Protein 9QBG (pdb70)

Foldseek 3Di:
DEFEAFFQQAPDDPCLVLLLVLLLLRQQQHQEYEAEHEDYQAEQCRDQPSLCRHAEYAAAYEAENYLHQEDNVQNHAEQEHPAYDVRAARYEYYQFWDCVDTTGHAFHLNLRYQAYAEHEYYYDNGQRYDLLVQAPLQQRYWPNHPRSDYDDDPNHDDDFDQDDPCADSSRARDNDNSGHYDGFQPQDPPRARGFRHNDVQGHAANQADSGFPGHAQLTHPAGPAAAQPSGGDNYFAFQWFADPPPGDTHGDPSAFAAESRYTHPAEDACWEAENRRYTDLDEDPQWDWAQDPVRYIYTDHDVDDDAAEDACDDPNVVPDADAPVCLCSLAPDQEYHYEHEAAVCRQVDDVVVDGHHDDPVSLLRQQNYAEYSAAYYYADDPLVAQEPNSQLNHAEQLRPHYDSRAHREEHHDYQHQFHNNQRHQAYNHHEYEYELNQNYDLPVQAPCVRHYDDSSYDYGYDNYNPHVVCVVVVWFADPQAVVSHFRGGAQLTHNHGPDDDDNSGRDD

Sequence (508 aa):
QVCTGTDMKLRLPASPETHLDMLRHLYQGCQVVQGNLELTYLPTNASLSFLQDIQEVQGYVLIAHNQVRQVPLQRLRIVRGTQLFEDNYALAVLDNGDPASPGGLRELQLRSLTEILKGGVLIQRNPQLCYQDTILWKDIFHKNNQLALTLIDTNRSRACHPCSPMCKGSRCWGESSEDCQSLTRTVCAGGCARCKGPLPTDCCHEQCAAGCTGPKHSDCLACLHFNHSGICELHCPALVTYNTDTFESMPNPEGRYTFGASCVTACPYNYLSTDVGSCTLVCPLHNQEVTAEDGTQRCEKCPCARVCYGLGMEHLREVRAVTSANIQEFAGCKKIFGSLAFLPESFDGDPASNTAPLQPEQLQVFETLEEITGYLYISAWPDSLPDLSVFQNLQVIRGRILHNGAYSLTLQGLGISWLGLRSLRELGSGLALIHHNTHLCFVHTVPWDQLFRNPHQALLHTANRPEDECVGEGLACHQLCARGHCWGPGPTQCVNCSQFLRGQECVE

Secondary structure (DSSP, 8-state):
-EEE-B--TTPPPS-GGGHHHHHHHHHTT--EEESBEEEES--TT---GGGGG--EESS-EEEES---S----TT--EE--SS-BTTTEEEEEE--S------S------TT--EESS-EEEEES-TT--STTS--HHHHB-TT-TT--EEE----SS--PPS-TTSGGG-BSSSSGGGBPP-SSTT-GGG-S-BSSSSGGGBPPTTBSS-BSSSSTTSBSSBSSEEETTEEESSPPPSEEE-TTT--EEE-TT--EEETTEEESSPPTT-EEETTTEEESSPPTTEEEEE-TTS-EEEEE--PPP--B-BTSGGGTT-----TTTGGGGTT-SEEBSBEEE-HHHHH-BGGGTBPPPPGGGGGGGTT--EESS-EEES---TT-SS-GGGTT--EE--SS-BTTTEEEEEES---S----TT--EE-SSEEEEEEETT---SSSS-GGGTB-STT--EEEEEES-HHHHHTTT----TTBGGG-BSSSSGGGBSSBSSEEETTEEE-

B-factor: mean 146.0, std 28.0, range [90.71, 239.21]

GO terms:
  GO:0008283 cell population proliferation (P, IDA)
  GO:0038134 ERBB2-EGFR signaling pathway (P, IDA)
  GO:0043235 signaling receptor complex (C, IDA)
  GO:0007166 cell surface receptor signaling pathway (P, IDA)
  GO:0035556 intracellular signal transduction (P, IDA)
  GO:0005634 nucleus (C, IDA)
  GO:0005886 plasma membrane (C, IDA)
  GO:0010008 endosome membrane (C, IDA)
  GO:0001042 RNA polymerase I core binding (F, IDA)
  GO:0032886 regulation of microtubule-based process (P, IDA)
  GO:0090314 positive regulation of protein targeting to membrane (P, IDA)
  GO:0071363 cellular response to growth factor stimulus (P, IDA)
  GO:0004713 protein tyrosine kinase activity (F, EXP)
  GO:0005769 early endosome (C, EXP)
  GO:0005886 plasma membrane (C, EXP)
  GO:0045727 positive regulation of translation (P, IMP)
  GO:0045943 positive regulation of transcription by RNA polymerase I (P, IMP)
  GO:0030307 positive regulation of cell growth (P, IMP)
  GO:0070372 regulation of ERK1 and ERK2 cascade (P, IMP)
  GO:0071364 cellular response to epidermal growth factor stimulus (P, IMP)

Nearest PDB structures (foldseek):
  5my6-assembly1_A  TM=9.831E-01  e=9.702E-84  Homo sapiens
  6bgt-assembly1_C  TM=9.721E-01  e=5.711E-81  Homo sapiens
  7qvk-assembly1_AAA  TM=9.789E-01  e=5.431E-81  Homo sapiens
  1mox-assembly1_A  TM=7.528E-01  e=5.185E-47  Homo sapiens
  2ahx-assembly2_B  TM=5.652E-01  e=8.875E-49  Homo sapiens

Radius of gyration: 25.39 Å; Cα contacts (8 Å, |Δi|>4): 1427; chains: 1; bounding box: 47×73×66 Å

InterPro domains:
  IPR000494 Receptor L-domain [PF01030] (52-172)
  IPR000494 Receptor L-domain [PF01030] (366-484)
  IPR000719 Protein kinase domain [PS50011] (720-987)
  IPR001245 Serine-threonine/tyrosine-protein kinase, catalytic domain [PF07714] (722-975)
  IPR001245 Serine-threonine/tyrosine-protein kinase, catalytic domain [PR00109] (798-811)
  IPR001245 Serine-threonine/tyrosine-protein kinase, catalytic domain [PR00109] (835-853)
  IPR001245 Serine-threonine/tyrosine-protein kinase, catalytic domain [PR00109] (884-894)
  IPR001245 Serine-threonine/tyrosine-protein kinase, catalytic domain [PR00109] (903-925)
  IPR001245 Serine-threonine/tyrosine-protein kinase, catalytic domain [PR00109] (947-969)
  IPR006211 Furin-like cysteine-rich domain [PF00757] (190-343)
  IPR006212 Furin-like repeat [SM00261] (232-275)
  IPR006212 Furin-like repeat [SM00261] (501-552)
  IPR006212 Furin-like repeat [SM00261] (557-606)
  IPR006212 Furin-like repeat [cd00064] (235-280)
  IPR006212 Furin-like repeat [cd00064] (510-544)
  IPR006212 Furin-like repeat [cd00064] (562-607)
  IPR008266 Tyrosine-protein kinase, active site [PS00109] (841-853)
  IPR009030 Growth factor receptor cysteine-rich domain superfamily [SSF57184] (189-343)
  IPR009030 Growth factor receptor cysteine-rich domain superfamily [SSF57184] (511-642)
  IPR011009 Protein kinase-like domain superfamily [SSF56112] (716-992)

Organism: Homo sapiens (NCBI:txid9606)

Solvent-accessible surface area: 22206 Å² total; per-residue (Å²): 164,74,11,34,10,6,60,11,89,59,127,118,19,43,2,65,109,7,4,48,52,12,0,77,54,7,0,102,31,0,42,50,0,40,28,10,0,0,0,0,64,4,72,38,129,17,72,6,69,10,0,82,34,0,50,18,0,48,0,3,1,0,2,0,57,0,33,2,71,88,3,25,1,43,109,0,44,0,0,27,7,90,78,23,13,109,112,58,29,0,1,0,0,5,34,0,15,66,184,163,73,60,4,1,0,93,31,7,25,2,80,29,0,12,0,0,23,87,0,0,0,11,0,42,124,6,32,19,0,3,11,4,69,22,9,50,18,127,0,0,2,5,116,99,9,134,36,45,94,40,91,47,31,82,129,100,84,40,100,38,109,99,12,4,112,140,12,106,64,64,63,0,2,0,74,49,64,109,4,20,0,51,36,11,53,59,54,19,24,90,44,34,32,6,0,97,10,100,101,98,93,14,33,15,59,119,18,2,0,2,3,13,105,5,74,132,78,68,37,20,68,12,6,33,58,40,55,31,98,41,50,3,58,75,107,12,28,42,36,61,35,118,42,112,115,81,136,99,76,70,111,28,118,101,7,45,18,30,18,44,20,46,14,31,112,44,1,53,83,8,22,2,5,1,38,101,8,34,22,32,42,71,27,58,149,110,13,58,37,70,90,18,176,88,18,15,2,95,0,53,144,56,150,56,80,162,25,14,58,0,4,17,24,108,116,7,158,160,49,157,8,0,36,22,63,15,8,98,56,1,61,74,3,114,32,0,45,0,0,0,1,0,18,63,86,1,31,105,13,71,116,98,77,140,36,64,50,4,66,40,106,58,0,110,23,1,66,68,1,59,25,0,5,0,26,2,18,0,17,12,16,18,110,83,33,61,24,2,36,4,0,47,57,0,66,23,0,20,1,19,45,13,20,26,8,3,17,1,13,1,2,32,53,6,23,0,40,57,4,4,2,39,22,2,122,18,4,3,16,7,0,6,2,4,5,90,0,76,106,0,6,3,7,109,18,1,44,35,115,75,0,31,90,55,129,18,14,9,28,4,78,35,39,18,58,64,71,117,92,0,75,67,110,63,50,65,22,55,157,34,3,22,198,31,35,0,3,0,37,26,31,38,15,13,30,98,24,72,68,97,88,151,63,96,74,0,24,160

Structure (mmCIF, N/CA/C/O backbone):
data_9QBG
#
_entry.id   9QBG
#
_cell.length_a   1.00
_cell.length_b   1.00
_cell.length_c   1.00
_cell.angle_alpha   90.00
_cell.angle_beta   90.00
_cell.angle_gamma   90.00
#
_symmetry.space_group_name_H-M   'P 1'
#
loop_
_atom_site.group_PDB
_atom_site.id
_atom_site.type_symbol
_atom_site.label_atom_id
_atom_site.label_alt_id
_atom_site.label_comp_id
_atom_site.label_asym_id
_atom_site.label_entity_id
_atom_site.label_seq_id
_atom_site.pdbx_PDB_ins_code
_atom_site.Cartn_x
_atom_site.Cartn_y
_atom_site.Cartn_z
_atom_site.occupancy
_atom_site.B_iso_or_equiv
_atom_site.auth_seq_id
_atom_site.auth_comp_id
_atom_site.auth_asym_id
_atom_site.auth_atom_id
_atom_site.pdbx_PDB_model_num
ATOM 1 N N . GLN A 1 58 ? 139.434 139.575 168.853 1.00 148.44 24 GLN A N 1
ATOM 2 C CA . GLN A 1 58 ? 138.775 140.851 169.192 1.00 148.44 24 GLN A CA 1
ATOM 3 C C . GLN A 1 58 ? 137.273 140.708 169.586 1.00 148.44 24 GLN A C 1
ATOM 4 O O . GLN A 1 58 ? 136.845 141.252 170.614 1.00 148.44 24 GLN A O 1
ATOM 18 N N . VAL A 1 59 ? 136.493 139.970 168.766 1.00 140.69 25 VAL A N 1
ATOM 19 C CA . VAL A 1 59 ? 135.060 139.722 168.970 1.00 140.69 25 VAL A CA 1
ATOM 20 C C . VAL A 1 59 ? 134.853 138.221 169.163 1.00 140.69 25 VAL A C 1
ATOM 21 O O . VAL A 1 59 ? 135.388 137.428 168.381 1.00 140.69 25 VAL A O 1
ATOM 34 N N . CYS A 1 60 ? 134.070 137.849 170.187 1.00 142.11 26 CYS A N 1
ATOM 35 C CA . CYS A 1 60 ? 133.770 136.481 170.582 1.00 142.11 26 CYS A CA 1
ATOM 36 C C . CYS A 1 60 ? 132.342 136.415 171.083 1.00 142.11 26 CYS A C 1
ATOM 37 O O . CYS A 1 60 ? 131.727 137.452 171.364 1.00 142.11 26 CYS A O 1
ATOM 44 N N . THR A 1 61 ? 131.804 135.220 171.192 1.00 137.55 27 THR A N 1
ATOM 45 C CA . THR A 1 61 ? 130.463 135.111 171.709 1.00 137.55 27 THR A CA 1
ATOM 46 C C . THR A 1 61 ? 130.491 134.834 173.183 1.00 137.55 27 THR A C 1
ATOM 47 O O . THR A 1 61 ? 131.499 134.382 173.724 1.00 137.55 27 THR A O 1
ATOM 58 N N . GLY A 1 62 ? 129.355 135.048 173.804 1.00 133.77 28 GLY A N 1
ATOM 59 C CA . GLY A 1 62 ? 129.146 134.831 175.209 1.00 133.77 28 GLY A CA 1
ATOM 60 C C . GLY A 1 62 ? 128.605 133.461 175.506 1.00 133.77 28 GLY A C 1
ATOM 61 O O . GLY A 1 62 ? 128.590 132.587 174.640 1.00 133.77 28 GLY A O 1
ATOM 65 N N . THR A 1 63 ? 128.129 133.304 176.735 1.00 128.45 29 THR A N 1
ATOM 66 C CA . THR A 1 63 ? 127.643 132.033 177.260 1.00 128.45 29 THR A CA 1
ATOM 67 C C . THR A 1 63 ? 126.216 132.042 177.831 1.00 128.45 29 THR A C 1
ATOM 68 O O . THR A 1 63 ? 125.534 133.065 177.875 1.00 128.45 29 THR A O 1
ATOM 79 N N . ASP A 1 64 ? 125.728 130.850 178.178 1.00 138.62 30 ASP A N 1
ATOM 80 C CA . ASP A 1 64 ? 124.380 130.625 178.688 1.00 138.62 30 ASP A CA 1
ATOM 81 C C . ASP A 1 64 ? 124.359 129.513 179.745 1.00 138.62 30 ASP A C 1
ATOM 82 O O . ASP A 1 64 ? 123.567 128.571 179.658 1.00 138.62 30 ASP A O 1
ATOM 91 N N . MET A 1 65 ? 125.286 129.567 180.692 1.00 131.97 31 MET A N 1
ATOM 92 C CA . MET A 1 65 ? 125.367 128.557 181.736 1.00 131.97 31 MET A CA 1
ATOM 93 C C . MET A 1 65 ? 124.551 128.899 182.979 1.00 131.97 31 MET A C 1
ATOM 94 O O . MET A 1 65 ? 124.206 128.006 183.755 1.00 131.97 31 MET A O 1
ATOM 108 N N . LYS A 1 66 ? 124.258 130.187 183.193 1.00 133.19 32 LYS A N 1
ATOM 109 C CA . LYS A 1 66 ? 123.613 130.644 184.405 1.00 133.19 32 LYS A CA 1
ATOM 110 C C . LYS A 1 66 ? 124.415 130.158 185.615 1.00 133.19 32 LYS A C 1
ATOM 111 O O . LYS A 1 66 ? 125.588 130.527 185.809 1.00 133.19 32 LYS A O 1
ATOM 130 N N . LEU A 1 67 ? 123.759 129.389 186.475 1.00 133.20 33 LEU A N 1
ATOM 131 C CA . LEU A 1 67 ? 124.396 128.896 187.665 1.00 133.20 33 LEU A CA 1
ATOM 132 C C . LEU A 1 67 ? 124.624 127.389 187.599 1.00 133.20 33 LEU A C 1
ATOM 133 O O . LEU A 1 67 ? 124.766 126.721 188.624 1.00 133.20 33 LEU A O 1
ATOM 149 N N . ARG A 1 68 ? 124.623 126.837 186.395 1.00 127.68 34 ARG A N 1
ATOM 150 C CA . ARG A 1 68 ? 124.893 125.421 186.217 1.00 127.68 34 ARG A CA 1
ATOM 151 C C . ARG A 1 68 ? 126.360 125.150 186.533 1.00 127.68 34 ARG A C 1
ATOM 152 O O . ARG A 1 68 ? 127.227 125.921 186.149 1.00 127.68 34 ARG A O 1
ATOM 173 N N . LEU A 1 69 ? 126.648 124.062 187.222 1.00 132.44 35 LEU A N 1
ATOM 174 C CA . LEU A 1 69 ? 128.034 123.722 187.506 1.00 132.44 35 LEU A CA 1
ATOM 175 C C . LEU A 1 69 ? 128.698 123.282 186.195 1.00 132.44 35 LEU A C 1
ATOM 176 O O . LEU A 1 69 ? 128.021 122.645 185.386 1.00 132.44 35 LEU A O 1
ATOM 192 N N . PRO A 1 70 ? 129.970 123.630 185.907 1.00 124.88 36 PRO A N 1
ATOM 193 C CA . PRO A 1 70 ? 130.707 123.154 184.757 1.00 124.88 36 PRO A CA 1
ATOM 194 C C . PRO A 1 70 ? 130.789 121.640 184.766 1.00 124.88 36 PRO A C 1
ATOM 195 O O . PRO A 1 70 ? 130.987 121.045 185.822 1.00 124.88 36 PRO A O 1
ATOM 206 N N . ALA A 1 71 ? 130.709 121.021 183.590 1.00 118.32 37 ALA A N 1
ATOM 207 C CA . ALA A 1 71 ? 130.814 119.566 183.495 1.00 118.32 37 ALA A CA 1
ATOM 208 C C . ALA A 1 71 ? 132.170 119.071 183.983 1.00 118.32 37 ALA A C 1
ATOM 209 O O . ALA A 1 71 ? 132.273 118.024 184.624 1.00 118.32 37 ALA A O 1
ATOM 216 N N . SER A 1 72 ? 133.202 119.857 183.714 1.00 120.30 38 SER A N 1
ATOM 217 C CA . SER A 1 72 ? 134.571 119.557 184.098 1.00 120.30 38 SER A CA 1
ATOM 218 C C . SER A 1 72 ? 135.264 120.783 184.660 1.00 120.30 38 SER A C 1
ATOM 219 O O . SER A 1 72 ? 135.999 121.453 183.933 1.00 120.30 38 SER A O 1
ATOM 227 N N . PRO A 1 73 ? 135.050 121.118 185.947 1.00 126.65 39 PRO A N 1
ATOM 228 C CA . PRO A 1 73 ? 135.554 122.304 186.627 1.00 126.65 39 PRO A CA 1
ATOM 229 C C . PRO A 1 73 ? 137.053 122.481 186.462 1.00 126.65 39 PRO A C 1
ATOM 230 O O . PRO A 1 73 ? 137.547 123.591 186.284 1.00 126.65 39 PRO A O 1
ATOM 241 N N . GLU A 1 74 ? 137.767 121.384 186.380 1.00 130.37 40 GLU A N 1
ATOM 242 C CA . GLU A 1 74 ? 139.204 121.398 186.212 1.00 130.37 40 GLU A CA 1
ATOM 243 C C . GLU A 1 74 ? 139.665 121.968 184.870 1.00 130.37 40 GLU A C 1
ATOM 244 O O . GLU A 1 74 ? 140.840 122.291 184.710 1.00 130.37 40 GLU A O 1
ATOM 256 N N . THR A 1 75 ? 138.755 122.080 183.906 1.00 126.09 41 THR A N 1
ATOM 257 C CA . THR A 1 75 ? 139.057 122.619 182.589 1.00 126.09 41 THR A CA 1
ATOM 258 C C . THR A 1 75 ? 138.415 123.987 182.448 1.00 126.09 41 THR A C 1
ATOM 259 O O . THR A 1 75 ? 138.486 124.607 181.385 1.00 126.09 41 THR A O 1
ATOM 270 N N . HIS A 1 76 ? 137.787 124.467 183.509 1.00 129.60 42 HIS A N 1
ATOM 271 C CA . HIS A 1 76 ? 137.024 125.694 183.478 1.00 129.60 42 HIS A CA 1
ATOM 272 C C . HIS A 1 76 ? 137.885 126.885 183.097 1.00 129.60 42 HIS A C 1
ATOM 273 O O . HIS A 1 76 ? 137.476 127.721 182.293 1.00 129.60 42 HIS A O 1
ATOM 287 N N . LEU A 1 77 ? 139.076 126.993 183.662 1.00 133.68 43 LEU A N 1
ATOM 288 C CA . LEU A 1 77 ? 139.898 128.128 183.306 1.00 133.68 43 LEU A CA 1
ATOM 289 C C . LEU A 1 77 ? 140.372 128.061 181.888 1.00 133.68 43 LEU A C 1
ATOM 290 O O . LEU A 1 77 ? 140.580 129.104 181.266 1.00 133.68 43 LEU A O 1
ATOM 306 N N . ASP A 1 78 ? 140.572 126.863 181.362 1.00 133.38 44 ASP A N 1
ATOM 307 C CA . ASP A 1 78 ? 141.009 126.785 179.991 1.00 133.38 44 ASP A CA 1
ATOM 308 C C . ASP A 1 78 ? 139.821 127.151 179.132 1.00 133.38 44 ASP A C 1
ATOM 309 O O . ASP A 1 78 ? 139.946 127.866 178.143 1.00 133.38 44 ASP A O 1
ATOM 318 N N . MET A 1 79 ? 138.623 126.748 179.544 1.00 122.64 45 MET A N 1
ATOM 319 C CA . MET A 1 79 ? 137.465 127.092 178.759 1.00 122.64 45 MET A CA 1
ATOM 320 C C . MET A 1 79 ? 137.392 128.587 178.605 1.00 122.64 45 MET A C 1
ATOM 321 O O . MET A 1 79 ? 137.233 129.111 177.501 1.00 122.64 45 MET A O 1
ATOM 335 N N . LEU A 1 80 ? 137.501 129.285 179.722 1.00 135.23 46 LEU A N 1
ATOM 336 C CA . LEU A 1 80 ? 137.389 130.715 179.679 1.00 135.23 46 LEU A CA 1
ATOM 337 C C . LEU A 1 80 ? 138.534 131.363 178.948 1.00 135.23 46 LEU A C 1
ATOM 338 O O . LEU A 1 80 ? 138.335 132.339 178.226 1.00 135.23 46 LEU A O 1
ATOM 354 N N . ARG A 1 81 ? 139.736 130.846 179.114 1.00 129.15 47 ARG A N 1
ATOM 355 C CA . ARG A 1 81 ? 140.849 131.457 178.449 1.00 129.15 47 ARG A CA 1
ATOM 356 C C . ARG A 1 81 ? 140.705 131.316 176.965 1.00 129.15 47 ARG A C 1
ATOM 357 O O . ARG A 1 81 ? 140.876 132.269 176.208 1.00 129.15 47 ARG A O 1
ATOM 378 N N . HIS A 1 82 ? 140.304 130.160 176.500 1.00 122.15 48 HIS A N 1
ATOM 379 C CA . HIS A 1 82 ? 140.234 130.053 175.075 1.00 122.15 48 HIS A CA 1
ATOM 380 C C . HIS A 1 82 ? 139.083 130.885 174.523 1.00 122.15 48 HIS A C 1
ATOM 381 O O . HIS A 1 82 ? 139.283 131.584 173.531 1.00 122.15 48 HIS A O 1
ATOM 395 N N . LEU A 1 83 ? 137.931 130.914 175.200 1.00 120.96 49 LEU A N 1
ATOM 396 C CA . LEU A 1 83 ? 136.808 131.707 174.710 1.00 120.96 49 LEU A CA 1
ATOM 397 C C . LEU A 1 83 ? 137.034 133.214 174.751 1.00 120.96 49 LEU A C 1
ATOM 398 O O . LEU A 1 83 ? 136.533 133.929 173.888 1.00 120.96 49 LEU A O 1
ATOM 414 N N . TYR A 1 84 ? 137.712 133.717 175.786 1.00 132.87 50 TYR A N 1
ATOM 415 C CA . TYR A 1 84 ? 137.868 135.154 175.936 1.00 132.87 50 TYR A CA 1
ATOM 416 C C . TYR A 1 84 ? 139.253 135.747 175.874 1.00 132.87 50 TYR A C 1
ATOM 417 O O . TYR A 1 84 ? 139.402 136.961 176.037 1.00 132.87 50 TYR A O 1
ATOM 435 N N . GLN A 1 85 ? 140.297 134.975 175.687 1.00 145.62 51 GLN A N 1
ATOM 436 C CA . GLN A 1 85 ? 141.572 135.640 175.761 1.00 145.62 51 GLN A CA 1
ATOM 437 C C . GLN A 1 85 ? 141.809 136.543 174.600 1.00 145.62 51 GLN A C 1
ATOM 438 O O . GLN A 1 85 ? 141.967 136.111 173.463 1.00 145.62 51 GLN A O 1
ATOM 452 N N . GLY A 1 86 ? 141.915 137.819 174.918 1.00 151.31 52 GLY A N 1
ATOM 453 C CA . GLY A 1 86 ? 142.111 138.846 173.885 1.00 151.31 52 GLY A CA 1
ATOM 454 C C . GLY A 1 86 ? 140.828 139.384 173.191 1.00 151.31 52 GLY A C 1
ATOM 455 O O . GLY A 1 86 ? 140.932 140.082 172.169 1.00 151.31 52 GLY A O 1
ATOM 459 N N . CYS A 1 87 ? 139.635 139.058 173.732 1.00 146.51 53 CYS A N 1
ATOM 460 C CA . CYS A 1 87 ? 138.321 139.460 173.241 1.00 146.51 53 CYS A CA 1
ATOM 461 C C . CYS A 1 87 ? 137.870 140.741 173.956 1.00 146.51 53 CYS A C 1
ATOM 462 O O . CYS A 1 87 ? 137.830 140.810 175.188 1.00 146.51 53 CYS A O 1
ATOM 469 N N . GLN A 1 88 ? 137.530 141.768 173.183 1.00 146.46 54 GLN A N 1
ATOM 470 C CA . GLN A 1 88 ? 137.069 143.011 173.759 1.00 146.46 54 GLN A CA 1
ATOM 471 C C . GLN A 1 88 ? 135.556 143.045 173.766 1.00 146.46 54 GLN A C 1
ATOM 472 O O . GLN A 1 88 ? 134.941 143.647 174.656 1.00 146.46 54 GLN A O 1
ATOM 486 N N . VAL A 1 89 ? 134.950 142.413 172.769 1.00 140.42 55 VAL A N 1
ATOM 487 C CA . VAL A 1 89 ? 133.509 142.473 172.670 1.00 140.42 55 VAL A CA 1
ATOM 488 C C . VAL A 1 89 ? 132.858 141.125 172.687 1.00 140.42 55 VAL A C 1
ATOM 489 O O . VAL A 1 89 ? 133.081 140.295 171.801 1.00 140.42 55 VAL A O 1
ATOM 502 N N . VAL A 1 90 ? 131.969 140.964 173.641 1.00 138.70 56 VAL A N 1
ATOM 503 C CA . VAL A 1 90 ? 131.266 139.732 173.819 1.00 138.70 56 VAL A CA 1
ATOM 504 C C . VAL A 1 90 ? 129.849 139.836 173.305 1.00 138.70 56 VAL A C 1
ATOM 505 O O . VAL A 1 90 ? 129.061 140.664 173.777 1.00 138.70 56 VAL A O 1
ATOM 518 N N . GLN A 1 91 ? 129.535 139.000 172.337 1.00 140.04 57 GLN A N 1
ATOM 519 C CA . GLN A 1 91 ? 128.197 138.927 171.795 1.00 140.04 57 GLN A CA 1
ATOM 520 C C . GLN A 1 91 ? 127.479 138.058 172.792 1.00 140.04 57 GLN A C 1
ATOM 521 O O . GLN A 1 91 ? 128.045 137.066 173.228 1.00 140.04 57 GLN A O 1
ATOM 535 N N . GLY A 1 92 ? 126.276 138.388 173.189 1.00 141.75 58 GLY A N 1
ATOM 536 C CA . GLY A 1 92 ? 125.649 137.574 174.219 1.00 141.75 58 GLY A CA 1
ATOM 537 C C . GLY A 1 92 ? 126.163 137.947 175.624 1.00 141.75 58 GLY A C 1
ATOM 538 O O . GLY A 1 92 ? 126.675 139.051 175.846 1.00 141.75 58 GLY A O 1
ATOM 542 N N . ASN A 1 93 ? 125.997 137.015 176.573 1.00 136.54 59 ASN A N 1
ATOM 543 C CA . ASN A 1 93 ? 126.287 137.243 177.998 1.00 136.54 59 ASN A CA 1
ATOM 544 C C . ASN A 1 93 ? 127.714 136.873 178.423 1.00 136.54 59 ASN A C 1
ATOM 545 O O . ASN A 1 93 ? 128.350 135.988 177.848 1.00 136.54 59 ASN A O 1
ATOM 556 N N . LEU A 1 94 ? 128.201 137.504 179.478 1.00 138.35 60 LEU A N 1
ATOM 557 C CA . LEU A 1 94 ? 129.495 137.146 180.040 1.00 138.35 60 LEU A CA 1
ATOM 558 C C . LEU A 1 94 ? 129.271 136.448 181.362 1.00 138.35 60 LEU A C 1
ATOM 559 O O . LEU A 1 94 ? 128.732 137.049 182.293 1.00 138.35 60 LEU A O 1
ATOM 575 N N . GLU A 1 95 ? 129.661 135.182 181.465 1.00 138.34 61 GLU A N 1
ATOM 576 C CA . GLU A 1 95 ? 129.383 134.475 182.703 1.00 138.34 61 GLU A CA 1
ATOM 577 C C . GLU A 1 95 ? 130.591 133.784 183.286 1.00 138.34 61 GLU A C 1
ATOM 578 O O . GLU A 1 95 ? 131.265 132.986 182.632 1.00 138.34 61 GLU A O 1
ATOM 590 N N . LEU A 1 96 ? 130.833 134.077 184.540 1.00 138.35 62 LEU A N 1
ATOM 591 C CA . LEU A 1 96 ? 131.906 133.466 185.283 1.00 138.35 62 LEU A CA 1
ATOM 592 C C . LEU A 1 96 ? 131.263 132.799 186.483 1.00 138.35 62 LEU A C 1
ATOM 593 O O . LEU A 1 96 ? 130.935 133.498 187.450 1.00 138.35 62 LEU A O 1
ATOM 609 N N . THR A 1 97 ? 131.047 131.486 186.445 1.00 135.86 63 THR A N 1
ATOM 610 C CA . THR A 1 97 ? 130.363 130.898 187.589 1.00 135.86 63 THR A CA 1
ATOM 611 C C . THR A 1 97 ? 131.166 129.695 188.091 1.00 135.86 63 THR A C 1
ATOM 612 O O . THR A 1 97 ? 131.496 128.814 187.307 1.00 135.86 63 THR A O 1
ATOM 623 N N . TYR A 1 98 ? 131.346 129.609 189.403 1.00 130.78 64 TYR A N 1
ATOM 624 C CA . TYR A 1 98 ? 132.075 128.538 190.114 1.00 130.78 64 TY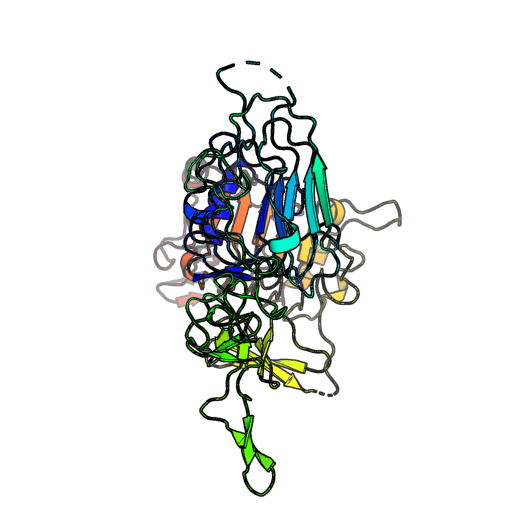R A CA 1
ATOM 625 C C . TYR A 1 98 ? 133.600 128.460 189.928 1.00 130.78 64 TYR A C 1
ATOM 626 O O . TYR A 1 98 ? 134.164 127.369 189.809 1.00 130.78 64 TYR A O 1
ATOM 644 N N . LEU A 1 99 ? 134.271 129.602 189.934 1.00 138.51 65 LEU A N 1
ATOM 645 C CA . LEU A 1 99 ? 135.723 129.672 189.872 1.00 138.51 65 LEU A CA 1
ATOM 646 C C . LEU A 1 99 ? 136.393 129.600 191.255 1.00 138.51 65 LEU A C 1
ATOM 647 O O . LEU A 1 99 ? 135.840 130.102 192.242 1.00 138.51 65 LEU A O 1
ATOM 663 N N . PRO A 1 100 ? 137.604 129.008 191.343 1.00 140.24 66 PRO A N 1
ATOM 664 C CA . PRO A 1 100 ? 138.415 128.872 192.537 1.00 140.24 66 PRO A CA 1
ATOM 665 C C . PRO A 1 100 ? 139.035 130.179 192.992 1.00 140.24 66 PRO A C 1
ATOM 666 O O . PRO A 1 100 ? 139.409 131.026 192.195 1.00 140.24 66 PRO A O 1
ATOM 677 N N . THR A 1 101 ? 139.336 130.218 194.272 1.00 150.08 67 THR A N 1
ATOM 678 C CA . THR A 1 101 ? 139.927 131.353 194.952 1.00 150.08 67 THR A CA 1
ATOM 679 C C . THR A 1 101 ? 141.148 131.961 194.279 1.00 150.08 67 THR A C 1
ATOM 680 O O . THR A 1 101 ? 141.304 133.196 194.206 1.00 150.08 67 THR A O 1
ATOM 691 N N . ASN A 1 102 ? 142.028 131.099 193.793 1.00 142.28 68 ASN A N 1
ATOM 692 C CA . ASN A 1 102 ? 143.281 131.524 193.205 1.00 142.28 68 ASN A CA 1
ATOM 693 C C . ASN A 1 102 ? 143.290 131.410 191.675 1.00 142.28 68 ASN A C 1
ATOM 694 O O . ASN A 1 102 ? 144.348 131.289 191.056 1.00 142.28 68 ASN A O 1
ATOM 705 N N . ALA A 1 103 ? 142.104 131.448 191.071 1.00 143.99 69 ALA A N 1
ATOM 706 C CA . ALA A 1 103 ? 141.916 131.394 189.624 1.00 143.99 69 ALA A CA 1
ATOM 707 C C . ALA A 1 103 ? 142.637 132.505 188.879 1.00 143.99 69 ALA A C 1
ATOM 708 O O . ALA A 1 103 ? 142.610 133.661 189.300 1.00 143.99 69 ALA A O 1
ATOM 715 N N . SER A 1 104 ? 143.224 132.179 187.728 1.00 151.75 70 SER A N 1
ATOM 716 C CA . SER A 1 104 ? 143.849 133.209 186.906 1.00 151.75 70 SER A CA 1
ATOM 717 C C . SER A 1 104 ? 142.960 133.627 185.747 1.00 151.75 70 SER A C 1
ATOM 718 O O . SER A 1 104 ? 142.737 132.864 184.809 1.00 151.75 70 SER A O 1
ATOM 726 N N . LEU A 1 105 ? 142.475 134.861 185.812 1.00 148.68 71 LEU A N 1
ATOM 727 C CA . LEU A 1 105 ? 141.562 135.421 184.818 1.00 148.68 71 LEU A CA 1
ATOM 728 C C . LEU A 1 105 ? 142.140 136.585 184.020 1.00 148.68 71 LEU A C 1
ATOM 729 O O . LEU A 1 105 ? 141.391 137.427 183.526 1.00 148.68 71 LEU A O 1
ATOM 745 N N . SER A 1 106 ? 143.458 136.661 183.885 1.00 149.71 72 SER A N 1
ATOM 746 C CA . SER A 1 106 ? 144.095 137.812 183.232 1.00 149.71 72 SER A CA 1
ATOM 747 C C . SER A 1 106 ? 143.699 137.995 181.778 1.00 149.71 72 SER A C 1
ATOM 748 O O . SER A 1 106 ? 143.733 139.102 181.245 1.00 149.71 72 SER A O 1
ATOM 756 N N . PHE A 1 107 ? 143.229 136.940 181.164 1.00 138.17 73 PHE A N 1
ATOM 757 C CA . PHE A 1 107 ? 142.804 136.942 179.785 1.00 138.17 73 PHE A CA 1
ATOM 758 C C . PHE A 1 107 ? 141.496 137.711 179.564 1.00 138.17 73 PHE A C 1
ATOM 759 O O . PHE A 1 107 ? 141.140 138.071 178.435 1.00 138.17 73 PHE A O 1
ATOM 776 N N . LEU A 1 108 ? 140.791 138.019 180.656 1.00 141.07 74 LEU A N 1
ATOM 777 C CA . LEU A 1 108 ? 139.527 138.741 180.587 1.00 141.07 74 LEU A CA 1
ATOM 778 C C . LEU A 1 108 ? 139.730 140.238 180.733 1.00 141.07 74 LEU A C 1
ATOM 779 O O . LEU A 1 108 ? 138.759 141.000 180.672 1.00 141.07 74 LEU A O 1
ATOM 795 N N . GLN A 1 109 ? 140.985 140.686 180.866 1.00 147.16 75 GLN A N 1
ATOM 796 C CA . GLN A 1 109 ? 141.287 142.105 181.065 1.00 147.16 75 GLN A CA 1
ATOM 797 C C . GLN A 1 109 ? 140.893 142.947 179.870 1.00 147.16 75 GLN A C 1
ATOM 798 O O . GLN A 1 109 ? 140.821 144.169 179.949 1.00 147.16 75 GLN A O 1
ATOM 812 N N . ASP A 1 110 ? 140.679 142.292 178.757 1.00 147.05 76 ASP A N 1
ATOM 813 C CA . ASP A 1 110 ? 140.352 142.905 177.505 1.00 147.05 76 ASP A CA 1
ATOM 814 C C . ASP A 1 110 ? 138.894 143.269 177.354 1.00 147.05 76 ASP A C 1
ATOM 815 O O . ASP A 1 110 ? 138.575 144.172 176.586 1.00 147.05 76 ASP A O 1
ATOM 824 N N . ILE A 1 111 ? 137.987 142.611 178.063 1.00 142.06 77 ILE A N 1
ATOM 825 C CA . ILE A 1 111 ? 136.597 142.858 177.728 1.00 142.06 77 ILE A CA 1
ATOM 826 C C . ILE A 1 111 ? 136.128 144.253 178.070 1.00 142.06 77 ILE A C 1
ATOM 827 O O . ILE A 1 111 ? 136.261 144.719 179.197 1.00 142.06 77 ILE A O 1
ATOM 843 N N . GLN A 1 112 ? 135.561 144.899 177.055 1.00 140.91 78 GLN A N 1
ATOM 844 C CA . GLN A 1 112 ? 135.035 146.237 177.105 1.00 140.91 78 GLN A CA 1
ATOM 845 C C . GLN A 1 112 ? 133.525 146.274 177.023 1.00 140.91 78 GLN A C 1
ATOM 846 O O . GLN A 1 112 ? 132.855 147.148 177.598 1.00 140.91 78 GLN A O 1
ATOM 860 N N . GLU A 1 113 ? 132.976 145.333 176.286 1.00 141.42 79 GLU A N 1
ATOM 861 C CA . GLU A 1 113 ? 131.557 145.379 176.050 1.00 141.42 79 GLU A CA 1
ATOM 862 C C . GLU A 1 113 ? 130.876 144.047 176.054 1.00 141.42 79 GLU A C 1
ATOM 863 O O . GLU A 1 113 ? 131.361 143.072 175.474 1.00 141.42 79 GLU A O 1
ATOM 875 N N . VAL A 1 114 ? 129.736 144.016 176.719 1.00 136.17 80 VAL A N 1
ATOM 876 C CA . VAL A 1 114 ? 128.914 142.834 176.766 1.00 136.17 80 VAL A CA 1
ATOM 877 C C . VAL A 1 114 ? 127.533 143.149 176.247 1.00 136.17 80 VAL A C 1
ATOM 878 O O . VAL A 1 114 ? 126.836 144.004 176.792 1.00 136.17 80 VAL A O 1
ATOM 891 N N . GLN A 1 115 ? 127.126 142.437 175.212 1.00 140.44 81 GLN A N 1
ATOM 892 C CA . GLN A 1 115 ? 125.824 142.671 174.615 1.00 140.44 81 GLN A CA 1
ATOM 893 C C . GLN A 1 115 ? 124.673 142.326 175.564 1.00 140.44 81 GLN A C 1
ATOM 894 O O . GLN A 1 115 ? 123.618 142.958 175.568 1.00 140.44 81 GLN A O 1
ATOM 908 N N . GLY A 1 116 ? 124.848 141.282 176.334 1.00 141.09 82 GLY A N 1
ATOM 909 C CA . GLY A 1 116 ? 123.816 140.812 177.240 1.00 141.09 82 GLY A CA 1
ATOM 910 C C . GLY A 1 116 ? 124.089 141.271 178.665 1.00 141.09 82 GLY A C 1
ATOM 911 O O . GLY A 1 116 ? 124.248 142.472 178.928 1.00 141.09 82 GLY A O 1
ATOM 915 N N . TYR A 1 117 ? 124.052 140.319 179.597 1.00 137.85 83 TYR A N 1
ATOM 916 C CA . TYR A 1 117 ? 124.255 140.574 181.016 1.00 137.85 83 TYR A CA 1
ATOM 917 C C . TYR A 1 117 ? 125.612 140.062 181.459 1.00 137.85 83 TYR A C 1
ATOM 918 O O . TYR A 1 117 ? 126.214 139.210 180.797 1.00 137.85 83 TYR A O 1
ATOM 936 N N . VAL A 1 118 ? 126.093 140.591 182.573 1.00 137.06 84 VAL A N 1
ATOM 937 C CA . VAL A 1 118 ? 127.328 140.124 183.174 1.00 137.06 84 VAL A CA 1
ATOM 938 C C . VAL A 1 118 ? 127.055 139.452 184.507 1.00 137.06 84 VAL A C 1
ATOM 939 O O . VAL A 1 118 ? 126.557 140.084 185.441 1.00 137.06 84 VAL A O 1
ATOM 952 N N . LEU A 1 119 ? 127.413 138.180 184.606 1.00 138.82 85 LEU A N 1
ATOM 953 C CA . LEU A 1 119 ? 127.183 137.419 185.825 1.00 138.82 85 LEU A CA 1
ATOM 954 C C . LEU A 1 119 ? 128.450 136.881 186.452 1.00 138.82 85 LEU A C 1
ATOM 955 O O . LEU A 1 119 ? 129.186 136.103 185.838 1.00 138.82 85 LEU A O 1
ATOM 971 N N . ILE A 1 120 ? 128.685 137.270 187.688 1.00 137.91 86 ILE A N 1
ATOM 972 C CA . ILE A 1 120 ? 129.822 136.779 188.440 1.00 137.91 86 ILE A CA 1
ATOM 973 C C . ILE A 1 120 ? 129.247 136.019 189.622 1.00 137.91 86 ILE A C 1
ATOM 974 O O . ILE A 1 120 ? 128.764 136.651 190.557 1.00 137.91 86 ILE A O 1
ATOM 990 N N . ALA A 1 121 ? 129.330 134.690 189.644 1.00 138.07 87 ALA A N 1
ATOM 991 C CA . ALA A 1 121 ? 128.670 134.014 190.756 1.00 138.07 87 ALA A CA 1
ATOM 992 C C . ALA A 1 121 ? 129.377 132.775 191.261 1.00 138.07 87 ALA A C 1
ATOM 993 O O . ALA A 1 121 ? 130.064 132.073 190.531 1.00 138.07 87 ALA A O 1
ATOM 1000 N N . HIS A 1 122 ? 129.251 132.545 192.558 1.00 135.74 88 HIS A N 1
ATOM 1001 C CA . HIS A 1 122 ? 129.845 131.394 193.222 1.00 135.74 88 HIS A CA 1
ATOM 1002 C C . HIS A 1 122 ? 131.325 131.384 192.971 1.00 135.74 88 HIS A C 1
ATOM 1003 O O . HIS A 1 122 ? 131.946 130.327 192.876 1.00 135.74 88 HIS A O 1
ATOM 1017 N N . ASN A 1 123 ? 131.904 132.559 192.896 1.00 142.62 89 ASN A N 1
ATOM 1018 C CA . ASN A 1 123 ? 133.304 132.656 192.627 1.00 142.62 89 ASN A CA 1
ATOM 1019 C C . ASN A 1 123 ? 134.034 133.041 193.863 1.00 142.62 89 ASN A C 1
ATOM 1020 O O . ASN A 1 123 ? 133.765 134.071 194.493 1.00 142.62 89 ASN A O 1
ATOM 1031 N N . GLN A 1 124 ? 135.015 132.242 194.191 1.00 153.05 90 GLN A N 1
ATOM 1032 C CA . GLN A 1 124 ? 135.814 132.541 195.347 1.00 153.05 90 GLN A CA 1
ATOM 1033 C C . GLN A 1 124 ? 136.987 133.348 194.931 1.00 153.05 90 GLN A C 1
ATOM 1034 O O . GLN A 1 124 ? 137.812 133.757 195.748 1.00 153.05 90 GLN A O 1
ATOM 1048 N N . VAL A 1 125 ? 137.026 133.622 193.658 1.00 145.41 91 VAL A N 1
ATOM 1049 C CA . VAL A 1 125 ? 138.103 134.327 193.072 1.00 145.41 91 VAL A CA 1
ATOM 1050 C C . VAL A 1 125 ? 138.149 135.640 193.782 1.00 145.41 91 VAL A C 1
ATOM 1051 O O . VAL A 1 125 ? 137.185 136.395 193.744 1.00 145.41 91 VAL A O 1
ATOM 1064 N N . ARG A 1 126 ? 139.292 135.973 194.349 1.00 160.83 92 ARG A N 1
ATOM 1065 C CA . ARG A 1 126 ? 139.334 137.221 195.105 1.00 160.83 92 ARG A CA 1
ATOM 1066 C C . ARG A 1 126 ? 139.220 138.465 194.223 1.00 160.83 92 ARG A C 1
ATOM 1067 O O . ARG A 1 126 ? 138.690 139.500 194.655 1.00 160.83 92 ARG A O 1
ATOM 1088 N N . GLN A 1 127 ? 139.738 138.372 192.996 1.00 148.02 93 GLN A N 1
ATOM 1089 C CA . GLN A 1 127 ? 139.714 139.469 192.030 1.00 148.02 93 GLN A CA 1
ATOM 1090 C C . GLN A 1 127 ? 139.289 139.004 190.649 1.00 148.02 93 GLN A C 1
ATOM 1091 O O . GLN A 1 127 ? 139.864 138.065 190.102 1.00 148.02 93 GLN A O 1
ATOM 1105 N N . VAL A 1 128 ? 138.356 139.730 190.053 1.00 147.54 94 VAL A N 1
ATOM 1106 C CA . VAL A 1 128 ? 137.900 139.480 188.700 1.00 147.54 94 VAL A CA 1
ATOM 1107 C C . VAL A 1 128 ? 138.112 140.764 187.910 1.00 147.54 94 VAL A C 1
ATOM 1108 O O . VAL A 1 128 ? 137.230 141.622 187.862 1.00 147.54 94 VAL A O 1
ATOM 1121 N N . PRO A 1 129 ? 139.235 140.905 187.210 1.00 148.36 95 PRO A N 1
ATOM 1122 C CA . PRO A 1 129 ? 139.697 142.137 186.619 1.00 148.36 95 PRO A CA 1
ATOM 1123 C C . PRO A 1 129 ? 139.029 142.538 185.313 1.00 148.36 95 PRO A C 1
ATOM 1124 O O . PRO A 1 129 ? 139.708 142.790 184.319 1.00 148.36 95 PRO A O 1
ATOM 1135 N N . LEU A 1 130 ? 137.717 142.728 185.316 1.00 141.22 96 LEU A N 1
ATOM 1136 C CA . LEU A 1 130 ? 137.048 143.209 184.098 1.00 141.22 96 LEU A CA 1
ATOM 1137 C C . LEU A 1 130 ? 137.123 144.718 184.149 1.00 141.22 96 LEU A C 1
ATOM 1138 O O . LEU A 1 130 ? 136.124 145.433 184.061 1.00 141.22 96 LEU A O 1
ATOM 1154 N N . GLN A 1 131 ? 138.343 145.203 184.145 1.00 151.62 97 GLN A N 1
ATOM 1155 C CA . GLN A 1 131 ? 138.635 146.595 184.371 1.00 151.62 97 GLN A CA 1
ATOM 1156 C C . GLN A 1 131 ? 138.431 147.447 183.158 1.00 151.62 97 GLN A C 1
ATOM 1157 O O . GLN A 1 131 ? 138.495 148.668 183.249 1.00 151.62 97 GLN A O 1
ATOM 1171 N N . ARG A 1 132 ? 138.222 146.817 182.021 1.00 148.08 98 ARG A N 1
ATOM 1172 C CA . ARG A 1 132 ? 137.957 147.564 180.821 1.00 148.08 98 ARG A CA 1
ATOM 1173 C C . ARG A 1 132 ? 136.488 147.552 180.480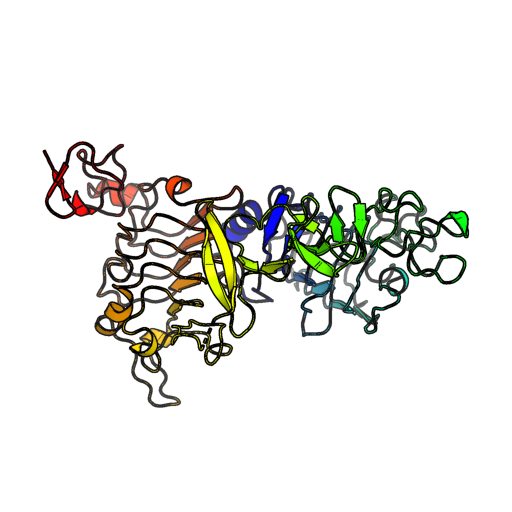 1.00 148.08 98 ARG A C 1
ATOM 1174 O O . ARG A 1 132 ? 136.102 148.211 179.523 1.00 148.08 98 ARG A O 1
ATOM 1195 N N . LEU A 1 133 ? 135.650 146.862 181.262 1.00 142.82 99 LEU A N 1
ATOM 1196 C CA . LEU A 1 133 ? 134.251 146.806 180.896 1.00 142.82 99 LEU A CA 1
ATOM 1197 C C . LEU A 1 133 ? 133.641 148.172 181.011 1.00 142.82 99 LEU A C 1
ATOM 1198 O O . LEU A 1 133 ? 133.717 148.793 182.062 1.00 142.82 99 LEU A O 1
ATOM 1214 N N . ARG A 1 134 ? 132.994 148.618 179.948 1.00 144.38 100 ARG A N 1
ATOM 1215 C CA . ARG A 1 134 ? 132.378 149.919 179.916 1.00 144.38 100 ARG A CA 1
ATOM 1216 C C . ARG A 1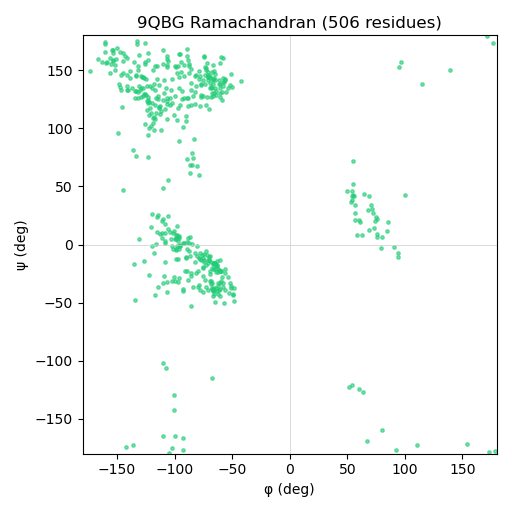 134 ? 130.887 149.854 179.758 1.00 144.38 100 ARG A C 1
ATOM 1217 O O . ARG A 1 134 ? 130.142 150.607 180.406 1.00 144.38 100 ARG A O 1
ATOM 1238 N N . ILE A 1 135 ? 130.461 148.978 178.850 1.00 138.02 101 ILE A N 1
ATOM 1239 C CA . ILE A 1 135 ? 129.063 148.882 178.479 1.00 138.02 101 ILE A CA 1
ATOM 1240 C C . ILE A 1 135 ? 128.455 147.522 178.586 1.00 138.02 101 ILE A C 1
ATOM 1241 O O . ILE A 1 135 ? 128.953 146.554 178.006 1.00 138.02 101 ILE A O 1
ATOM 1257 N N . VAL A 1 136 ? 127.326 147.476 179.252 1.00 135.04 102 VAL A N 1
ATOM 1258 C CA . VAL A 1 136 ? 126.541 146.269 179.293 1.00 135.04 102 VAL A CA 1
ATOM 1259 C C . VAL A 1 136 ? 125.240 146.656 178.618 1.00 135.04 102 VAL A C 1
ATOM 1260 O O . VAL A 1 136 ? 124.582 147.613 179.045 1.00 135.04 102 VAL A O 1
ATOM 1273 N N . ARG A 1 137 ? 124.908 145.984 177.536 1.00 135.89 103 ARG A N 1
ATOM 1274 C CA . ARG A 1 137 ? 123.746 146.406 176.788 1.00 135.89 103 ARG A CA 1
ATOM 1275 C C . ARG A 1 137 ? 122.433 145.838 177.267 1.00 135.89 103 ARG A C 1
ATOM 1276 O O . ARG A 1 137 ? 121.386 146.424 176.999 1.00 135.89 103 ARG A O 1
ATOM 1297 N N . GLY A 1 138 ? 122.431 144.697 177.938 1.00 137.93 104 GLY A N 1
ATOM 1298 C CA . GLY A 1 138 ? 121.157 144.199 178.422 1.00 137.93 104 GLY A CA 1
ATOM 1299 C C . GLY A 1 138 ? 120.202 143.683 177.352 1.00 137.93 104 GLY A C 1
ATOM 1300 O O . GLY A 1 138 ? 118.984 143.833 177.478 1.00 137.93 104 GLY A O 1
ATOM 1304 N N . THR A 1 139 ? 120.714 143.087 176.277 1.00 140.99 105 THR A N 1
ATOM 1305 C CA . THR A 1 139 ? 119.804 142.611 175.234 1.00 140.99 105 THR A CA 1
ATOM 1306 C C . THR A 1 139 ? 119.082 141.345 175.678 1.00 140.99 105 THR A C 1
ATOM 1307 O O . THR A 1 139 ? 118.107 140.911 175.064 1.00 140.99 105 THR A O 1
ATOM 1318 N N . GLN A 1 140 ? 119.598 140.747 176.728 1.00 132.71 106 GLN A N 1
ATOM 1319 C CA . GLN A 1 140 ? 119.053 139.578 177.375 1.00 132.71 106 GLN A CA 1
ATOM 1320 C C . GLN A 1 140 ? 119.444 139.801 178.824 1.00 132.71 106 GLN A C 1
ATOM 1321 O O . GLN A 1 140 ? 120.562 140.246 179.081 1.00 132.71 106 GLN A O 1
ATOM 1335 N N . LEU A 1 141 ? 118.528 139.569 179.754 1.00 144.99 107 LEU A N 1
ATOM 1336 C CA . LEU A 1 141 ? 118.811 139.834 181.159 1.00 144.99 107 LEU A CA 1
ATOM 1337 C C . LEU A 1 141 ? 118.787 138.652 182.106 1.00 144.99 107 LEU A C 1
ATOM 1338 O O . LEU A 1 141 ? 118.086 137.654 181.889 1.00 144.99 107 LEU A O 1
ATOM 1354 N N . PHE A 1 142 ? 119.552 138.793 183.187 1.00 142.08 108 PHE A N 1
ATOM 1355 C CA . PHE A 1 142 ? 119.639 137.783 184.208 1.00 142.08 108 PHE A CA 1
ATOM 1356 C C . PHE A 1 142 ? 118.345 137.801 184.964 1.00 142.08 108 PHE A C 1
ATOM 1357 O O . PHE A 1 142 ? 117.846 138.860 185.351 1.00 142.08 108 PHE A O 1
ATOM 1374 N N . GLU A 1 143 ? 117.714 136.642 185.071 1.00 149.32 109 GLU A N 1
ATOM 1375 C CA . GLU A 1 143 ? 116.392 136.538 185.686 1.00 149.32 109 GLU A CA 1
ATOM 1376 C C . GLU A 1 143 ? 115.425 137.454 184.957 1.00 149.32 109 GLU A C 1
ATOM 1377 O O . GLU A 1 143 ? 114.481 137.960 185.574 1.00 149.32 109 GLU A O 1
ATOM 1389 N N . ASP A 1 144 ? 115.698 137.711 183.668 1.00 154.44 110 ASP A N 1
ATOM 1390 C CA . ASP A 1 144 ? 114.928 138.562 182.788 1.00 154.44 110 ASP A CA 1
ATOM 1391 C C . ASP A 1 144 ? 114.882 140.021 183.239 1.00 154.44 110 ASP A C 1
ATOM 1392 O O . ASP A 1 144 ? 114.150 140.819 182.654 1.00 154.44 110 ASP A O 1
ATOM 1401 N N . ASN A 1 145 ? 115.666 140.383 184.255 1.00 147.93 111 ASN A N 1
ATOM 1402 C CA . ASN A 1 145 ? 115.653 141.730 184.783 1.00 147.93 111 ASN A CA 1
ATOM 1403 C C . ASN A 1 145 ? 116.976 142.406 185.086 1.00 147.93 111 ASN A C 1
ATOM 1404 O O . ASN A 1 145 ? 116.992 143.628 185.234 1.00 147.93 111 ASN A O 1
ATOM 1415 N N . TYR A 1 146 ? 118.079 141.674 185.190 1.00 143.42 112 TYR A N 1
ATOM 1416 C CA . TYR A 1 146 ? 119.290 142.331 185.627 1.00 143.42 112 TYR A CA 1
ATOM 1417 C C . TYR A 1 146 ? 120.421 142.272 184.619 1.00 143.42 112 TYR A C 1
ATOM 1418 O O . TYR A 1 146 ? 120.726 141.247 184.006 1.00 143.42 112 TYR A O 1
ATOM 1436 N N . ALA A 1 147 ? 121.049 143.418 184.431 1.00 143.27 113 ALA A N 1
ATOM 1437 C CA . ALA A 1 147 ? 122.164 143.560 183.530 1.00 143.27 113 ALA A CA 1
ATOM 1438 C C . ALA A 1 147 ? 123.418 143.043 184.164 1.00 143.27 113 ALA A C 1
ATOM 1439 O O . ALA A 1 147 ? 124.287 142.500 183.493 1.00 143.27 113 ALA A O 1
ATOM 1446 N N . LEU A 1 148 ? 123.512 143.240 185.461 1.00 139.58 114 LEU A N 1
ATOM 1447 C CA . LEU A 1 148 ? 124.675 142.835 186.217 1.00 139.58 114 LEU A CA 1
ATOM 1448 C C . LEU A 1 148 ? 124.278 142.119 187.469 1.00 139.58 114 LEU A C 1
ATOM 1449 O O . LEU A 1 148 ? 123.397 142.581 188.195 1.00 139.58 114 LEU A O 1
ATOM 1465 N N . ALA A 1 149 ? 124.901 140.984 187.717 1.00 138.80 115 ALA A N 1
ATOM 1466 C CA . ALA A 1 149 ? 124.639 140.285 188.952 1.00 138.80 115 ALA A CA 1
ATOM 1467 C C . ALA A 1 149 ? 125.920 139.701 189.494 1.00 138.80 115 ALA A C 1
ATOM 1468 O O . ALA A 1 149 ? 126.700 139.089 188.761 1.00 138.80 115 ALA A O 1
ATOM 1475 N N . VAL A 1 150 ? 126.127 139.914 190.781 1.00 140.18 116 VAL A N 1
ATOM 1476 C CA . VAL A 1 150 ? 127.266 139.391 191.499 1.00 140.18 116 VAL A CA 1
ATOM 1477 C C . VAL A 1 150 ? 126.700 138.583 192.654 1.00 140.18 116 VAL A C 1
ATOM 1478 O O . VAL A 1 150 ? 126.018 139.128 193.533 1.00 140.18 116 VAL A O 1
ATOM 1491 N N . LEU A 1 151 ? 126.944 137.284 192.644 1.00 145.22 117 LEU A N 1
ATOM 1492 C CA . LEU A 1 151 ? 126.280 136.446 193.628 1.00 145.22 117 LEU A CA 1
ATOM 1493 C C . LEU A 1 151 ? 127.166 135.439 194.354 1.00 145.22 117 LEU A C 1
ATOM 1494 O O . LEU A 1 151 ? 128.031 134.799 193.759 1.00 145.22 117 LEU A O 1
ATOM 1510 N N . ASP A 1 152 ? 126.860 135.209 195.616 1.00 144.39 118 ASP A N 1
ATOM 1511 C CA . ASP A 1 152 ? 127.476 134.114 196.373 1.00 144.39 118 ASP A CA 1
ATOM 1512 C C . ASP A 1 152 ? 129.014 134.118 196.433 1.00 144.39 118 ASP A C 1
ATOM 1513 O O . ASP A 1 152 ? 129.644 133.059 196.364 1.00 144.39 118 ASP A O 1
ATOM 1522 N N . ASN A 1 153 ? 129.603 135.292 196.626 1.00 145.68 119 ASN A N 1
ATOM 1523 C CA . ASN A 1 153 ? 131.043 135.439 196.733 1.00 145.68 119 ASN A CA 1
ATOM 1524 C C . ASN A 1 153 ? 131.546 135.503 198.186 1.00 145.68 119 ASN A C 1
ATOM 1525 O O . ASN A 1 153 ? 131.381 136.526 198.873 1.00 145.68 119 ASN A O 1
ATOM 1536 N N . GLY A 1 154 ? 132.178 134.425 198.638 1.00 159.63 120 GLY A N 1
ATOM 1537 C CA . GLY A 1 154 ? 132.647 134.306 200.016 1.00 159.63 120 GLY A CA 1
ATOM 1538 C C . GLY A 1 154 ? 132.409 132.922 200.583 1.00 159.63 120 GLY A C 1
ATOM 1539 O O . GLY A 1 154 ? 131.464 132.226 200.213 1.00 159.63 120 GLY A O 1
ATOM 1543 N N . ASP A 1 155 ? 133.287 132.531 201.500 1.00 175.06 121 ASP A N 1
ATOM 1544 C CA . ASP A 1 155 ? 133.212 131.223 202.124 1.00 175.06 121 ASP A CA 1
ATOM 1545 C C . ASP A 1 155 ? 132.035 131.196 203.117 1.00 175.06 121 ASP A C 1
ATOM 1546 O O . ASP A 1 155 ? 131.704 132.265 203.639 1.00 175.06 121 ASP A O 1
ATOM 1555 N N . PRO A 1 156 ? 131.384 130.011 203.425 1.00 191.67 122 PRO A N 1
ATOM 1556 C CA . PRO A 1 156 ? 130.339 129.857 204.438 1.00 191.67 122 PRO A CA 1
ATOM 1557 C C . PRO A 1 156 ? 130.951 129.589 205.828 1.00 191.67 122 PRO A C 1
ATOM 1558 O O . PRO A 1 156 ? 132.028 129.000 205.976 1.00 191.67 122 PRO A O 1
ATOM 1569 N N . ALA A 1 166 ? 145.530 130.883 205.129 1.00 193.48 132 ALA A N 1
ATOM 1570 C CA . ALA A 1 166 ? 144.862 131.490 206.285 1.00 193.48 132 ALA A CA 1
ATOM 1571 C C . ALA A 1 166 ? 143.654 132.347 205.856 1.00 193.48 132 ALA A C 1
ATOM 1572 O O . ALA A 1 166 ? 142.568 132.212 206.440 1.00 193.48 132 ALA A O 1
ATOM 1579 N N . SER A 1 167 ? 143.852 133.238 204.849 1.00 181.55 133 SER A N 1
ATOM 1580 C CA . SER A 1 167 ? 142.835 134.140 204.294 1.00 181.55 133 SER A CA 1
ATOM 1581 C C . SER A 1 167 ? 141.704 133.365 203.596 1.00 181.55 133 SER A C 1
ATOM 1582 O O . SER A 1 167 ? 141.971 132.364 202.927 1.00 181.55 133 SER A O 1
ATOM 1590 N N . PRO A 1 168 ? 140.446 133.809 203.721 1.00 175.74 134 PRO A N 1
ATOM 1591 C CA . PRO A 1 168 ? 139.265 133.248 203.095 1.00 175.74 134 PRO A CA 1
ATOM 1592 C C . PRO A 1 168 ? 139.255 133.602 201.635 1.00 175.74 134 PRO A C 1
ATOM 1593 O O . PRO A 1 168 ? 139.983 134.518 201.228 1.00 175.74 134 PRO A O 1
ATOM 1604 N N . GLY A 1 169 ? 138.459 132.888 200.860 1.00 162.28 135 GLY A N 1
ATOM 1605 C CA . GLY A 1 169 ? 138.251 133.253 199.472 1.00 162.28 135 GLY A CA 1
ATOM 1606 C C . GLY A 1 169 ? 137.027 134.149 199.387 1.00 162.28 135 GLY A C 1
ATOM 1607 O O . GLY A 1 169 ? 136.383 134.442 200.398 1.00 162.28 135 GLY A O 1
ATOM 1611 N N . GLY A 1 170 ? 136.656 134.519 198.176 1.00 157.49 136 GLY A N 1
ATOM 1612 C CA . GLY A 1 170 ? 135.517 135.381 197.906 1.00 157.49 136 GLY A CA 1
ATOM 1613 C C . GLY A 1 170 ? 135.960 136.684 197.300 1.00 157.49 136 GLY A C 1
ATOM 1614 O O . GLY A 1 170 ? 136.918 137.309 197.756 1.00 157.49 136 GLY A O 1
ATOM 1618 N N . LEU A 1 171 ? 135.212 137.121 196.312 1.00 155.99 137 LEU A N 1
ATOM 1619 C CA . LEU A 1 171 ? 135.480 138.354 195.607 1.00 155.99 137 LEU A CA 1
ATOM 1620 C C . LEU A 1 171 ? 135.432 139.513 196.575 1.00 155.99 137 LEU A C 1
ATOM 1621 O O . LEU A 1 171 ? 134.440 139.680 197.281 1.00 155.99 137 LEU A O 1
ATOM 1637 N N . ARG A 1 172 ? 136.482 140.332 196.601 1.00 160.75 138 ARG A N 1
ATOM 1638 C CA . ARG A 1 172 ? 136.507 141.438 197.551 1.00 160.75 138 ARG A CA 1
ATOM 1639 C C . ARG A 1 172 ? 135.986 142.783 197.067 1.00 160.75 138 ARG A C 1
ATOM 1640 O O . ARG A 1 172 ? 135.343 143.527 197.816 1.00 160.75 138 ARG A O 1
ATOM 1661 N N . GLU A 1 173 ? 136.295 143.128 195.842 1.00 159.73 139 GLU A N 1
ATOM 1662 C CA . GLU A 1 173 ? 135.912 144.409 195.271 1.00 159.73 139 GLU A CA 1
ATOM 1663 C C . GLU A 1 173 ? 135.770 144.184 193.787 1.00 159.73 139 GLU A C 1
ATOM 1664 O O . GLU A 1 173 ? 136.335 143.221 193.269 1.00 159.73 139 GLU A O 1
ATOM 1676 N N . LEU A 1 174 ? 135.044 145.041 193.078 1.00 153.11 140 LEU A N 1
ATOM 1677 C CA . LEU A 1 174 ? 134.871 144.752 191.661 1.00 153.11 140 LEU A CA 1
ATOM 1678 C C . LEU A 1 174 ? 135.867 145.494 190.796 1.00 153.11 140 LEU A C 1
ATOM 1679 O O . LEU A 1 174 ? 136.215 145.032 189.712 1.00 153.11 140 LEU A O 1
ATOM 1695 N N . GLN A 1 175 ? 136.305 146.653 191.269 1.00 162.52 141 GLN A N 1
ATOM 1696 C CA . GLN A 1 175 ? 137.256 147.497 190.552 1.00 162.52 141 GLN A CA 1
ATOM 1697 C C . GLN A 1 175 ? 136.810 147.809 189.129 1.00 162.52 141 GLN A C 1
ATOM 1698 O O . GLN A 1 175 ? 137.642 147.968 188.239 1.00 162.52 141 GLN A O 1
ATOM 1712 N N . LEU A 1 176 ? 135.527 148.009 188.879 1.00 151.34 142 LEU A N 1
ATOM 1713 C CA . LEU A 1 176 ? 135.111 148.234 187.504 1.00 151.34 142 LEU A CA 1
ATOM 1714 C C . LEU A 1 176 ? 135.235 149.681 187.178 1.00 151.34 142 LEU A C 1
ATOM 1715 O O . LEU A 1 176 ? 134.256 150.343 186.870 1.00 151.34 142 LEU A O 1
ATOM 1731 N N . ARG A 1 177 ? 136.462 150.160 187.114 1.00 160.19 143 ARG A N 1
ATOM 1732 C CA . ARG A 1 177 ? 136.719 151.586 186.955 1.00 160.19 143 ARG A CA 1
ATOM 1733 C C . ARG A 1 177 ? 136.168 152.116 185.651 1.00 160.19 143 ARG A C 1
ATOM 1734 O O . ARG A 1 177 ? 135.909 153.305 185.497 1.00 160.19 143 ARG A O 1
ATOM 1755 N N . SER A 1 178 ? 136.001 151.224 184.703 1.00 149.97 144 SER A N 1
ATOM 1756 C CA . SER A 1 178 ? 135.523 151.567 183.393 1.00 149.97 144 SER A CA 1
ATOM 1757 C C . SER A 1 178 ? 134.017 151.507 183.236 1.00 149.97 144 SER A C 1
ATOM 1758 O O . SER A 1 178 ? 133.494 152.028 182.249 1.00 149.97 144 SER A O 1
ATOM 1766 N N . LEU A 1 179 ? 133.277 150.936 184.190 1.00 150.44 145 LEU A N 1
ATOM 1767 C CA . LEU A 1 179 ? 131.869 150.784 183.886 1.00 150.44 145 LEU A CA 1
ATOM 1768 C C . LEU A 1 179 ? 131.132 152.070 184.054 1.00 150.44 145 LEU A C 1
ATOM 1769 O O . LEU A 1 179 ? 131.072 152.645 185.142 1.00 150.44 145 LEU A O 1
ATOM 1785 N N . THR A 1 180 ? 130.554 152.520 182.956 1.00 152.15 146 THR A N 1
ATOM 1786 C CA . THR A 1 180 ? 129.788 153.738 182.960 1.00 152.15 146 THR A CA 1
ATOM 1787 C C . THR A 1 180 ? 128.388 153.559 182.403 1.00 152.15 146 THR A C 1
ATOM 1788 O O . THR A 1 180 ? 127.551 154.436 182.591 1.00 152.15 146 THR A O 1
ATOM 1799 N N . GLU A 1 181 ? 128.097 152.444 181.717 1.00 148.88 147 GLU A N 1
ATOM 1800 C CA . GLU A 1 181 ? 126.755 152.312 181.170 1.00 148.88 147 GLU A CA 1
ATOM 1801 C C . GLU A 1 181 ? 126.071 150.967 181.188 1.00 148.88 147 GLU A C 1
ATOM 1802 O O . GLU A 1 181 ? 126.612 149.953 180.734 1.00 148.88 147 GLU A O 1
ATOM 1814 N N . ILE A 1 182 ? 124.820 151.015 181.634 1.00 142.52 148 ILE A N 1
ATOM 1815 C CA . ILE A 1 182 ? 123.875 149.922 181.537 1.00 142.52 148 ILE A CA 1
ATOM 1816 C C . ILE A 1 182 ? 122.684 150.419 180.743 1.00 142.52 148 ILE A C 1
ATOM 1817 O O . ILE A 1 182 ? 121.970 151.324 181.188 1.00 142.52 148 ILE A O 1
ATOM 1833 N N . LEU A 1 183 ? 122.428 149.825 179.589 1.00 146.17 149 LEU A N 1
ATOM 1834 C CA . LEU A 1 183 ? 121.320 150.358 178.795 1.00 146.17 149 LEU A CA 1
ATOM 1835 C C . LEU A 1 183 ? 119.974 149.818 179.188 1.00 146.17 149 LEU A C 1
ATOM 1836 O O . LEU A 1 183 ? 118.961 150.511 179.116 1.00 146.17 149 LEU A O 1
ATOM 1852 N N . LYS A 1 184 ? 119.947 148.563 179.547 1.00 150.50 150 LYS A N 1
ATOM 1853 C CA . LYS A 1 184 ? 118.724 147.898 179.924 1.00 150.50 150 LYS A CA 1
ATOM 1854 C C . LYS A 1 184 ? 119.073 146.992 181.067 1.00 150.50 150 LYS A C 1
ATOM 1855 O O . LYS A 1 184 ? 120.174 146.454 181.102 1.00 150.50 150 LYS A O 1
ATOM 1874 N N . GLY A 1 185 ? 118.153 146.815 181.993 1.00 155.22 151 GLY A N 1
ATOM 1875 C CA . GLY A 1 185 ? 118.366 145.896 183.102 1.00 155.22 151 GLY A CA 1
ATOM 1876 C C . GLY A 1 185 ? 118.868 146.564 184.359 1.00 155.22 151 GLY A C 1
ATOM 1877 O O . GLY A 1 185 ? 119.453 147.649 184.330 1.00 155.22 151 GLY A O 1
ATOM 1881 N N . GLY A 1 186 ? 118.625 145.904 185.482 1.00 149.00 152 GLY A N 1
ATOM 1882 C CA . GLY A 1 186 ? 119.044 146.390 186.785 1.00 149.00 152 GLY A CA 1
ATOM 1883 C C . GLY A 1 186 ? 120.320 145.709 187.267 1.00 149.00 152 GLY A C 1
ATOM 1884 O O . GLY A 1 186 ? 121.039 145.062 186.491 1.00 149.00 152 GLY A O 1
ATOM 1888 N N . VAL A 1 187 ? 120.597 145.862 188.558 1.00 139.70 153 VAL A N 1
ATOM 1889 C CA . VAL A 1 187 ? 121.774 145.282 189.191 1.00 139.70 153 VAL A CA 1
ATOM 1890 C C . VAL A 1 187 ? 121.476 144.491 190.480 1.00 139.70 153 VAL A C 1
ATOM 1891 O O . VAL A 1 187 ? 120.725 144.956 191.343 1.00 139.70 153 VAL A O 1
ATOM 1904 N N . LEU A 1 188 ? 122.039 143.287 190.590 1.00 143.17 154 LEU A N 1
ATOM 1905 C CA . L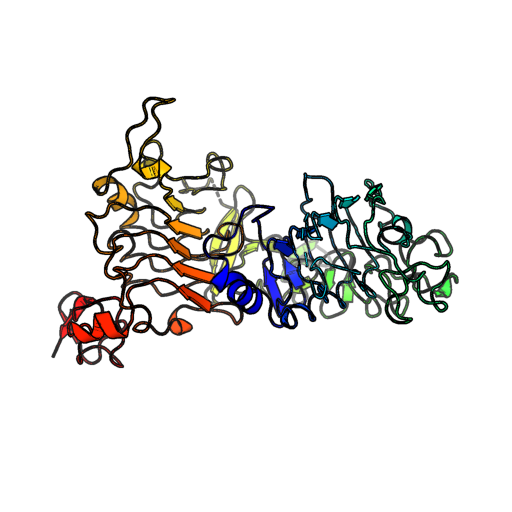EU A 1 188 ? 121.893 142.478 191.802 1.00 143.17 154 LEU A CA 1
ATOM 1906 C C . LEU A 1 188 ? 123.189 142.130 192.471 1.00 143.17 154 LEU A C 1
ATOM 1907 O O . LEU A 1 188 ? 123.953 141.335 191.933 1.00 143.17 154 LEU A O 1
ATOM 1923 N N . ILE A 1 189 ? 123.439 142.645 193.652 1.00 141.70 155 ILE A N 1
ATOM 1924 C CA . ILE A 1 189 ? 124.650 142.215 194.322 1.00 141.70 155 ILE A CA 1
ATOM 1925 C C . ILE A 1 189 ? 124.191 141.597 195.623 1.00 141.70 155 ILE A C 1
ATOM 1926 O O . ILE A 1 189 ? 123.833 142.303 196.571 1.00 141.70 155 ILE A O 1
ATOM 1942 N N . GLN A 1 190 ? 124.171 140.261 195.636 1.00 145.69 156 GLN A N 1
ATOM 1943 C CA . GLN A 1 190 ? 123.527 139.530 196.718 1.00 145.69 156 GLN A CA 1
ATOM 1944 C C . GLN A 1 190 ? 124.317 138.374 197.292 1.00 145.69 156 GLN A C 1
ATOM 1945 O O . GLN A 1 190 ? 124.986 137.645 196.556 1.00 145.69 156 GLN A O 1
ATOM 1959 N N . ARG A 1 191 ? 124.165 138.149 198.599 1.00 148.54 157 ARG A N 1
ATOM 1960 C CA . ARG A 1 191 ? 124.776 137.023 199.270 1.00 148.54 157 ARG A CA 1
ATOM 1961 C C . ARG A 1 191 ? 126.269 136.982 199.022 1.00 148.54 157 ARG A C 1
ATOM 1962 O O . ARG A 1 191 ? 126.824 135.924 198.768 1.00 148.54 157 ARG A O 1
ATOM 1983 N N . ASN A 1 192 ? 126.935 138.112 199.156 1.00 147.60 158 ASN A N 1
ATOM 1984 C CA . ASN A 1 192 ? 128.361 138.156 198.908 1.00 147.60 158 ASN A CA 1
ATOM 1985 C C . ASN A 1 192 ? 129.055 138.676 200.132 1.00 147.60 158 ASN A C 1
ATOM 1986 O O . ASN A 1 192 ? 129.468 139.829 200.148 1.00 147.60 158 ASN A O 1
ATOM 1997 N N . PRO A 1 193 ? 129.206 137.880 201.190 1.00 154.72 159 PRO A N 1
ATOM 1998 C CA . PRO A 1 193 ? 129.712 138.328 202.460 1.00 154.72 159 PRO A CA 1
ATOM 1999 C C . PRO A 1 193 ? 131.125 138.896 202.405 1.00 154.72 159 PRO A C 1
ATOM 2000 O O . PRO A 1 193 ? 131.483 139.703 203.260 1.00 154.72 159 PRO A O 1
ATOM 2011 N N . GLN A 1 194 ? 131.933 138.538 201.409 1.00 154.90 160 GLN A N 1
ATOM 2012 C CA . GLN A 1 194 ? 133.274 139.098 201.376 1.00 154.90 160 GLN A CA 1
ATOM 2013 C C . GLN A 1 194 ? 133.416 140.315 200.477 1.00 154.90 160 GLN A C 1
ATOM 2014 O O . GLN A 1 194 ? 134.505 140.887 200.405 1.00 154.90 160 GLN A O 1
ATOM 2028 N N . LEU A 1 195 ? 132.338 140.710 199.805 1.00 155.05 161 LEU A N 1
ATOM 2029 C CA . LEU A 1 195 ? 132.381 141.792 198.830 1.00 155.05 161 LEU A CA 1
ATOM 2030 C C . LEU A 1 195 ? 131.952 143.151 199.410 1.00 155.05 161 LEU A C 1
ATOM 2031 O O . LEU A 1 195 ? 130.922 143.238 200.093 1.00 155.05 161 LEU A O 1
ATOM 2047 N N . CYS A 1 196 ? 132.735 144.213 199.094 1.00 165.00 162 CYS A N 1
ATOM 2048 C CA . CYS A 1 196 ? 132.481 145.615 199.470 1.00 165.00 162 CYS A CA 1
ATOM 2049 C C . CYS A 1 196 ? 132.415 146.528 198.245 1.00 165.00 162 CYS A C 1
ATOM 2050 O O . CYS A 1 196 ? 132.836 146.178 197.146 1.00 165.00 162 CYS A O 1
ATOM 2057 N N . TYR A 1 197 ? 131.879 147.734 198.494 1.00 162.43 163 TYR A N 1
ATOM 2058 C CA . TYR A 1 197 ? 131.736 148.858 197.557 1.00 162.43 163 TYR A CA 1
ATOM 2059 C C . TYR A 1 197 ? 130.612 148.696 196.530 1.00 162.43 163 TYR A C 1
ATOM 2060 O O . TYR A 1 197 ? 130.418 149.533 195.651 1.00 162.43 163 TYR A O 1
ATOM 2078 N N . GLN A 1 198 ? 129.788 147.689 196.704 1.00 153.12 164 GLN A N 1
ATOM 2079 C CA . GLN A 1 198 ? 128.616 147.505 195.861 1.00 153.12 164 GLN A CA 1
ATOM 2080 C C . GLN A 1 198 ? 127.556 148.552 196.203 1.00 153.12 164 GLN A C 1
ATOM 2081 O O . GLN A 1 198 ? 126.662 148.878 195.411 1.00 153.12 164 GLN A O 1
ATOM 2095 N N . ASP A 1 199 ? 127.723 149.144 197.376 1.00 153.78 165 ASP A N 1
ATOM 2096 C CA . ASP A 1 199 ? 126.885 150.170 197.933 1.00 153.78 165 ASP A CA 1
ATOM 2097 C C . ASP A 1 199 ? 127.476 151.572 197.772 1.00 153.78 165 ASP A C 1
ATOM 2098 O O . ASP A 1 199 ? 126.967 152.540 198.346 1.00 153.78 165 ASP A O 1
ATOM 2107 N N . THR A 1 200 ? 128.517 151.693 196.964 1.00 153.89 166 THR A N 1
ATOM 2108 C CA . THR A 1 200 ? 129.199 152.947 196.756 1.00 153.89 166 THR A CA 1
ATOM 2109 C C . THR A 1 200 ? 129.171 153.405 195.316 1.00 153.89 166 THR A C 1
ATOM 2110 O O . THR A 1 200 ? 130.079 154.064 194.845 1.00 153.89 166 THR A O 1
ATOM 2121 N N . ILE A 1 201 ? 128.171 152.988 194.586 1.00 151.71 167 ILE A N 1
ATOM 2122 C CA . ILE A 1 201 ? 128.020 153.375 193.197 1.00 151.71 167 ILE A CA 1
ATOM 2123 C C . ILE A 1 201 ? 126.734 154.080 192.904 1.00 151.71 167 ILE A C 1
ATOM 2124 O O . ILE A 1 201 ? 125.647 153.705 193.355 1.00 151.71 167 ILE A O 1
ATOM 2140 N N . LEU A 1 202 ? 126.846 155.136 192.129 1.00 150.89 168 LEU A N 1
ATOM 2141 C CA . LEU A 1 202 ? 125.687 155.889 191.752 1.00 150.89 168 LEU A CA 1
ATOM 2142 C C . LEU A 1 202 ? 125.114 155.191 190.561 1.00 150.89 168 LEU A C 1
ATOM 2143 O O . LEU A 1 202 ? 125.243 155.637 189.415 1.00 150.89 168 LEU A O 1
ATOM 2159 N N . TRP A 1 203 ? 124.415 154.118 190.867 1.00 142.99 169 TRP A N 1
ATOM 2160 C CA . TRP A 1 203 ? 123.913 153.212 189.873 1.00 142.99 169 TRP A CA 1
ATOM 2161 C C . TRP A 1 203 ? 122.987 153.924 188.923 1.00 142.99 169 TRP A C 1
ATOM 2162 O O . TRP A 1 203 ? 122.979 153.618 187.736 1.00 142.99 169 TRP A O 1
ATOM 2183 N N . LYS A 1 204 ? 122.271 154.934 189.413 1.00 151.65 170 LYS A N 1
ATOM 2184 C CA . LYS A 1 204 ? 121.378 155.689 188.556 1.00 151.65 170 LYS A CA 1
ATOM 2185 C C . LYS A 1 204 ? 122.111 156.482 187.486 1.00 151.65 170 LYS A C 1
ATOM 2186 O O . LYS A 1 204 ? 121.495 156.860 186.505 1.00 151.65 170 LYS A O 1
ATOM 2205 N N . ASP A 1 205 ? 123.399 156.768 187.659 1.00 157.71 171 ASP A N 1
ATOM 2206 C CA . ASP A 1 205 ? 124.133 157.460 186.619 1.00 157.71 171 ASP A CA 1
ATOM 2207 C C . ASP A 1 205 ? 124.483 156.480 185.529 1.00 157.71 171 ASP A C 1
ATOM 2208 O O . ASP A 1 205 ? 124.445 156.784 184.332 1.00 157.71 171 ASP A O 1
ATOM 2217 N N . ILE A 1 206 ? 124.842 155.293 185.980 1.00 150.37 172 ILE A N 1
ATOM 2218 C CA . ILE A 1 206 ? 125.230 154.240 185.079 1.00 150.37 172 ILE A CA 1
ATOM 2219 C C . ILE A 1 206 ? 124.039 153.815 184.267 1.00 150.37 172 ILE A C 1
ATOM 2220 O O . ILE A 1 206 ? 124.134 153.609 183.049 1.00 150.37 172 ILE A O 1
ATOM 2236 N N . PHE A 1 207 ? 122.910 153.662 184.919 1.00 150.08 173 PHE A N 1
ATOM 2237 C CA . PHE A 1 207 ? 121.769 153.271 184.165 1.00 150.08 173 PHE A CA 1
ATOM 2238 C C . PHE A 1 207 ? 121.476 154.392 183.189 1.00 150.08 173 PHE A C 1
ATOM 2239 O O . PHE A 1 207 ? 121.348 155.559 183.563 1.00 150.08 173 PHE A O 1
ATOM 2256 N N . HIS A 1 208 ? 121.268 154.016 181.948 1.00 152.28 174 HIS A N 1
ATOM 2257 C CA . HIS A 1 208 ? 120.982 154.937 180.870 1.00 152.28 174 HIS A CA 1
ATOM 2258 C C . HIS A 1 208 ? 119.653 155.624 181.033 1.00 152.28 174 HIS A C 1
ATOM 2259 O O . HIS A 1 208 ? 118.746 155.116 181.685 1.00 152.28 174 HIS A O 1
ATOM 2273 N N . LYS A 1 209 ? 119.542 156.802 180.449 1.00 153.75 175 LYS A N 1
ATOM 2274 C CA . LYS A 1 209 ? 118.335 157.602 180.501 1.00 153.75 175 LYS A CA 1
ATOM 2275 C C . LYS A 1 209 ? 117.108 156.790 180.090 1.00 153.75 175 LYS A C 1
ATOM 2276 O O . LYS A 1 209 ? 116.024 156.979 180.641 1.00 153.75 175 LYS A O 1
ATOM 2295 N N . ASN A 1 210 ? 117.274 155.882 179.129 1.00 155.40 176 ASN A N 1
ATOM 2296 C CA . ASN A 1 210 ? 116.179 155.078 178.627 1.00 155.40 176 ASN A CA 1
ATOM 2297 C C . ASN A 1 210 ? 116.124 153.678 179.262 1.00 155.40 176 ASN A C 1
ATOM 2298 O O . ASN A 1 210 ? 115.470 152.761 178.732 1.00 155.40 176 ASN A O 1
ATOM 2309 N N . ASN A 1 211 ? 116.831 153.494 180.375 1.00 155.73 177 ASN A N 1
ATOM 2310 C CA . ASN A 1 211 ? 116.806 152.241 181.106 1.00 155.73 177 ASN A CA 1
ATOM 2311 C C . ASN A 1 211 ? 115.681 152.322 182.132 1.00 155.73 177 ASN A C 1
ATOM 2312 O O . ASN A 1 211 ? 115.777 153.050 183.121 1.00 155.73 177 ASN A O 1
ATOM 2323 N N . GLN A 1 212 ? 114.590 151.614 181.878 1.00 157.77 178 GLN A N 1
ATOM 2324 C CA . GLN A 1 212 ? 113.407 151.688 182.724 1.00 157.77 178 GLN A CA 1
ATOM 2325 C C . GLN A 1 212 ? 113.562 150.854 183.989 1.00 157.77 178 GLN A C 1
ATOM 2326 O O . GLN A 1 212 ? 112.730 150.919 184.893 1.00 157.77 178 GLN A O 1
ATOM 2340 N N . LEU A 1 213 ? 114.595 150.025 184.028 1.00 155.40 179 LEU A N 1
ATOM 2341 C CA . LEU A 1 213 ? 114.844 149.138 185.148 1.00 155.40 179 LEU A CA 1
ATOM 2342 C C . LEU A 1 213 ? 116.050 149.607 185.891 1.00 155.40 179 LEU A C 1
ATOM 2343 O O . LEU A 1 213 ? 116.915 148.816 186.265 1.00 155.40 179 LEU A O 1
ATOM 2359 N N . ALA A 1 214 ? 116.083 150.887 186.197 1.00 152.65 180 ALA A N 1
ATOM 2360 C CA . ALA A 1 214 ? 117.210 151.444 186.913 1.00 152.65 180 ALA A CA 1
ATOM 2361 C C . ALA A 1 214 ? 117.050 151.139 188.398 1.00 152.65 180 ALA A C 1
ATOM 2362 O O . ALA A 1 214 ? 116.797 152.019 189.222 1.00 152.65 180 ALA A O 1
ATOM 2369 N N . LEU A 1 215 ? 117.162 149.856 188.696 1.00 147.39 181 LEU A N 1
ATOM 2370 C CA . LEU A 1 215 ? 116.916 149.243 189.977 1.00 147.39 181 LEU A CA 1
ATOM 2371 C C . LEU A 1 215 ? 118.119 148.485 190.466 1.00 147.39 181 LEU A C 1
ATOM 2372 O O . LEU A 1 215 ? 118.584 147.573 189.773 1.00 147.39 181 LEU A O 1
ATOM 2388 N N . THR A 1 216 ? 118.600 148.810 191.656 1.00 149.64 182 THR A N 1
ATOM 2389 C CA . THR A 1 216 ? 119.727 148.073 192.202 1.00 149.64 182 THR A CA 1
ATOM 2390 C C . THR A 1 216 ? 119.396 147.510 193.565 1.00 149.64 182 THR A C 1
ATOM 2391 O O . THR A 1 216 ? 118.951 148.232 194.461 1.00 149.64 182 THR A O 1
ATOM 2402 N N . LEU A 1 217 ? 119.633 146.220 193.727 1.00 141.49 183 LEU A N 1
ATOM 2403 C CA . LEU A 1 217 ? 119.379 145.570 194.994 1.00 141.49 183 LEU A CA 1
ATOM 2404 C C . LEU A 1 217 ? 120.683 145.162 195.634 1.00 141.49 183 LEU A C 1
ATOM 2405 O O . LEU A 1 217 ? 121.391 144.281 195.126 1.00 141.49 183 LEU A O 1
ATOM 2421 N N . ILE A 1 218 ? 120.994 145.770 196.764 1.00 146.50 184 ILE A N 1
ATOM 2422 C CA . ILE A 1 218 ? 122.252 145.480 197.430 1.00 146.50 184 ILE A CA 1
ATOM 2423 C C . ILE A 1 218 ? 122.117 144.799 198.769 1.00 146.50 184 ILE A C 1
ATOM 2424 O O . ILE A 1 218 ? 121.439 145.288 199.673 1.00 146.50 184 ILE A O 1
ATOM 2440 N N . ASP A 1 219 ? 122.830 143.696 198.896 1.00 154.43 185 ASP A N 1
ATOM 2441 C CA . ASP A 1 219 ? 122.946 142.942 200.120 1.00 154.43 185 ASP A CA 1
ATOM 2442 C C . ASP A 1 219 ? 124.126 143.481 200.895 1.00 154.43 185 ASP A C 1
ATOM 2443 O O . ASP A 1 219 ? 125.277 143.342 200.469 1.00 154.43 185 ASP A O 1
ATOM 2452 N N . THR A 1 220 ? 123.837 144.138 201.999 1.00 164.63 186 THR A N 1
ATOM 2453 C CA . THR A 1 220 ? 124.828 144.813 202.804 1.00 164.63 186 THR A CA 1
ATOM 2454 C C . THR A 1 220 ? 125.251 143.983 204.004 1.00 164.63 186 THR A C 1
ATOM 2455 O O . THR A 1 220 ? 126.012 144.448 204.860 1.00 164.63 186 THR A O 1
ATOM 2466 N N . ASN A 1 221 ? 124.769 142.748 204.098 1.00 161.39 187 ASN A N 1
ATOM 2467 C CA . ASN A 1 221 ? 125.105 141.932 205.255 1.00 161.39 187 ASN A CA 1
ATOM 2468 C C . ASN A 1 221 ? 126.447 141.263 205.034 1.00 161.39 187 ASN A C 1
ATOM 2469 O O . ASN A 1 221 ? 126.543 140.071 204.744 1.00 161.39 187 ASN A O 1
ATOM 2480 N N . ARG A 1 222 ? 127.476 142.082 205.160 1.00 161.76 188 ARG A N 1
ATOM 2481 C CA . ARG A 1 222 ? 128.852 141.713 204.897 1.00 161.76 188 ARG A CA 1
ATOM 2482 C C . ARG A 1 222 ? 129.513 141.088 206.108 1.00 161.76 188 ARG A C 1
ATOM 2483 O O . ARG A 1 222 ? 129.156 141.395 207.248 1.00 161.76 188 ARG A O 1
ATOM 2504 N N . SER A 1 223 ? 130.486 140.218 205.848 1.00 161.69 189 SER A N 1
ATOM 2505 C CA . SER A 1 223 ? 131.268 139.540 206.877 1.00 161.69 189 SER A CA 1
ATOM 2506 C C . SER A 1 223 ? 132.716 140.010 206.928 1.00 161.69 189 SER A C 1
ATOM 2507 O O . SER A 1 223 ? 133.536 139.436 207.647 1.00 161.69 189 SER A O 1
ATOM 2515 N N . ARG A 1 224 ? 133.049 141.021 206.146 1.00 162.32 190 ARG A N 1
ATOM 2516 C CA . ARG A 1 224 ? 134.424 141.487 206.091 1.00 162.32 190 ARG A CA 1
ATOM 2517 C C . ARG A 1 224 ? 134.530 142.978 206.331 1.00 162.32 190 ARG A C 1
ATOM 2518 O O . ARG A 1 224 ? 133.746 143.765 205.800 1.00 162.32 190 ARG A O 1
ATOM 2539 N N . ALA A 1 225 ? 135.488 143.366 207.167 1.00 163.51 191 ALA A N 1
ATOM 2540 C CA . ALA A 1 225 ? 135.740 144.778 207.388 1.00 163.51 191 ALA A CA 1
ATOM 2541 C C . ALA A 1 225 ? 136.429 145.323 206.142 1.00 163.51 191 ALA A C 1
ATOM 2542 O O . ALA A 1 225 ? 137.338 144.661 205.629 1.00 163.51 191 ALA A O 1
ATOM 2549 N N . CYS A 1 226 ? 136.038 146.527 205.687 1.00 171.87 192 CYS A N 1
ATOM 2550 C CA . CYS A 1 226 ? 136.579 147.192 204.496 1.00 171.87 192 CYS A CA 1
ATOM 2551 C C . CYS A 1 226 ? 136.943 148.629 204.744 1.00 171.87 192 CYS A C 1
ATOM 2552 O O . CYS A 1 226 ? 136.358 149.316 205.592 1.00 171.87 192 CYS A O 1
ATOM 2559 N N . HIS A 1 227 ? 137.934 149.080 203.999 1.00 186.66 193 HIS A N 1
ATOM 2560 C CA . HIS A 1 227 ? 138.329 150.454 204.028 1.00 186.66 193 HIS A CA 1
ATOM 2561 C C . HIS A 1 227 ? 137.225 151.204 203.284 1.00 186.66 193 HIS A C 1
ATOM 2562 O O . HIS A 1 227 ? 136.559 150.615 202.450 1.00 186.66 193 HIS A O 1
ATOM 2576 N N . PRO A 1 228 ? 136.872 152.414 203.643 1.00 187.14 194 PRO A N 1
ATOM 2577 C CA . PRO A 1 228 ? 135.999 153.258 202.861 1.00 187.14 194 PRO A CA 1
ATOM 2578 C C . PRO A 1 228 ? 136.634 153.488 201.483 1.00 187.14 194 PRO A C 1
ATOM 2579 O O . PRO A 1 228 ? 137.846 153.298 201.334 1.00 187.14 194 PRO A O 1
ATOM 2590 N N . CYS A 1 229 ? 135.827 153.916 200.472 1.00 180.40 195 CYS A N 1
ATOM 2591 C CA . CYS A 1 229 ? 136.295 154.205 199.105 1.00 180.40 195 CYS A CA 1
ATOM 2592 C C . CYS A 1 229 ? 137.499 155.135 199.087 1.00 180.40 195 CYS A C 1
ATOM 2593 O O . CYS A 1 229 ? 137.639 156.024 199.932 1.00 180.40 195 CYS A O 1
ATOM 2600 N N . SER A 1 230 ? 138.366 154.924 198.108 1.00 189.43 196 SER A N 1
ATOM 2601 C CA . SER A 1 230 ? 139.516 155.796 198.026 1.00 189.43 196 SER A CA 1
ATOM 2602 C C . SER A 1 230 ? 139.114 157.239 198.269 1.00 189.43 196 SER A C 1
ATOM 2603 O O . SER A 1 230 ? 138.091 157.697 197.746 1.00 189.43 196 SER A O 1
ATOM 2611 N N . PRO A 1 231 ? 139.938 158.025 198.990 1.00 194.92 197 PRO A N 1
ATOM 2612 C CA . PRO A 1 231 ? 139.713 159.418 199.322 1.00 194.92 197 PRO A CA 1
ATOM 2613 C C . PRO A 1 231 ? 139.660 160.278 198.079 1.00 194.92 197 PRO A C 1
ATOM 2614 O O . PRO A 1 231 ? 139.254 161.437 198.132 1.00 194.92 197 PRO A O 1
ATOM 2625 N N . MET A 1 232 ? 140.110 159.727 196.961 1.00 199.34 198 MET A N 1
ATOM 2626 C CA . MET A 1 232 ? 140.108 160.451 195.708 1.00 199.34 198 MET A CA 1
ATOM 2627 C C . MET A 1 232 ? 138.806 160.299 194.873 1.00 199.34 198 MET A C 1
ATOM 2628 O O . MET A 1 232 ? 138.746 160.849 193.767 1.00 199.34 198 MET A O 1
ATOM 2642 N N . CYS A 1 233 ? 137.778 159.557 195.391 1.00 189.43 199 CYS A N 1
ATOM 2643 C CA . CYS A 1 233 ? 136.527 159.282 194.687 1.00 189.43 199 CYS A CA 1
ATOM 2644 C C . CYS A 1 233 ? 135.478 160.358 194.957 1.00 189.43 199 CYS A C 1
ATOM 2645 O O . CYS A 1 233 ? 135.137 160.679 196.099 1.00 189.43 199 CYS A O 1
ATOM 2652 N N . LYS A 1 234 ? 134.961 160.907 193.870 1.00 161.80 200 LYS A N 1
ATOM 2653 C CA . LYS A 1 234 ? 133.926 161.914 193.951 1.00 161.80 200 LYS A CA 1
ATOM 2654 C C . LYS A 1 234 ? 132.708 161.273 194.563 1.00 161.80 200 LYS A C 1
ATOM 2655 O O . LYS A 1 234 ? 132.323 160.183 194.145 1.00 161.80 200 LYS A O 1
ATOM 2674 N N . GLY A 1 235 ? 132.151 161.888 195.597 1.00 160.40 201 GLY A N 1
ATOM 2675 C CA . GLY A 1 235 ? 130.933 161.388 196.224 1.00 160.40 201 GLY A CA 1
ATOM 2676 C C . GLY A 1 235 ? 131.196 160.076 196.941 1.00 160.40 201 GLY A C 1
ATOM 2677 O O . GLY A 1 235 ? 130.256 159.361 197.299 1.00 160.40 201 GLY A O 1
ATOM 2681 N N . SER A 1 236 ? 132.478 159.741 197.112 1.00 162.87 202 SER A N 1
ATOM 2682 C CA . SER A 1 236 ? 132.901 158.472 197.650 1.00 162.87 202 SER A CA 1
ATOM 2683 C C . SER A 1 236 ? 132.254 157.380 196.825 1.00 162.87 202 SER A C 1
ATOM 2684 O O . SER A 1 236 ? 131.824 156.361 197.366 1.00 162.87 202 SER A O 1
ATOM 2692 N N . ARG A 1 237 ? 132.169 157.598 195.509 1.00 154.66 203 ARG A N 1
ATOM 2693 C CA . ARG A 1 237 ? 131.594 156.610 194.648 1.00 154.66 203 ARG A CA 1
ATOM 2694 C C . ARG A 1 237 ? 132.704 155.775 194.018 1.00 154.66 203 ARG A C 1
ATOM 2695 O O . ARG A 1 237 ? 133.530 156.339 193.286 1.00 154.66 203 ARG A O 1
ATOM 2716 N N . CYS A 1 238 ? 132.745 154.452 194.298 1.00 170.70 204 CYS A N 1
ATOM 2717 C CA . CYS A 1 238 ? 133.824 153.552 193.858 1.00 170.70 204 CYS A CA 1
ATOM 2718 C C . CYS A 1 238 ? 133.381 152.108 193.717 1.00 170.70 204 CYS A C 1
ATOM 2719 O O . CYS A 1 238 ? 132.347 151.687 194.240 1.00 170.70 204 CYS A O 1
ATOM 2726 N N . TRP A 1 239 ? 134.241 151.327 193.069 1.00 158.63 205 TRP A N 1
ATOM 2727 C CA . TRP A 1 239 ? 134.117 149.885 193.011 1.00 158.63 205 TRP A CA 1
ATOM 2728 C C . TRP A 1 239 ? 135.236 149.241 193.816 1.00 158.63 205 TRP A C 1
ATOM 2729 O O . TRP A 1 239 ? 135.472 148.026 193.706 1.00 158.63 205 TRP A O 1
ATOM 2750 N N . GLY A 1 240 ? 135.974 150.066 194.564 1.00 169.81 206 GLY A N 1
ATOM 2751 C CA . GLY A 1 240 ? 137.137 149.600 195.308 1.00 169.81 206 GLY A CA 1
ATOM 2752 C C . GLY A 1 240 ? 137.919 150.667 196.101 1.00 169.81 206 GLY A C 1
ATOM 2753 O O . GLY A 1 240 ? 137.615 151.873 196.113 1.00 169.81 206 GLY A O 1
ATOM 2757 N N . GLU A 1 241 ? 138.992 150.193 196.724 1.00 185.74 207 GLU A N 1
ATOM 2758 C CA . GLU A 1 241 ? 139.826 151.017 197.599 1.00 185.74 207 GLU A CA 1
ATOM 2759 C C . GLU A 1 241 ? 140.884 151.907 196.926 1.00 185.74 207 GLU A C 1
ATOM 2760 O O . GLU A 1 241 ? 141.422 152.795 197.592 1.00 185.74 207 GLU A O 1
ATOM 2772 N N . SER A 1 242 ? 141.217 151.684 195.649 1.00 187.01 208 SER A N 1
ATOM 2773 C CA . SER A 1 242 ? 142.227 152.507 194.987 1.00 187.01 208 SER A CA 1
ATOM 2774 C C . SER A 1 242 ? 141.644 153.741 194.335 1.00 187.01 208 SER A C 1
ATOM 2775 O O . SER A 1 242 ? 140.462 153.795 194.017 1.00 187.01 208 SER A O 1
ATOM 2783 N N . SER A 1 243 ? 142.484 154.747 194.093 1.00 191.05 209 SER A N 1
ATOM 2784 C CA . SER A 1 243 ? 142.079 155.974 193.393 1.00 191.05 209 SER A CA 1
ATOM 2785 C C . SER A 1 243 ? 141.727 155.666 191.948 1.00 191.05 209 SER A C 1
ATOM 2786 O O . SER A 1 243 ? 141.122 156.468 191.232 1.00 191.05 209 SER A O 1
ATOM 2794 N N . GLU A 1 244 ? 142.149 154.491 191.513 1.00 180.88 210 GLU A N 1
ATOM 2795 C CA . GLU A 1 244 ? 141.898 153.986 190.190 1.00 180.88 210 GLU A CA 1
ATOM 2796 C C . GLU A 1 244 ? 140.590 153.209 190.132 1.00 180.88 210 GLU A C 1
ATOM 2797 O O . GLU A 1 244 ? 140.212 152.732 189.070 1.00 180.88 210 GLU A O 1
ATOM 2809 N N . ASP A 1 245 ? 139.922 153.026 191.270 1.00 179.59 211 ASP A N 1
ATOM 2810 C CA . ASP A 1 245 ? 138.662 152.279 191.336 1.00 179.59 211 ASP A CA 1
ATOM 2811 C C . ASP A 1 245 ? 137.417 153.194 191.515 1.00 179.59 211 ASP A C 1
ATOM 2812 O O . ASP A 1 245 ? 136.345 152.695 191.867 1.00 179.59 211 ASP A O 1
ATOM 2821 N N . CYS A 1 246 ? 137.569 154.520 191.307 1.00 181.84 212 CYS A N 1
ATOM 2822 C CA . CYS A 1 246 ? 136.560 155.566 191.481 1.00 181.84 212 CYS A CA 1
ATOM 2823 C C . CYS A 1 246 ? 135.624 155.662 190.279 1.00 181.84 212 CYS A C 1
ATOM 2824 O O . CYS A 1 246 ? 136.031 155.491 189.126 1.00 181.84 212 CYS A O 1
ATOM 2831 N N . GLN A 1 247 ? 134.373 155.989 190.559 1.00 156.81 213 GLN A N 1
ATOM 2832 C CA . GLN A 1 247 ? 133.347 156.144 189.537 1.00 156.81 213 GLN A CA 1
ATOM 2833 C C . GLN A 1 247 ? 133.388 157.434 188.728 1.00 156.81 213 GLN A C 1
ATOM 2834 O O . GLN A 1 247 ? 133.573 158.525 189.275 1.00 156.81 213 GLN A O 1
ATOM 2848 N N . SER A 1 248 ? 133.170 157.296 187.415 1.00 158.19 214 SER A N 1
ATOM 2849 C CA . SER A 1 248 ? 133.006 158.419 186.497 1.00 158.19 214 SER A CA 1
ATOM 2850 C C . SER A 1 248 ? 131.518 158.616 186.298 1.00 158.19 214 SER A C 1
ATOM 2851 O O . SER A 1 248 ? 130.766 157.641 186.320 1.00 158.19 214 SER A O 1
ATOM 2859 N N . LEU A 1 249 ? 131.081 159.851 186.088 1.00 157.57 215 LEU A N 1
ATOM 2860 C CA . LEU A 1 249 ? 129.660 160.080 185.896 1.00 157.57 215 LEU A CA 1
ATOM 2861 C C . LEU A 1 249 ? 129.365 160.612 184.510 1.00 157.57 215 LEU A C 1
ATOM 2862 O O . LEU A 1 249 ? 129.985 161.581 184.067 1.00 157.57 215 LEU A O 1
ATOM 2878 N N . THR A 1 250 ? 128.453 159.925 183.818 1.00 154.62 216 THR A N 1
ATOM 2879 C CA . THR A 1 250 ? 128.091 160.220 182.433 1.00 154.62 216 THR A CA 1
ATOM 2880 C C . THR A 1 250 ? 126.636 160.605 182.109 1.00 154.62 216 THR A C 1
ATOM 2881 O O . THR A 1 250 ? 126.356 160.838 180.932 1.00 154.62 216 THR A O 1
ATOM 2892 N N . ARG A 1 251 ? 125.695 160.641 183.079 1.00 153.22 217 ARG A N 1
ATOM 2893 C CA . ARG A 1 251 ? 124.301 161.028 182.749 1.00 153.22 217 ARG A CA 1
ATOM 2894 C C . ARG A 1 251 ? 123.644 162.031 183.696 1.00 153.22 217 ARG A C 1
ATOM 2895 O O . ARG A 1 251 ? 123.034 163.027 183.288 1.00 153.22 217 ARG A O 1
ATOM 2916 N N . THR A 1 252 ? 123.760 161.783 184.985 1.00 159.86 218 THR A N 1
ATOM 2917 C CA . THR A 1 252 ? 123.004 162.516 185.995 1.00 159.86 218 THR A CA 1
ATOM 2918 C C . THR A 1 252 ? 123.692 163.801 186.372 1.00 159.86 218 THR A C 1
ATOM 2919 O O . THR A 1 252 ? 123.213 164.590 187.188 1.00 159.86 218 THR A O 1
ATOM 2930 N N . VAL A 1 253 ? 124.812 164.009 185.730 1.00 160.08 219 VAL A N 1
ATOM 2931 C CA . VAL A 1 253 ? 125.633 165.188 185.851 1.00 160.08 219 VAL A CA 1
ATOM 2932 C C . VAL A 1 253 ? 125.670 166.040 184.558 1.00 160.08 219 VAL A C 1
ATOM 2933 O O . VAL A 1 253 ? 126.485 166.958 184.485 1.00 160.08 219 VAL A O 1
ATOM 2946 N N . CYS A 1 254 ? 124.812 165.720 183.543 1.00 166.61 220 CYS A N 1
ATOM 2947 C CA . CYS A 1 254 ? 124.847 166.324 182.213 1.00 166.61 220 CYS A CA 1
ATOM 2948 C C . CYS A 1 254 ? 123.914 167.521 182.048 1.00 166.61 220 CYS A C 1
ATOM 2949 O O . CYS A 1 254 ? 122.727 167.495 182.380 1.00 166.61 220 CYS A O 1
ATOM 2956 N N . ALA A 1 255 ? 124.508 168.557 181.483 1.00 168.55 221 ALA A N 1
ATOM 2957 C CA . ALA A 1 255 ? 123.835 169.795 181.202 1.00 168.55 221 ALA A CA 1
ATOM 2958 C C . ALA A 1 255 ? 122.777 169.588 180.138 1.00 168.55 221 ALA A C 1
ATOM 2959 O O . ALA A 1 255 ? 122.933 168.778 179.226 1.00 168.55 221 ALA A O 1
ATOM 2966 N N . GLY A 1 256 ? 121.655 170.268 180.293 1.00 158.92 222 GLY A N 1
ATOM 2967 C CA . GLY A 1 256 ? 120.622 170.264 179.270 1.00 158.92 222 GLY A CA 1
ATOM 2968 C C . GLY A 1 256 ? 119.772 169.011 179.294 1.00 158.92 222 GLY A C 1
ATOM 2969 O O . GLY A 1 256 ? 118.835 168.884 178.509 1.00 158.92 222 GLY A O 1
ATOM 2973 N N . GLY A 1 257 ? 120.092 168.072 180.178 1.00 159.29 223 GLY A N 1
ATOM 2974 C CA . GLY A 1 257 ? 119.351 166.830 180.194 1.00 159.29 223 GLY A CA 1
ATOM 2975 C C . GLY A 1 257 ? 119.723 165.861 179.047 1.00 159.29 223 GLY A C 1
ATOM 2976 O O . GLY A 1 257 ? 118.903 164.985 178.715 1.00 159.29 223 GLY A O 1
ATOM 2980 N N . CYS A 1 258 ? 120.942 165.993 178.421 1.00 158.54 224 CYS A N 1
ATOM 2981 C CA . CYS A 1 258 ? 121.361 165.116 177.336 1.00 158.54 224 CYS A CA 1
ATOM 2982 C C . CYS A 1 258 ? 121.649 163.718 177.903 1.00 158.54 224 CYS A C 1
ATOM 2983 O O . CYS A 1 258 ? 122.043 163.570 179.064 1.00 158.54 224 CYS A O 1
ATOM 2990 N N . ALA A 1 259 ? 121.414 162.667 177.127 1.00 149.53 225 ALA A N 1
ATOM 2991 C CA . ALA A 1 259 ? 121.578 161.350 177.738 1.00 149.53 225 ALA A CA 1
ATOM 2992 C C . ALA A 1 259 ? 122.983 161.101 178.225 1.00 149.53 225 ALA A C 1
ATOM 2993 O O . ALA A 1 259 ? 123.165 160.484 179.273 1.00 149.53 225 ALA A O 1
ATOM 3000 N N . ARG A 1 260 ? 123.969 161.540 177.462 1.00 150.60 226 ARG A N 1
ATOM 3001 C CA . ARG A 1 260 ? 125.340 161.336 177.865 1.00 150.60 226 ARG A CA 1
ATOM 3002 C C . ARG A 1 260 ? 126.197 162.562 177.602 1.00 150.60 226 ARG A C 1
ATOM 3003 O O . ARG A 1 260 ? 125.962 163.283 176.620 1.00 150.60 226 ARG A O 1
ATOM 3024 N N . CYS A 1 261 ? 127.218 162.736 178.452 1.00 153.08 227 CYS A N 1
ATOM 3025 C CA . CYS A 1 261 ? 128.194 163.812 178.428 1.00 153.08 227 CYS A CA 1
ATOM 3026 C C . CYS A 1 261 ? 129.506 163.322 178.987 1.00 153.08 227 CYS A C 1
ATOM 3027 O O . CYS A 1 261 ? 129.605 162.255 179.604 1.00 153.08 227 CYS A O 1
ATOM 3034 N N . LYS A 1 262 ? 130.510 164.143 178.810 1.00 148.54 228 LYS A N 1
ATOM 3035 C CA . LYS A 1 262 ? 131.818 163.893 179.361 1.00 148.54 228 LYS A CA 1
ATOM 3036 C C . LYS A 1 262 ? 132.119 164.838 180.518 1.00 148.54 228 LYS A C 1
ATOM 3037 O O . LYS A 1 262 ? 133.257 164.925 180.975 1.00 148.54 228 LYS A O 1
ATOM 3056 N N . GLY A 1 263 ? 131.108 165.568 180.968 1.00 153.13 229 GLY A N 1
ATOM 3057 C CA . GLY A 1 263 ? 131.286 166.537 182.031 1.00 153.13 229 GLY A CA 1
ATOM 3058 C C . GLY A 1 263 ? 130.034 167.397 182.230 1.00 153.13 229 GLY A C 1
ATOM 3059 O O . GLY A 1 263 ? 129.064 167.256 181.496 1.00 153.13 229 GLY A O 1
ATOM 3063 N N . PRO A 1 264 ? 130.055 168.325 183.198 1.00 152.21 230 PRO A N 1
ATOM 3064 C CA . PRO A 1 264 ? 128.969 169.205 183.619 1.00 152.21 230 PRO A CA 1
ATOM 3065 C C . PRO A 1 264 ? 128.630 170.377 182.708 1.00 152.21 230 PRO A C 1
ATOM 3066 O O . PRO A 1 264 ? 127.690 171.121 182.990 1.00 152.21 230 PRO A O 1
ATOM 3077 N N . LEU A 1 265 ? 129.422 170.630 181.685 1.00 151.46 231 LEU A N 1
ATOM 3078 C CA . LEU A 1 265 ? 129.131 171.778 180.859 1.00 151.46 231 LEU A CA 1
ATOM 3079 C C . LEU A 1 265 ? 128.307 171.351 179.674 1.00 151.46 231 LEU A C 1
ATOM 3080 O O . LEU A 1 265 ? 128.359 170.201 179.274 1.00 151.46 231 LEU A O 1
ATOM 3096 N N . PRO A 1 266 ? 127.540 172.235 179.038 1.00 160.73 232 PRO A N 1
ATOM 3097 C CA . PRO A 1 266 ? 126.821 171.941 177.806 1.00 160.73 232 PRO A CA 1
ATOM 3098 C C . PRO A 1 266 ? 127.796 171.582 176.698 1.00 160.73 232 PRO A C 1
ATOM 3099 O O . PRO A 1 266 ? 127.482 170.820 175.783 1.00 160.73 232 PRO A O 1
ATOM 3110 N N . THR A 1 267 ? 129.032 172.026 176.865 1.00 157.11 233 THR A N 1
ATOM 3111 C CA . THR A 1 267 ? 130.099 171.806 175.927 1.00 157.11 233 THR A CA 1
ATOM 3112 C C . THR A 1 267 ? 130.568 170.373 176.018 1.00 157.11 233 THR A C 1
ATOM 3113 O O . THR A 1 267 ? 131.328 169.900 175.171 1.00 157.11 233 THR A O 1
ATOM 3124 N N . ASP A 1 268 ? 130.149 169.691 177.069 1.00 150.13 234 ASP A N 1
ATOM 3125 C CA . ASP A 1 268 ? 130.505 168.319 177.287 1.00 150.13 234 ASP A CA 1
ATOM 3126 C C . ASP A 1 268 ? 129.471 167.292 176.779 1.00 150.13 234 ASP A C 1
ATOM 3127 O O . ASP A 1 268 ? 129.721 166.091 176.931 1.00 150.13 234 ASP A O 1
ATOM 3136 N N . CYS A 1 269 ? 128.301 167.716 176.195 1.00 154.79 235 CYS A N 1
ATOM 3137 C CA . CYS A 1 269 ? 127.278 166.775 175.695 1.00 154.79 235 CYS A CA 1
ATOM 3138 C C . CYS A 1 269 ? 127.752 166.021 174.476 1.00 154.79 235 CYS A C 1
ATOM 3139 O O . CYS A 1 269 ? 128.328 166.563 173.522 1.00 154.79 235 CYS A O 1
ATOM 3146 N N . CYS A 1 270 ? 127.487 164.742 174.534 1.00 141.34 236 CYS A N 1
ATOM 3147 C CA . CYS A 1 270 ? 127.913 163.813 173.523 1.00 141.34 236 CYS A CA 1
ATOM 3148 C C . CYS A 1 270 ? 126.905 163.717 172.400 1.00 141.34 236 CYS A C 1
ATOM 3149 O O . CYS A 1 270 ? 125.697 163.891 172.579 1.00 141.34 236 CYS A O 1
ATOM 3156 N N . HIS A 1 271 ? 127.417 163.369 171.260 1.00 134.00 237 HIS A N 1
ATOM 3157 C CA . HIS A 1 271 ? 126.624 163.139 170.094 1.00 134.00 237 HIS A CA 1
ATOM 3158 C C . HIS A 1 271 ? 125.615 162.065 170.468 1.00 134.00 237 HIS A C 1
ATOM 3159 O O . HIS A 1 271 ? 125.942 161.117 171.181 1.00 134.00 237 HIS A O 1
ATOM 3173 N N . GLU A 1 272 ? 124.375 162.213 170.013 1.00 128.02 238 GLU A N 1
ATOM 3174 C CA . GLU A 1 272 ? 123.297 161.280 170.357 1.00 128.02 238 GLU A CA 1
ATOM 3175 C C . GLU A 1 272 ? 123.665 159.835 170.118 1.00 128.02 238 GLU A C 1
ATOM 3176 O O . GLU A 1 272 ? 123.319 158.952 170.894 1.00 128.02 238 GLU A O 1
ATOM 3188 N N . GLN A 1 273 ? 124.392 159.597 169.072 1.00 129.15 239 GLN A N 1
ATOM 3189 C CA . GLN A 1 273 ? 124.799 158.278 168.682 1.00 129.15 239 GLN A CA 1
ATOM 3190 C C . GLN A 1 273 ? 125.824 157.571 169.600 1.00 129.15 239 GLN A C 1
ATOM 3191 O O . GLN A 1 273 ? 126.082 156.387 169.343 1.00 129.15 239 GLN A O 1
ATOM 3205 N N . CYS A 1 274 ? 126.432 158.282 170.600 1.00 140.60 240 CYS A N 1
ATOM 3206 C CA . CYS A 1 274 ? 127.453 157.819 171.547 1.00 140.60 240 CYS A CA 1
ATOM 3207 C C . CYS A 1 274 ? 126.873 156.997 172.699 1.00 140.60 240 CYS A C 1
ATOM 3208 O O . CYS A 1 274 ? 125.839 157.346 173.285 1.00 140.60 240 CYS A O 1
ATOM 3215 N N . ALA A 1 275 ? 127.601 155.974 173.106 1.00 139.61 241 ALA A N 1
ATOM 3216 C CA . ALA A 1 275 ? 127.272 155.184 174.284 1.00 139.61 241 ALA A CA 1
ATOM 3217 C C . ALA A 1 275 ? 128.245 155.451 175.374 1.00 139.61 241 ALA A C 1
ATOM 3218 O O . ALA A 1 275 ? 129.432 155.558 175.110 1.00 139.61 241 ALA A O 1
ATOM 3225 N N . ALA A 1 276 ? 127.760 155.514 176.599 1.00 146.56 242 ALA A N 1
ATOM 3226 C CA . ALA A 1 276 ? 128.597 155.628 177.777 1.00 146.56 242 ALA A CA 1
ATOM 3227 C C . ALA A 1 276 ? 129.548 156.825 177.797 1.00 146.56 242 ALA A C 1
ATOM 3228 O O . ALA A 1 276 ? 130.493 156.838 178.589 1.00 146.56 242 ALA A O 1
ATOM 3235 N N . GLY A 1 277 ? 129.269 157.860 177.021 1.00 142.96 243 GLY A N 1
ATOM 3236 C CA . GLY A 1 277 ? 130.122 159.041 177.022 1.00 142.96 243 GLY A CA 1
ATOM 3237 C C . GLY A 1 277 ? 130.910 159.189 175.714 1.00 142.96 243 GLY A C 1
ATOM 3238 O O . GLY A 1 277 ? 130.681 158.463 174.740 1.00 142.96 243 GLY A O 1
ATOM 3242 N N . CYS A 1 278 ? 131.832 160.157 175.700 1.00 138.67 244 CYS A N 1
ATOM 3243 C CA . CYS A 1 278 ? 132.603 160.590 174.543 1.00 138.67 244 CYS A CA 1
ATOM 3244 C C . CYS A 1 278 ? 133.845 161.331 174.983 1.00 138.67 244 CYS A C 1
ATOM 3245 O O . CYS A 1 278 ? 134.024 161.632 176.167 1.00 138.67 244 CYS A O 1
ATOM 3252 N N . THR A 1 279 ? 134.697 161.644 174.015 1.00 138.37 245 THR A N 1
ATOM 3253 C CA . THR A 1 279 ? 135.863 162.475 174.238 1.00 138.37 245 THR A CA 1
ATOM 3254 C C . THR A 1 279 ? 135.630 163.844 173.589 1.00 138.37 245 THR A C 1
ATOM 3255 O O . THR A 1 279 ? 136.497 164.720 173.614 1.00 138.37 245 THR A O 1
ATOM 3266 N N . GLY A 1 280 ? 134.450 164.006 172.996 1.00 131.60 246 GLY A N 1
ATOM 3267 C CA . GLY A 1 280 ? 134.047 165.203 172.272 1.00 131.60 246 GLY A CA 1
ATOM 3268 C C . GLY A 1 280 ? 132.665 164.988 171.650 1.00 131.60 246 GLY A C 1
ATOM 3269 O O . GLY A 1 280 ? 132.173 163.867 171.623 1.00 131.60 246 GLY A O 1
ATOM 3273 N N . PRO A 1 281 ? 132.066 166.018 171.056 1.00 127.01 247 PRO A N 1
ATOM 3274 C CA . PRO A 1 281 ? 130.738 166.036 170.463 1.00 127.01 247 PRO A CA 1
ATOM 3275 C C . PRO A 1 281 ? 130.590 165.460 169.061 1.00 127.01 247 PRO A C 1
ATOM 3276 O O . PRO A 1 281 ? 129.491 165.497 168.517 1.00 127.01 247 PRO A O 1
ATOM 3287 N N . LYS A 1 282 ? 131.663 164.995 168.435 1.00 125.17 248 LYS A N 1
ATOM 3288 C CA . LYS A 1 282 ? 131.546 164.524 167.064 1.00 125.17 248 LYS A CA 1
ATOM 3289 C C . LYS A 1 282 ? 131.204 163.050 167.039 1.00 125.17 248 LYS A C 1
ATOM 3290 O O . LYS A 1 282 ? 131.458 162.321 167.986 1.00 125.17 248 LYS A O 1
ATOM 3309 N N . HIS A 1 283 ? 130.721 162.563 165.907 1.00 126.89 249 HIS A N 1
ATOM 3310 C CA . HIS A 1 283 ? 130.379 161.146 165.775 1.00 126.89 249 HIS A CA 1
ATOM 3311 C C . HIS A 1 283 ? 131.592 160.236 165.723 1.00 126.89 249 HIS A C 1
ATOM 3312 O O . HIS A 1 283 ? 131.490 159.015 165.805 1.00 126.89 249 HIS A O 1
ATOM 3326 N N . SER A 1 284 ? 132.753 160.848 165.625 1.00 120.93 250 SER A N 1
ATOM 3327 C CA . SER A 1 284 ? 134.017 160.166 165.620 1.00 120.93 250 SER A CA 1
ATOM 3328 C C . SER A 1 284 ? 134.673 160.264 166.999 1.00 120.93 250 SER A C 1
ATOM 3329 O O . SER A 1 284 ? 135.752 159.715 167.221 1.00 120.93 250 SER A O 1
ATOM 3337 N N . ASP A 1 285 ? 134.044 161.002 167.921 1.00 131.94 251 ASP A N 1
ATOM 3338 C CA . ASP A 1 285 ? 134.584 161.210 169.273 1.00 131.94 251 ASP A CA 1
ATOM 3339 C C . ASP A 1 285 ? 133.994 160.311 170.375 1.00 131.94 251 ASP A C 1
ATOM 3340 O O . ASP A 1 285 ? 134.435 160.379 171.526 1.00 131.94 251 ASP A O 1
ATOM 3349 N N . CYS A 1 286 ? 133.003 159.474 170.040 1.00 142.52 252 CYS A N 1
ATOM 3350 C CA . CYS A 1 286 ? 132.281 158.607 170.955 1.00 142.52 252 CYS A CA 1
ATOM 3351 C C . CYS A 1 286 ? 133.245 157.537 171.445 1.00 142.52 252 CYS A C 1
ATOM 3352 O O . CYS A 1 286 ? 133.995 156.963 170.651 1.00 142.52 252 CYS A O 1
ATOM 3359 N N . LEU A 1 287 ? 133.256 157.230 172.736 1.00 138.52 253 LEU A N 1
ATOM 3360 C CA . LEU A 1 287 ? 134.218 156.191 173.109 1.00 138.52 253 LEU A CA 1
ATOM 3361 C C . LEU A 1 287 ? 133.710 154.822 172.665 1.00 138.52 253 LEU A C 1
ATOM 3362 O O . LEU A 1 287 ? 134.461 153.848 172.546 1.00 138.52 253 LEU A O 1
ATOM 3378 N N . ALA A 1 288 ? 132.418 154.775 172.443 1.00 133.19 254 ALA A N 1
ATOM 3379 C CA . ALA A 1 288 ? 131.647 153.626 172.048 1.00 133.19 254 ALA A CA 1
ATOM 3380 C C . ALA A 1 288 ? 130.375 154.170 171.452 1.00 133.19 254 ALA A C 1
ATOM 3381 O O . ALA A 1 288 ? 130.001 155.275 171.833 1.00 133.19 254 ALA A O 1
ATOM 3388 N N . CYS A 1 289 ? 129.673 153.417 170.575 1.00 136.45 255 CYS A N 1
ATOM 3389 C CA . CYS A 1 289 ? 128.414 153.873 169.975 1.00 136.45 255 CYS A CA 1
ATOM 3390 C C . CYS A 1 289 ? 127.216 153.342 170.739 1.00 136.45 255 CYS A C 1
ATOM 3391 O O . CYS A 1 289 ? 127.208 152.210 171.225 1.00 136.45 255 CYS A O 1
ATOM 3398 N N . LEU A 1 290 ? 126.192 154.168 170.806 1.00 128.14 256 LEU A N 1
ATOM 3399 C CA . LEU A 1 290 ? 124.906 153.807 171.366 1.00 128.14 256 LEU A CA 1
ATOM 3400 C C . LEU A 1 290 ? 124.282 152.957 170.350 1.00 128.14 256 LEU A C 1
ATOM 3401 O O . LEU A 1 290 ? 123.693 151.913 170.638 1.00 128.14 256 LEU A O 1
ATOM 3417 N N . HIS A 1 291 ? 124.485 153.397 169.134 1.00 120.48 257 HIS A N 1
ATOM 3418 C CA . HIS A 1 291 ? 123.936 152.741 167.999 1.00 120.48 257 HIS A CA 1
ATOM 3419 C C . HIS A 1 291 ? 125.026 152.029 167.232 1.00 120.48 257 HIS A C 1
ATOM 3420 O O . HIS A 1 291 ? 125.487 150.995 167.699 1.00 120.48 257 HIS A O 1
ATOM 3434 N N . PHE A 1 292 ? 125.471 152.518 166.072 1.00 121.59 258 PHE A N 1
ATOM 3435 C CA . PHE A 1 292 ? 126.418 151.675 165.356 1.00 121.59 258 PHE A CA 1
ATOM 3436 C C . PHE A 1 292 ? 127.682 152.352 164.949 1.00 121.59 258 PHE A C 1
ATOM 3437 O O . PHE A 1 292 ? 127.669 153.501 164.516 1.00 121.59 258 PHE A O 1
ATOM 3454 N N . ASN A 1 293 ? 128.766 151.587 165.013 1.00 121.90 259 ASN A N 1
ATOM 3455 C CA . ASN A 1 293 ? 130.097 152.023 164.635 1.00 121.90 259 ASN A CA 1
ATOM 3456 C C . ASN A 1 293 ? 130.480 151.732 163.196 1.00 121.90 259 ASN A C 1
ATOM 3457 O O . ASN A 1 293 ? 130.916 1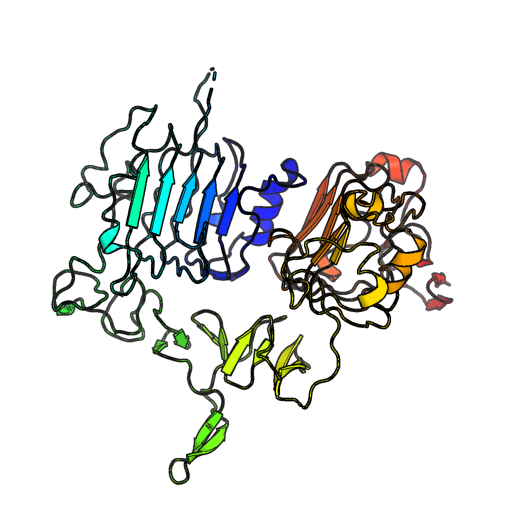50.622 162.849 1.00 121.90 259 ASN A O 1
ATOM 3468 N N . HIS A 1 294 ? 130.387 152.767 162.385 1.00 120.61 260 HIS A N 1
ATOM 3469 C CA . HIS A 1 294 ? 130.701 152.734 160.989 1.00 120.61 260 HIS A CA 1
ATOM 3470 C C . HIS A 1 294 ? 132.104 153.226 160.774 1.00 120.61 260 HIS A C 1
ATOM 3471 O O . HIS A 1 294 ? 132.350 154.418 160.639 1.00 120.61 260 HIS A O 1
ATOM 3485 N N . SER A 1 295 ? 133.055 152.316 160.827 1.00 129.33 261 SER A N 1
ATOM 3486 C CA . SER A 1 295 ? 134.457 152.667 160.674 1.00 129.33 261 SER A CA 1
ATOM 3487 C C . SER A 1 295 ? 134.883 153.828 161.568 1.00 129.33 261 SER A C 1
ATOM 3488 O O . SER A 1 295 ? 135.559 154.759 161.127 1.00 129.33 261 SER A O 1
ATOM 3496 N N . GLY A 1 296 ? 134.481 153.771 162.830 1.00 124.20 262 GLY A N 1
ATOM 3497 C CA . GLY A 1 296 ? 134.800 154.776 163.824 1.00 124.20 262 GLY A CA 1
ATOM 3498 C C . GLY A 1 296 ? 133.730 155.844 163.962 1.00 124.20 262 GLY A C 1
ATOM 3499 O O . GLY A 1 296 ? 133.760 156.626 164.912 1.00 124.20 262 GLY A O 1
ATOM 3503 N N . ILE A 1 297 ? 132.776 155.864 163.050 1.00 124.90 263 ILE A N 1
ATOM 3504 C CA . ILE A 1 297 ? 131.725 156.853 163.075 1.00 124.90 263 ILE A CA 1
ATOM 3505 C C . ILE A 1 297 ? 130.416 156.320 163.625 1.00 124.90 263 ILE A C 1
ATOM 3506 O O . ILE A 1 297 ? 129.841 155.400 163.038 1.00 124.90 263 ILE A O 1
ATOM 3522 N N . CYS A 1 298 ? 129.882 156.937 164.700 1.00 128.66 264 CYS A N 1
ATOM 3523 C CA . CYS A 1 298 ? 128.633 156.513 165.304 1.00 128.66 264 CYS A CA 1
ATOM 3524 C C . CYS A 1 298 ? 127.470 157.127 164.553 1.00 128.66 264 CYS A C 1
ATOM 3525 O O . CYS A 1 298 ? 127.380 158.351 164.382 1.00 128.66 264 CYS A O 1
ATOM 3532 N N . GLU A 1 299 ? 126.553 156.251 164.169 1.00 120.39 265 GLU A N 1
ATOM 3533 C CA . GLU A 1 299 ? 125.349 156.606 163.438 1.00 120.39 265 GLU A CA 1
ATOM 3534 C C . GLU A 1 299 ? 124.185 155.865 164.075 1.00 120.39 265 GLU A C 1
ATOM 3535 O O . GLU A 1 299 ? 124.375 154.838 164.720 1.00 120.39 265 GLU A O 1
ATOM 3547 N N . LEU A 1 300 ? 122.977 156.376 163.900 1.00 117.56 266 LEU A N 1
ATOM 3548 C CA . LEU A 1 300 ? 121.779 155.797 164.499 1.00 117.56 266 LEU A CA 1
ATOM 3549 C C . LEU A 1 300 ? 121.386 154.479 163.861 1.00 117.56 266 LEU A C 1
ATOM 3550 O O . LEU A 1 300 ? 120.542 153.747 164.371 1.00 117.56 266 LEU A O 1
ATOM 3566 N N . HIS A 1 301 ? 121.938 154.217 162.713 1.00 121.28 267 HIS A N 1
ATOM 3567 C CA . HIS A 1 301 ? 121.706 153.006 161.968 1.00 121.28 267 HIS A CA 1
ATOM 3568 C C . HIS A 1 301 ? 122.918 152.842 161.075 1.00 121.28 267 HIS A C 1
ATOM 3569 O O . HIS A 1 301 ? 123.604 153.831 160.832 1.00 121.28 267 HIS A O 1
ATOM 3583 N N . CYS A 1 302 ? 123.183 151.625 160.549 1.00 126.13 268 CYS A N 1
ATOM 3584 C CA . CYS A 1 302 ? 124.245 151.436 159.560 1.00 126.13 268 CYS A CA 1
ATOM 3585 C C . CYS A 1 302 ? 123.761 151.916 158.192 1.00 126.13 268 CYS A C 1
ATOM 3586 O O . CYS A 1 302 ? 122.577 151.793 157.860 1.00 126.13 268 CYS A O 1
ATOM 3593 N N . PRO A 1 303 ? 124.644 152.491 157.363 1.00 123.34 269 PRO A N 1
ATOM 3594 C CA . PRO A 1 303 ? 124.317 152.942 156.035 1.00 123.34 269 PRO A CA 1
ATOM 3595 C C . PRO A 1 303 ? 123.645 151.821 155.300 1.00 123.34 269 PRO A C 1
ATOM 3596 O O . PRO A 1 303 ? 124.085 150.667 155.345 1.00 123.34 269 PRO A O 1
ATOM 3607 N N . ALA A 1 304 ? 122.602 152.175 154.580 1.00 127.35 270 ALA A N 1
ATOM 3608 C CA . ALA A 1 304 ? 121.821 151.177 153.912 1.00 127.35 270 ALA A CA 1
ATOM 3609 C C . ALA A 1 304 ? 122.690 150.319 153.069 1.00 127.35 270 ALA A C 1
ATOM 3610 O O . ALA A 1 304 ? 123.491 150.800 152.280 1.00 127.35 270 ALA A O 1
ATOM 3617 N N . LEU A 1 305 ? 122.476 149.021 153.150 1.00 130.58 271 LEU A N 1
ATOM 3618 C CA . LEU A 1 305 ? 123.279 148.113 152.370 1.00 130.58 271 LEU A CA 1
ATOM 3619 C C . LEU A 1 305 ? 123.068 148.433 150.885 1.00 130.58 271 LEU A C 1
ATOM 3620 O O . LEU A 1 305 ? 123.990 148.362 150.058 1.00 130.58 271 LEU A O 1
ATOM 3636 N N . VAL A 1 306 ? 121.821 148.753 150.568 1.00 138.21 272 VAL A N 1
ATOM 3637 C CA . VAL A 1 306 ? 121.380 149.137 149.246 1.00 138.21 272 VAL A CA 1
ATOM 3638 C C . VAL A 1 306 ? 120.736 150.509 149.402 1.00 138.21 272 VAL A C 1
ATOM 3639 O O . VAL A 1 306 ? 119.868 150.690 150.252 1.00 138.21 272 VAL A O 1
ATOM 3652 N N . THR A 1 307 ? 121.184 151.462 148.615 1.00 149.92 273 THR A N 1
ATOM 3653 C CA . THR A 1 307 ? 120.743 152.843 148.703 1.00 149.92 273 THR A CA 1
ATOM 3654 C C . THR A 1 307 ? 119.761 153.206 147.642 1.00 149.92 273 THR A C 1
ATOM 3655 O O . THR A 1 307 ? 119.233 152.348 146.935 1.00 149.92 273 THR A O 1
ATOM 3666 N N . TYR A 1 308 ? 119.398 154.477 147.601 1.00 164.13 274 TYR A N 1
ATOM 3667 C CA . TYR A 1 308 ? 118.352 154.849 146.682 1.00 164.13 274 TYR A CA 1
ATOM 3668 C C . TYR A 1 308 ? 118.736 155.973 145.763 1.00 164.13 274 TYR A C 1
ATOM 3669 O O . TYR A 1 308 ? 119.374 156.949 146.157 1.00 164.13 274 TYR A O 1
ATOM 3687 N N . ASN A 1 309 ? 118.256 155.865 144.546 1.00 168.43 275 ASN A N 1
ATOM 3688 C CA . ASN A 1 309 ? 118.485 156.837 143.497 1.00 168.43 275 ASN A CA 1
ATOM 3689 C C . ASN A 1 309 ? 117.970 158.215 143.830 1.00 168.43 275 ASN A C 1
ATOM 3690 O O . ASN A 1 309 ? 116.821 158.405 144.210 1.00 168.43 275 ASN A O 1
ATOM 3701 N N . THR A 1 310 ? 118.791 159.204 143.559 1.00 177.41 276 THR A N 1
ATOM 3702 C CA . THR A 1 310 ? 118.478 160.587 143.829 1.00 177.41 276 THR A CA 1
ATOM 3703 C C . THR A 1 310 ? 117.120 161.062 143.331 1.00 177.41 276 THR A C 1
ATOM 3704 O O . THR A 1 310 ? 116.468 161.861 144.005 1.00 177.41 276 THR A O 1
ATOM 3715 N N . ASP A 1 311 ? 116.746 160.687 142.116 1.00 174.19 277 ASP A N 1
ATOM 3716 C CA . ASP A 1 311 ? 115.515 161.190 141.548 1.00 174.19 277 ASP A CA 1
ATOM 3717 C C . ASP A 1 311 ? 114.349 160.230 141.635 1.00 174.19 277 ASP A C 1
ATOM 3718 O O . ASP A 1 311 ? 113.192 160.652 141.715 1.00 174.19 277 ASP A O 1
ATOM 3727 N N . THR A 1 312 ? 114.642 158.933 141.576 1.00 171.01 278 THR A N 1
ATOM 3728 C CA . THR A 1 312 ? 113.568 157.952 141.513 1.00 171.01 278 THR A CA 1
ATOM 3729 C C . THR A 1 312 ? 113.402 157.162 142.779 1.00 171.01 278 THR A C 1
ATOM 3730 O O . THR A 1 312 ? 112.408 156.453 142.947 1.00 171.01 278 THR A O 1
ATOM 3741 N N . PHE A 1 313 ? 114.405 157.215 143.641 1.00 167.64 279 PHE A N 1
ATOM 3742 C CA . PHE A 1 313 ? 114.478 156.495 144.887 1.00 167.64 279 PHE A CA 1
ATOM 3743 C C . PHE A 1 313 ? 114.417 154.996 144.703 1.00 167.64 279 PHE A C 1
ATOM 3744 O O . PHE A 1 313 ? 114.087 154.267 145.638 1.00 167.64 279 PHE A O 1
ATOM 3761 N N . GLU A 1 314 ? 114.747 154.538 143.502 1.00 165.12 280 GLU A N 1
ATOM 3762 C CA . GLU A 1 314 ? 114.803 153.132 143.208 1.00 165.12 280 GLU A CA 1
ATOM 3763 C C . GLU A 1 314 ? 116.022 152.593 143.893 1.00 165.12 280 GLU A C 1
ATOM 3764 O O . GLU A 1 314 ? 117.001 153.316 144.095 1.00 165.12 280 GLU A O 1
ATOM 3776 N N . SER A 1 315 ? 115.987 151.328 144.241 1.00 163.47 281 SER A N 1
ATOM 3777 C CA . SER A 1 315 ? 117.119 150.719 144.896 1.00 163.47 281 SER A CA 1
ATOM 3778 C C . SER A 1 315 ? 118.331 150.630 143.998 1.00 163.47 281 SER A C 1
ATOM 3779 O O . SER A 1 315 ? 118.227 150.283 142.820 1.00 163.47 281 SER A O 1
ATOM 3787 N N . MET A 1 316 ? 119.490 150.861 144.583 1.00 155.01 282 MET A N 1
ATOM 3788 C CA . MET A 1 316 ? 120.748 150.702 143.892 1.00 155.01 282 MET A CA 1
ATOM 3789 C C . MET A 1 316 ? 121.792 150.348 144.948 1.00 155.01 282 MET A C 1
ATOM 3790 O O . MET A 1 316 ? 121.632 150.763 146.089 1.00 155.01 282 MET A O 1
ATOM 3804 N N . PRO A 1 317 ? 122.840 149.588 144.648 1.00 145.66 283 PRO A N 1
ATOM 3805 C CA . PRO A 1 317 ? 123.862 149.209 145.598 1.00 145.66 283 PRO A CA 1
ATOM 3806 C C . PRO A 1 317 ? 124.477 150.416 146.226 1.00 145.66 283 PRO A C 1
ATOM 3807 O O . PRO A 1 317 ? 124.698 151.416 145.550 1.00 145.66 283 PRO A O 1
ATOM 3818 N N . ASN A 1 318 ? 124.775 150.317 147.504 1.00 137.55 284 ASN A N 1
ATOM 3819 C CA . ASN A 1 318 ? 125.397 151.400 148.208 1.00 137.55 284 ASN A CA 1
ATOM 3820 C C . ASN A 1 318 ? 126.843 151.060 148.465 1.00 137.55 284 ASN A C 1
ATOM 3821 O O . ASN A 1 318 ? 127.096 150.195 149.290 1.00 137.55 284 ASN A O 1
ATOM 3832 N N . PRO A 1 319 ? 127.829 151.658 147.810 1.00 135.12 285 PRO A N 1
ATOM 3833 C CA . PRO A 1 319 ? 129.231 151.368 148.035 1.00 135.12 285 PRO A CA 1
ATOM 3834 C C . PRO A 1 319 ? 129.619 151.566 149.503 1.00 135.12 285 PRO A C 1
ATOM 3835 O O . PRO A 1 319 ? 130.566 150.953 150.003 1.00 135.12 285 PRO A O 1
ATOM 3846 N N . GLU A 1 320 ? 128.864 152.409 150.197 1.00 135.90 286 GLU A N 1
ATOM 3847 C CA . GLU A 1 320 ? 129.118 152.713 151.581 1.00 135.90 286 GLU A CA 1
ATOM 3848 C C . GLU A 1 320 ? 128.205 151.904 152.496 1.00 135.90 286 GLU A C 1
ATOM 3849 O O . GLU A 1 320 ? 128.193 152.137 153.701 1.00 135.90 286 GLU A O 1
ATOM 3861 N N . GLY A 1 321 ? 127.417 151.003 151.914 1.00 130.38 287 GLY A N 1
ATOM 3862 C CA . GLY A 1 321 ? 126.432 150.207 152.625 1.00 130.38 287 GLY A CA 1
ATOM 3863 C C . GLY A 1 321 ? 127.099 149.186 153.488 1.00 130.38 287 GLY A C 1
ATOM 3864 O O . GLY A 1 321 ? 128.123 148.608 153.107 1.00 130.38 287 GLY A O 1
ATOM 3868 N N . ARG A 1 322 ? 126.498 148.904 154.630 1.00 122.07 288 ARG A N 1
ATOM 3869 C CA . ARG A 1 322 ? 127.076 147.938 155.541 1.00 122.07 288 ARG A CA 1
ATOM 3870 C C . ARG A 1 322 ? 126.027 147.076 156.211 1.00 122.07 288 ARG A C 1
ATOM 3871 O O . ARG A 1 322 ? 124.854 147.440 156.281 1.00 122.07 288 ARG A O 1
ATOM 3892 N N . TYR A 1 323 ? 126.456 145.943 156.728 1.00 125.74 289 TYR A N 1
ATOM 3893 C CA . TYR A 1 323 ? 125.568 145.105 157.504 1.00 125.74 289 TYR A CA 1
ATOM 3894 C C . TYR A 1 323 ? 125.710 145.486 158.946 1.00 125.74 289 TYR A C 1
ATOM 3895 O O . TYR A 1 323 ? 126.804 145.805 159.407 1.00 125.74 289 TYR A O 1
ATOM 3913 N N . THR A 1 324 ? 124.634 145.422 159.679 1.00 124.79 290 THR A N 1
ATOM 3914 C CA . THR A 1 324 ? 124.706 145.707 161.081 1.00 124.79 290 THR A CA 1
ATOM 3915 C C . THR A 1 324 ? 125.094 144.476 161.870 1.00 124.79 290 THR A C 1
ATOM 3916 O O . THR A 1 324 ? 124.381 143.475 161.895 1.00 124.79 290 THR A O 1
ATOM 3927 N N . PHE A 1 325 ? 126.204 144.574 162.571 1.00 127.99 291 PHE A N 1
ATOM 3928 C CA . PHE A 1 325 ? 126.718 143.491 163.379 1.00 127.99 291 PHE A CA 1
ATOM 3929 C C . PHE A 1 325 ? 126.855 143.929 164.803 1.00 127.99 291 PHE A C 1
ATOM 3930 O O . PHE A 1 325 ? 127.727 144.737 165.107 1.00 127.99 291 PHE A O 1
ATOM 3947 N N . GLY A 1 326 ? 126.059 143.410 165.715 1.00 126.36 292 GLY A N 1
ATOM 3948 C CA . GLY A 1 326 ? 126.249 143.924 167.054 1.00 126.36 292 GLY A CA 1
ATOM 3949 C C . GLY A 1 326 ? 125.994 145.420 166.999 1.00 126.36 292 GLY A C 1
ATOM 3950 O O . GLY A 1 326 ? 124.915 145.850 166.603 1.00 126.36 292 GLY A O 1
ATOM 3954 N N . ALA A 1 327 ? 126.986 146.203 167.437 1.00 127.81 293 ALA A N 1
ATOM 3955 C CA . ALA A 1 327 ? 126.912 147.659 167.454 1.00 127.81 293 ALA A CA 1
ATOM 3956 C C . ALA A 1 327 ? 127.949 148.239 166.486 1.00 127.81 293 ALA A C 1
ATOM 3957 O O . ALA A 1 327 ? 128.411 149.367 166.655 1.00 127.81 293 ALA A O 1
ATOM 3964 N N . SER A 1 328 ? 128.349 147.441 165.508 1.00 122.74 294 SER A N 1
ATOM 3965 C CA . SER A 1 328 ? 129.315 147.813 164.480 1.00 122.74 294 SER A CA 1
ATOM 3966 C C . SER A 1 328 ? 128.694 147.636 163.095 1.00 122.74 294 SER A C 1
ATOM 3967 O O . SER A 1 328 ? 127.731 146.880 162.950 1.00 122.74 294 SER A O 1
ATOM 3975 N N . CYS A 1 329 ? 129.246 148.321 162.076 1.00 124.21 295 CYS A N 1
ATOM 3976 C CA . CYS A 1 329 ? 128.809 148.200 160.687 1.00 124.21 295 CYS A CA 1
ATOM 3977 C C . CYS A 1 329 ? 129.918 147.458 159.962 1.00 124.21 295 CYS A C 1
ATOM 3978 O O . CYS A 1 329 ? 131.096 147.823 160.060 1.00 124.21 295 CYS A O 1
ATOM 3985 N N . VAL A 1 330 ? 129.565 146.424 159.222 1.00 122.53 296 VAL A N 1
ATOM 3986 C CA . VAL A 1 330 ? 130.601 145.651 158.568 1.00 122.53 296 VAL A CA 1
ATOM 3987 C C . VAL A 1 330 ? 130.387 145.513 157.077 1.00 122.53 296 VAL A C 1
ATOM 3988 O O . VAL A 1 330 ? 129.259 145.506 156.580 1.00 122.53 296 VAL A O 1
ATOM 4001 N N . THR A 1 331 ? 131.484 145.295 156.363 1.00 131.48 297 THR A N 1
ATOM 4002 C CA . THR A 1 331 ? 131.458 145.097 154.922 1.00 131.48 297 THR A CA 1
ATOM 4003 C C . THR A 1 331 ? 130.662 143.865 154.572 1.00 131.48 297 THR A C 1
ATOM 4004 O O . THR A 1 331 ? 129.911 143.822 153.598 1.00 131.48 297 THR A O 1
ATOM 4015 N N . ALA A 1 332 ? 130.887 142.847 155.352 1.00 130.77 298 ALA A N 1
ATOM 4016 C CA . ALA A 1 332 ? 130.248 141.571 155.224 1.00 130.77 298 ALA A CA 1
ATOM 4017 C C . ALA A 1 332 ? 130.235 141.024 156.621 1.00 130.77 298 ALA A C 1
ATOM 4018 O O . ALA A 1 332 ? 131.124 141.385 157.405 1.00 130.77 298 ALA A O 1
ATOM 4025 N N . CYS A 1 333 ? 129.283 140.136 156.940 1.00 133.20 299 CYS A N 1
ATOM 4026 C CA . CYS A 1 333 ? 129.195 139.522 158.255 1.00 133.20 299 CYS A CA 1
ATOM 4027 C C . CYS A 1 333 ? 130.353 138.534 158.435 1.00 133.20 299 CYS A C 1
ATOM 4028 O O . CYS A 1 333 ? 130.743 137.854 157.490 1.00 133.20 299 CYS A O 1
ATOM 4035 N N . PRO A 1 334 ? 130.919 138.405 15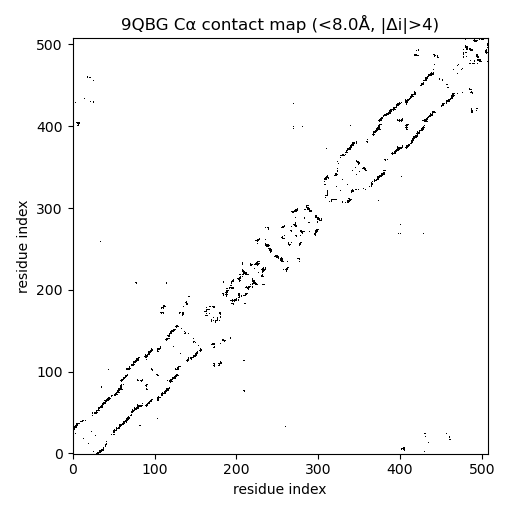9.638 1.00 126.41 300 PRO A N 1
ATOM 4036 C CA . PRO A 1 334 ? 132.036 137.548 159.937 1.00 126.41 300 PRO A CA 1
ATOM 4037 C C . PRO A 1 334 ? 131.745 136.116 159.607 1.00 126.41 300 PRO A C 1
ATOM 4038 O O . PRO A 1 334 ? 130.593 135.707 159.477 1.00 126.41 300 PRO A O 1
ATOM 4049 N N . TYR A 1 335 ? 132.807 135.366 159.469 1.00 123.23 301 TYR A N 1
ATOM 4050 C CA . TYR A 1 335 ? 132.712 133.970 159.152 1.00 123.23 301 TYR A CA 1
ATOM 4051 C C . TYR A 1 335 ? 131.740 133.329 160.115 1.00 123.23 301 TYR A C 1
ATOM 4052 O O . TYR A 1 335 ? 131.820 133.568 161.320 1.00 123.23 301 TYR A O 1
ATOM 4070 N N . ASN A 1 336 ? 130.849 132.491 159.585 1.00 120.23 302 ASN A N 1
ATOM 4071 C CA . ASN A 1 336 ? 129.804 131.811 160.359 1.00 120.23 302 ASN A CA 1
ATOM 4072 C C . ASN A 1 336 ? 128.639 132.685 160.830 1.00 120.23 302 ASN A C 1
ATOM 4073 O O . ASN A 1 336 ? 127.800 132.230 161.609 1.00 120.23 302 ASN A O 1
ATOM 4084 N N . TYR A 1 337 ? 128.518 133.877 160.262 1.00 124.97 303 TYR A N 1
ATOM 4085 C CA . TYR A 1 337 ? 127.370 134.751 160.458 1.00 124.97 303 TYR A CA 1
ATOM 4086 C C . TYR A 1 337 ? 126.632 134.947 159.178 1.00 124.97 303 TYR A C 1
ATOM 4087 O O . TYR A 1 337 ? 127.202 134.830 158.083 1.00 124.97 303 TYR A O 1
ATOM 4105 N N . LEU A 1 338 ? 125.358 135.233 159.343 1.00 135.11 304 LEU A N 1
ATOM 4106 C CA . LEU A 1 338 ? 124.435 135.488 158.281 1.00 135.11 304 LEU A CA 1
ATOM 4107 C C . LEU A 1 338 ? 124.202 136.922 157.910 1.00 135.11 304 LEU A C 1
ATOM 4108 O O . LEU A 1 338 ? 123.643 137.704 158.685 1.00 135.11 304 LEU A O 1
ATOM 4124 N N . SER A 1 339 ? 124.511 137.213 156.670 1.00 139.02 305 SER A N 1
ATOM 4125 C CA . SER A 1 339 ? 124.358 138.485 156.012 1.00 139.02 305 SER A CA 1
ATOM 4126 C C . SER A 1 339 ? 122.947 138.612 155.528 1.00 139.02 305 SER A C 1
ATOM 4127 O O . SER A 1 339 ? 122.582 138.171 154.444 1.00 139.02 305 SER A O 1
ATOM 4135 N N . THR A 1 340 ? 122.120 139.170 156.366 1.00 137.07 306 THR A N 1
ATOM 4136 C CA . THR A 1 340 ? 120.716 139.293 156.095 1.00 137.07 306 THR A CA 1
ATOM 4137 C C . THR A 1 340 ? 120.561 140.423 155.123 1.00 137.07 306 THR A C 1
ATOM 4138 O O . THR A 1 340 ? 121.113 141.511 155.345 1.00 137.07 306 THR A O 1
ATOM 4149 N N . ASP A 1 341 ? 119.701 140.217 154.125 1.00 143.88 307 ASP A N 1
ATOM 4150 C CA . ASP A 1 341 ? 119.448 141.148 153.033 1.00 143.88 307 ASP A CA 1
ATOM 4151 C C . ASP A 1 341 ? 119.077 142.547 153.476 1.00 143.88 307 ASP A C 1
ATOM 4152 O O . ASP A 1 341 ? 119.357 143.515 152.770 1.00 143.88 307 ASP A O 1
ATOM 4161 N N . VAL A 1 342 ? 118.491 142.662 154.646 1.00 136.83 308 VAL A N 1
ATOM 4162 C CA . VAL A 1 342 ? 118.097 143.962 155.181 1.00 136.83 308 VAL A CA 1
ATOM 4163 C C . VAL A 1 342 ? 119.298 144.818 155.591 1.00 136.83 308 VAL A C 1
ATOM 4164 O O . VAL A 1 342 ? 119.136 146.001 155.880 1.00 136.83 308 VAL A O 1
ATOM 4177 N N . GLY A 1 343 ? 120.482 144.225 155.685 1.00 131.06 309 GLY A N 1
ATOM 4178 C CA . GLY A 1 343 ? 121.642 144.954 156.141 1.00 131.06 309 GLY A CA 1
ATOM 4179 C C . GLY A 1 343 ? 121.920 144.651 157.594 1.00 131.06 309 GLY A C 1
ATOM 4180 O O . GLY A 1 343 ? 122.237 145.551 158.372 1.00 131.06 309 GLY A O 1
ATOM 4184 N N . SER A 1 344 ? 121.814 143.383 157.975 1.00 133.18 310 SER A N 1
ATOM 4185 C CA . SER A 1 344 ? 122.089 142.986 159.360 1.00 133.18 310 SER A CA 1
ATOM 4186 C C . SER A 1 344 ? 122.747 141.611 159.437 1.00 133.18 310 SER A C 1
ATOM 4187 O O . SER A 1 344 ? 122.636 140.822 158.496 1.00 133.18 310 SER A O 1
ATOM 4195 N N . CYS A 1 345 ? 123.447 141.340 160.561 1.00 131.07 311 CYS A N 1
ATOM 4196 C CA . CYS A 1 345 ? 124.144 140.093 160.841 1.00 131.07 311 CYS A CA 1
ATOM 4197 C C . CYS A 1 345 ? 123.468 139.302 161.939 1.00 131.07 311 CYS A C 1
ATOM 4198 O O . CYS A 1 345 ? 123.306 139.751 163.083 1.00 131.07 311 CYS A O 1
ATOM 4205 N N . THR A 1 346 ? 123.145 138.081 161.593 1.00 130.70 312 THR A N 1
ATOM 4206 C CA . THR A 1 346 ? 122.511 137.157 162.510 1.00 130.70 312 THR A CA 1
ATOM 4207 C C . THR A 1 346 ? 123.121 135.787 162.558 1.00 130.70 312 THR A C 1
ATOM 4208 O O . THR A 1 346 ? 124.086 135.462 161.866 1.00 130.70 312 THR A O 1
ATOM 4219 N N . LEU A 1 347 ? 122.589 134.998 163.462 1.00 125.27 313 LEU A N 1
ATOM 4220 C CA . LEU A 1 347 ? 122.957 133.609 163.612 1.00 125.27 313 LEU A CA 1
ATOM 4221 C C . LEU A 1 347 ? 121.802 132.787 163.132 1.00 125.27 313 LEU A C 1
ATOM 4222 O O . LEU A 1 347 ? 121.933 131.640 162.685 1.00 125.27 313 LEU A O 1
ATOM 4238 N N . VAL A 1 348 ? 120.649 133.408 163.246 1.00 128.01 314 VAL A N 1
ATOM 4239 C CA . VAL A 1 348 ? 119.386 132.826 162.859 1.00 128.01 314 VAL A CA 1
ATOM 4240 C C . VAL A 1 348 ? 118.664 133.790 161.923 1.00 128.01 314 VAL A C 1
ATOM 4241 O O . VAL A 1 348 ? 118.478 134.954 162.305 1.00 128.01 314 VAL A O 1
ATOM 4254 N N . CYS A 1 349 ? 118.221 133.316 160.732 1.00 149.66 315 CYS A N 1
ATOM 4255 C CA . CYS A 1 349 ? 117.517 134.119 159.744 1.00 149.66 315 CYS A CA 1
ATOM 4256 C C . CYS A 1 349 ? 116.135 134.552 160.235 1.00 149.66 315 CYS A C 1
ATOM 4257 O O . CYS A 1 349 ? 115.498 133.837 161.022 1.00 149.66 315 CYS A O 1
ATOM 4264 N N . PRO A 1 350 ? 115.653 135.717 159.806 1.00 155.99 316 PRO A N 1
ATOM 4265 C CA . PRO A 1 350 ? 114.333 136.214 160.064 1.00 155.99 316 PRO A CA 1
ATOM 4266 C C . PRO A 1 350 ? 113.331 135.255 159.482 1.00 155.99 316 PRO A C 1
ATOM 4267 O O . PRO A 1 350 ? 113.640 134.509 158.548 1.00 155.99 316 PRO A O 1
ATOM 4278 N N . LEU A 1 351 ? 112.135 135.278 160.009 1.00 167.77 317 LEU A N 1
ATOM 4279 C CA . LEU A 1 351 ? 111.118 134.397 159.507 1.00 167.77 317 LEU A CA 1
ATOM 4280 C C . LEU A 1 351 ? 110.914 134.656 158.028 1.00 167.77 317 LEU A C 1
ATOM 4281 O O . LEU A 1 351 ? 110.871 135.802 157.580 1.00 167.77 317 LEU A O 1
ATOM 4297 N N . HIS A 1 352 ? 110.799 133.565 157.283 1.00 170.79 318 HIS A N 1
ATOM 4298 C CA . HIS A 1 352 ? 110.618 133.514 155.838 1.00 170.79 318 HIS A CA 1
ATOM 4299 C C . HIS A 1 352 ? 111.865 133.843 155.036 1.00 170.79 318 HIS A C 1
ATOM 4300 O O . HIS A 1 352 ? 111.777 134.152 153.841 1.00 170.79 318 HIS A O 1
ATOM 4314 N N . ASN A 1 353 ? 113.021 133.729 155.689 1.00 169.12 319 ASN A N 1
ATOM 4315 C CA . ASN A 1 353 ? 114.316 133.874 155.055 1.00 169.12 319 ASN A CA 1
ATOM 4316 C C . ASN A 1 353 ? 115.141 132.636 155.311 1.00 169.12 319 ASN A C 1
ATOM 4317 O O . ASN A 1 353 ? 115.142 132.091 156.417 1.00 169.12 319 ASN A O 1
ATOM 4328 N N . GLN A 1 354 ? 115.813 132.160 154.282 1.00 168.40 320 GLN A N 1
ATOM 4329 C CA . GLN A 1 354 ? 116.667 130.999 154.429 1.00 168.40 320 GLN A CA 1
ATOM 4330 C C . GLN A 1 354 ? 118.091 131.395 154.309 1.00 168.40 320 GLN A C 1
ATOM 4331 O O . GLN A 1 354 ? 118.405 132.399 153.664 1.00 168.40 320 GLN A O 1
ATOM 4345 N N . GLU A 1 355 ? 118.976 130.611 154.896 1.00 156.44 321 GLU A N 1
ATOM 4346 C CA . GLU A 1 355 ? 120.358 130.936 154.679 1.00 156.44 321 GLU A CA 1
ATOM 4347 C C . GLU A 1 355 ? 120.798 130.439 153.319 1.00 156.44 321 GLU A C 1
ATOM 4348 O O . GLU A 1 355 ? 120.354 129.391 152.841 1.00 156.44 321 GLU A O 1
ATOM 4360 N N . VAL A 1 356 ? 121.733 131.153 152.753 1.00 153.27 322 VAL A N 1
ATOM 4361 C CA . VAL A 1 356 ? 122.403 130.825 151.528 1.00 153.27 322 VAL A CA 1
ATOM 4362 C C . VAL A 1 356 ? 123.884 130.859 151.815 1.00 153.27 322 VAL A C 1
ATOM 4363 O O . VAL A 1 356 ? 124.378 131.827 152.386 1.00 153.27 322 VAL A O 1
ATOM 4376 N N . THR A 1 357 ? 124.618 129.829 151.458 1.00 159.57 323 THR A N 1
ATOM 4377 C CA . THR A 1 357 ? 126.035 129.891 151.775 1.00 159.57 323 THR A CA 1
ATOM 4378 C C . THR A 1 357 ? 126.790 130.689 150.735 1.00 159.57 323 THR A C 1
ATOM 4379 O O . THR A 1 357 ? 126.612 130.481 149.534 1.00 159.57 323 THR A O 1
ATOM 4390 N N . ALA A 1 358 ? 127.615 131.628 151.197 1.00 169.30 324 ALA A N 1
ATOM 4391 C CA . ALA A 1 358 ? 128.435 132.450 150.330 1.00 169.30 324 ALA A CA 1
ATOM 4392 C C . ALA A 1 358 ? 129.750 131.751 150.051 1.00 169.30 324 ALA A C 1
ATOM 4393 O O . ALA A 1 358 ? 130.251 130.967 150.868 1.00 169.30 324 ALA A O 1
ATOM 4400 N N . GLU A 1 359 ? 130.361 132.101 148.935 1.00 179.58 325 GLU A N 1
ATOM 4401 C CA . GLU A 1 359 ? 131.635 131.536 148.525 1.00 179.58 325 GLU A CA 1
ATOM 4402 C C . GLU A 1 359 ? 132.794 131.925 149.432 1.00 179.58 325 GLU A C 1
ATOM 4403 O O . GLU A 1 359 ? 133.864 131.324 149.373 1.00 179.58 325 GLU A O 1
ATOM 4415 N N . ASP A 1 360 ? 132.603 132.955 150.243 1.00 175.16 326 ASP A N 1
ATOM 4416 C CA . ASP A 1 360 ? 133.630 133.436 151.135 1.00 175.16 326 ASP A CA 1
ATOM 4417 C C . ASP A 1 360 ? 133.524 132.895 152.560 1.00 175.16 326 ASP A C 1
ATOM 4418 O O . ASP A 1 360 ? 134.281 133.316 153.435 1.00 175.16 326 ASP A O 1
ATOM 4427 N N . GLY A 1 361 ? 132.620 131.945 152.812 1.00 157.82 327 GLY A N 1
ATOM 4428 C CA . GLY A 1 361 ? 132.524 131.384 154.154 1.00 157.82 327 GLY A CA 1
ATOM 4429 C C . GLY A 1 361 ? 131.479 132.073 155.020 1.00 157.82 327 GLY A C 1
ATOM 4430 O O . GLY A 1 361 ? 131.156 131.620 156.138 1.00 157.82 327 GLY A O 1
ATOM 4434 N N . THR A 1 362 ? 130.935 133.156 154.503 1.00 157.96 328 THR A N 1
ATOM 4435 C CA . THR A 1 362 ? 129.887 133.835 155.212 1.00 157.96 328 THR A CA 1
ATOM 4436 C C . THR A 1 362 ? 128.633 133.164 154.708 1.00 157.96 328 THR A C 1
ATOM 4437 O O . THR A 1 362 ? 128.684 132.359 153.771 1.00 157.96 328 THR A O 1
ATOM 4448 N N . GLN A 1 363 ? 127.533 133.414 155.351 1.00 145.65 329 GLN A N 1
ATOM 4449 C CA . GLN A 1 363 ? 126.268 132.899 154.894 1.00 145.65 329 GLN A CA 1
ATOM 4450 C C . GLN A 1 363 ? 125.386 134.118 154.776 1.00 145.65 329 GLN A C 1
ATOM 4451 O O . GLN A 1 363 ? 125.722 135.132 155.365 1.00 145.65 329 GLN A O 1
ATOM 4465 N N . ARG A 1 364 ? 124.336 134.085 153.983 1.00 148.91 330 ARG A N 1
ATOM 4466 C CA . ARG A 1 364 ? 123.449 135.234 153.891 1.00 148.91 330 ARG A CA 1
ATOM 4467 C C . ARG A 1 364 ? 121.997 134.810 154.026 1.00 148.91 330 ARG A C 1
ATOM 4468 O O . ARG A 1 364 ? 121.693 133.667 153.721 1.00 148.91 330 ARG A O 1
ATOM 4489 N N . CYS A 1 365 ? 121.098 135.704 154.502 1.00 149.22 331 CYS A N 1
ATOM 4490 C CA . CYS A 1 365 ? 119.661 135.394 154.657 1.00 149.22 331 CYS A CA 1
ATOM 4491 C C . CYS A 1 365 ? 118.877 136.092 153.587 1.00 149.22 331 CYS A C 1
ATOM 4492 O O . CYS A 1 365 ? 118.860 137.332 153.469 1.00 149.22 331 CYS A O 1
ATOM 4499 N N . GLU A 1 366 ? 118.150 135.279 152.848 1.00 154.99 332 GLU A N 1
ATOM 4500 C CA . GLU A 1 366 ? 117.372 135.781 151.746 1.00 154.99 332 GLU A CA 1
ATOM 4501 C C . GLU A 1 366 ? 115.957 135.277 151.844 1.00 154.99 332 GLU A C 1
ATOM 4502 O O . GLU A 1 366 ? 115.714 134.123 152.209 1.00 154.99 332 GLU A O 1
ATOM 4514 N N . LYS A 1 367 ? 115.029 136.113 151.440 1.00 166.92 333 LYS A N 1
ATOM 4515 C CA . LYS A 1 367 ? 113.624 135.765 151.514 1.00 166.92 333 LYS A CA 1
ATOM 4516 C C . LYS A 1 367 ? 113.274 134.609 150.584 1.00 166.92 333 LYS A C 1
ATOM 4517 O O . LYS A 1 367 ? 113.785 134.549 149.462 1.00 166.92 333 LYS A O 1
ATOM 4536 N N . CYS A 1 368 ? 112.359 133.719 151.041 1.00 184.92 334 CYS A N 1
ATOM 4537 C CA . CYS A 1 368 ? 111.837 132.572 150.296 1.00 184.92 334 CYS A CA 1
ATOM 4538 C C . CYS A 1 368 ? 110.982 133.047 149.122 1.00 184.92 334 CYS A C 1
ATOM 4539 O O . CYS A 1 368 ? 110.836 132.345 148.119 1.00 184.92 334 CYS A O 1
ATOM 4546 N N . PRO A 1 371 ? 107.191 131.205 150.973 1.00 197.38 337 PRO A N 1
ATOM 4547 C CA . PRO A 1 371 ? 107.140 129.865 150.396 1.00 197.38 337 PRO A CA 1
ATOM 4548 C C . PRO A 1 371 ? 108.465 129.116 150.678 1.00 197.38 337 PRO A C 1
ATOM 4549 O O . PRO A 1 371 ? 109.284 128.884 149.776 1.00 197.38 337 PRO A O 1
ATOM 4560 N N . CYS A 1 372 ? 108.658 128.733 151.957 1.00 191.56 338 CYS A N 1
ATOM 4561 C CA . CYS A 1 372 ? 109.856 128.063 152.475 1.00 191.56 338 CYS A CA 1
ATOM 4562 C C . CYS A 1 372 ? 109.662 126.539 152.548 1.00 191.56 338 CYS A C 1
ATOM 4563 O O . CYS A 1 372 ? 108.549 126.023 152.694 1.00 191.56 338 CYS A O 1
ATOM 4570 N N . ALA A 1 373 ? 110.783 125.831 152.469 1.00 165.61 339 ALA A N 1
ATOM 4571 C CA . ALA A 1 373 ? 110.868 124.377 152.583 1.00 165.61 339 ALA A CA 1
ATOM 4572 C C . ALA A 1 373 ? 110.696 123.915 154.013 1.00 165.61 339 ALA A C 1
ATOM 4573 O O . ALA A 1 373 ? 110.843 124.700 154.950 1.00 165.61 339 ALA A O 1
ATOM 4580 N N . ARG A 1 374 ? 110.369 122.640 154.202 1.00 141.92 340 ARG A N 1
ATOM 4581 C CA . ARG A 1 374 ? 110.370 122.138 155.560 1.00 141.92 340 ARG A CA 1
ATOM 4582 C C . ARG A 1 374 ? 111.808 122.127 156.024 1.00 141.92 340 ARG A C 1
ATOM 4583 O O . ARG A 1 374 ? 112.702 121.678 155.306 1.00 141.92 340 ARG A O 1
ATOM 4604 N N . VAL A 1 375 ? 112.017 122.612 157.231 1.00 123.81 341 VAL A N 1
ATOM 4605 C CA . VAL A 1 375 ? 113.326 122.686 157.837 1.00 123.81 341 VAL A CA 1
ATOM 4606 C C . VAL A 1 375 ? 113.403 121.842 159.109 1.00 123.81 341 VAL A C 1
ATOM 4607 O O . VAL A 1 375 ? 112.446 121.805 159.885 1.00 123.81 341 VAL A O 1
ATOM 4620 N N . CYS A 1 376 ? 114.532 121.122 159.270 1.00 120.09 342 CYS A N 1
ATOM 4621 C CA . CYS A 1 376 ? 114.868 120.313 160.434 1.00 120.09 342 CYS A CA 1
ATOM 4622 C C . CYS A 1 376 ? 115.294 121.236 161.571 1.00 120.09 342 CYS A C 1
ATOM 4623 O O . CYS A 1 376 ? 116.219 122.026 161.408 1.00 120.09 342 CYS A O 1
ATOM 4630 N N . TYR A 1 377 ? 114.708 121.091 162.734 1.00 122.50 343 TYR A N 1
ATOM 4631 C CA . TYR A 1 377 ? 115.118 121.943 163.837 1.00 122.50 343 TYR A CA 1
ATOM 4632 C C . TYR A 1 377 ? 115.667 121.147 164.954 1.00 122.50 343 TYR A C 1
ATOM 4633 O O . TYR A 1 377 ? 115.293 119.994 165.152 1.00 122.50 343 TYR A O 1
ATOM 4651 N N . GLY A 1 378 ? 116.575 121.748 165.671 1.00 116.59 344 GLY A N 1
ATOM 4652 C CA . GLY A 1 378 ? 117.137 121.096 166.826 1.00 116.59 344 GLY A CA 1
ATOM 4653 C C . GLY A 1 378 ? 116.682 121.768 168.090 1.00 116.59 344 GLY A C 1
ATOM 4654 O O . GLY A 1 378 ? 115.770 122.597 168.103 1.00 116.59 344 GLY A O 1
ATOM 4658 N N . LEU A 1 379 ? 117.366 121.449 169.147 1.00 118.31 345 LEU A N 1
ATOM 4659 C CA . LEU A 1 379 ? 117.014 121.930 170.452 1.00 118.31 345 LEU A CA 1
ATOM 4660 C C . LEU A 1 379 ? 117.290 123.403 170.501 1.00 118.31 345 LEU A C 1
ATOM 4661 O O . LEU A 1 379 ? 118.254 123.889 169.891 1.00 118.31 345 LEU A O 1
ATOM 4677 N N . GLY A 1 380 ? 116.432 124.131 171.199 1.00 133.01 346 GLY A N 1
ATOM 4678 C CA . GLY A 1 380 ? 116.610 125.560 171.360 1.00 133.01 346 GLY A CA 1
ATOM 4679 C C . GLY A 1 380 ? 115.905 126.333 170.265 1.00 133.01 346 GLY A C 1
ATOM 4680 O O . GLY A 1 380 ? 115.915 127.569 170.266 1.00 133.01 346 GLY A O 1
ATOM 4684 N N . MET A 1 381 ? 115.284 125.618 169.331 1.00 129.57 347 MET A N 1
ATOM 4685 C CA . MET A 1 381 ? 114.601 126.261 168.239 1.00 129.57 347 MET A CA 1
ATOM 4686 C C . MET A 1 381 ? 113.166 125.807 168.078 1.00 129.57 347 MET A C 1
ATOM 4687 O O . MET A 1 381 ? 112.846 124.629 168.214 1.00 129.57 347 MET A O 1
ATOM 4701 N N . GLU A 1 382 ? 112.322 126.741 167.693 1.00 128.41 348 GLU A N 1
ATOM 4702 C CA . GLU A 1 382 ? 110.935 126.481 167.338 1.00 128.41 348 GLU A CA 1
ATOM 4703 C C . GLU A 1 382 ? 110.188 125.688 168.392 1.00 128.41 348 GLU A C 1
ATOM 4704 O O . GLU A 1 382 ? 110.155 126.070 169.561 1.00 128.41 348 GLU A O 1
ATOM 4716 N N . HIS A 1 383 ? 109.629 124.544 168.016 1.00 119.08 349 HIS A N 1
ATOM 4717 C CA . HIS A 1 383 ? 108.838 123.751 168.937 1.00 119.08 349 HIS A CA 1
ATOM 4718 C C . HIS A 1 383 ? 109.709 123.002 169.907 1.00 119.08 349 HIS A C 1
ATOM 4719 O O . HIS A 1 383 ? 109.226 122.397 170.864 1.00 119.08 349 HIS A O 1
ATOM 4733 N N . LEU A 1 384 ? 110.998 123.038 169.655 1.00 119.63 350 LEU A N 1
ATOM 4734 C CA . LEU A 1 384 ? 111.966 122.413 170.500 1.00 119.63 350 LEU A CA 1
ATOM 4735 C C . LEU A 1 384 ? 112.655 123.482 171.324 1.00 119.63 350 LEU A C 1
ATOM 4736 O O . LEU A 1 384 ? 113.598 123.201 172.066 1.00 119.63 350 LEU A O 1
ATOM 4752 N N . ARG A 1 385 ? 112.134 124.702 171.305 1.00 140.89 351 ARG A N 1
ATOM 4753 C CA . ARG A 1 385 ? 112.767 125.777 172.033 1.00 140.89 351 ARG A CA 1
ATOM 4754 C C . ARG A 1 385 ? 112.905 125.485 173.513 1.00 140.89 351 ARG A C 1
ATOM 4755 O O . ARG A 1 385 ? 113.911 125.833 174.127 1.00 140.89 351 ARG A O 1
ATOM 4776 N N . GLU A 1 386 ? 111.913 124.822 174.079 1.00 138.74 352 GLU A N 1
ATOM 4777 C CA . GLU A 1 386 ? 111.899 124.499 175.496 1.00 138.74 352 GLU A CA 1
ATOM 4778 C C . GLU A 1 386 ? 112.355 123.068 175.778 1.00 138.74 352 GLU A C 1
ATOM 4779 O O . GLU A 1 386 ? 112.189 122.568 176.893 1.00 138.74 352 GLU A O 1
ATOM 4791 N N . VAL A 1 387 ? 112.853 122.382 174.762 1.00 122.04 353 VAL A N 1
ATOM 4792 C CA . VAL A 1 387 ? 113.272 121.008 174.907 1.00 122.04 353 VAL A CA 1
ATOM 4793 C C . VAL A 1 387 ? 114.775 120.984 175.076 1.00 122.04 353 VAL A C 1
ATOM 4794 O O . VAL A 1 387 ? 115.501 121.580 174.289 1.00 122.04 353 VAL A O 1
ATOM 4807 N N . ARG A 1 388 ? 115.246 120.323 176.121 1.00 116.37 354 ARG A N 1
ATOM 4808 C CA . ARG A 1 388 ? 116.676 120.293 176.381 1.00 116.37 354 ARG A CA 1
ATOM 4809 C C . ARG A 1 388 ? 117.359 118.991 175.987 1.00 116.37 354 ARG A C 1
ATOM 4810 O O . ARG A 1 388 ? 118.544 118.816 176.266 1.00 116.37 354 ARG A O 1
ATOM 4831 N N . ALA A 1 389 ? 116.630 118.062 175.376 1.00 106.41 355 ALA A N 1
ATOM 4832 C CA . ALA A 1 389 ? 117.250 116.796 175.006 1.00 106.41 355 ALA A CA 1
ATOM 4833 C C . ALA A 1 389 ? 116.582 116.086 173.856 1.00 106.41 355 ALA A C 1
ATOM 4834 O O . ALA A 1 389 ? 115.376 116.226 173.615 1.00 106.41 355 ALA A O 1
ATOM 4841 N N . VAL A 1 390 ? 117.383 115.272 173.198 1.00 98.82 356 VAL A N 1
ATOM 4842 C CA . VAL A 1 390 ? 116.940 114.386 172.165 1.00 98.82 356 VAL A CA 1
ATOM 4843 C C . VAL A 1 390 ? 116.527 113.119 172.838 1.00 98.82 356 VAL A C 1
ATOM 4844 O O . VAL A 1 390 ? 117.266 112.546 173.631 1.00 98.82 356 VAL A O 1
ATOM 4857 N N . THR A 1 391 ? 115.330 112.706 172.563 1.00 115.16 357 THR A N 1
ATOM 4858 C CA . THR A 1 391 ? 114.769 111.544 173.188 1.00 115.16 357 THR A CA 1
ATOM 4859 C C . THR A 1 391 ? 114.142 110.654 172.158 1.00 115.16 357 THR A C 1
ATOM 4860 O O . THR A 1 391 ? 113.930 111.050 171.013 1.00 115.16 357 THR A O 1
ATOM 4871 N N . SER A 1 392 ? 113.730 109.478 172.591 1.00 122.28 358 SER A N 1
ATOM 4872 C CA . SER A 1 392 ? 113.069 108.491 171.747 1.00 122.28 358 SER A CA 1
ATOM 4873 C C . SER A 1 392 ? 111.747 109.015 171.218 1.00 122.28 358 SER A C 1
ATOM 4874 O O . SER A 1 392 ? 111.194 108.499 170.249 1.00 122.28 358 SER A O 1
ATOM 4882 N N . ALA A 1 393 ? 111.236 110.043 171.879 1.00 117.80 359 ALA A N 1
ATOM 4883 C CA . ALA A 1 393 ? 110.006 110.701 171.516 1.00 117.80 359 ALA A CA 1
ATOM 4884 C C . ALA A 1 393 ? 110.175 111.690 170.364 1.00 117.80 359 ALA A C 1
ATOM 4885 O O . ALA A 1 393 ? 109.181 112.052 169.731 1.00 117.80 359 ALA A O 1
ATOM 4892 N N . ASN A 1 394 ? 111.397 112.194 170.138 1.00 111.26 360 ASN A N 1
ATOM 4893 C CA . ASN A 1 394 ? 111.625 113.202 169.109 1.00 111.26 360 ASN A CA 1
ATOM 4894 C C . ASN A 1 394 ? 112.793 112.862 168.192 1.00 111.26 360 ASN A C 1
ATOM 4895 O O . ASN A 1 394 ? 113.110 113.604 167.267 1.00 111.26 360 ASN A O 1
ATOM 4906 N N . ILE A 1 395 ? 113.374 111.695 168.359 1.00 109.90 361 ILE A N 1
ATOM 4907 C CA . ILE A 1 395 ? 114.502 111.294 167.549 1.00 109.90 361 ILE A CA 1
ATOM 4908 C C . ILE A 1 395 ? 114.135 111.189 166.073 1.00 109.90 361 ILE A C 1
ATOM 4909 O O . ILE A 1 395 ? 114.930 111.519 165.195 1.00 109.90 361 ILE A O 1
ATOM 4925 N N . GLN A 1 396 ? 112.905 110.804 165.794 1.00 108.85 362 GLN A N 1
ATOM 4926 C CA . GLN A 1 396 ? 112.420 110.616 164.445 1.00 108.85 362 GLN A CA 1
ATOM 4927 C C . GLN A 1 396 ? 112.280 111.926 163.705 1.00 108.85 362 GLN A C 1
ATOM 4928 O O . GLN A 1 396 ? 112.160 111.937 162.482 1.00 108.85 362 GLN A O 1
ATOM 4942 N N . GLU A 1 397 ? 112.324 113.052 164.409 1.00 106.20 363 GLU A N 1
ATOM 4943 C CA . GLU A 1 397 ? 112.129 114.314 163.736 1.00 106.20 363 GLU A CA 1
ATOM 4944 C C . GLU A 1 397 ? 113.371 114.728 162.998 1.00 106.20 363 GLU A C 1
ATOM 4945 O O . GLU A 1 397 ? 113.354 115.703 162.242 1.00 106.20 363 GLU A O 1
ATOM 4957 N N . PHE A 1 398 ? 114.450 113.984 163.187 1.00 104.67 364 PHE A N 1
ATOM 4958 C CA . PHE A 1 398 ? 115.667 114.310 162.505 1.00 104.67 364 PHE A CA 1
ATOM 4959 C C . PHE A 1 398 ? 115.821 113.402 161.300 1.00 104.67 364 PHE A C 1
ATOM 4960 O O . PHE A 1 398 ? 116.855 113.414 160.617 1.00 104.67 364 PHE A O 1
ATOM 4977 N N . ALA A 1 399 ? 114.807 112.579 161.044 1.00 108.33 365 ALA A N 1
ATOM 4978 C CA . ALA A 1 399 ? 114.916 111.666 159.942 1.00 108.33 365 ALA A CA 1
ATOM 4979 C C . ALA A 1 399 ? 114.983 112.417 158.645 1.00 108.33 365 ALA A C 1
ATOM 4980 O O . ALA A 1 399 ? 114.183 113.312 158.385 1.00 108.33 365 ALA A O 1
ATOM 4987 N N . GLY A 1 400 ? 115.914 112.005 157.798 1.00 105.88 366 GLY A N 1
ATOM 4988 C CA . GLY A 1 400 ? 116.072 112.606 156.478 1.00 105.88 366 GLY A CA 1
ATOM 4989 C C . GLY A 1 400 ? 116.847 113.943 156.425 1.00 105.88 366 GLY A C 1
ATOM 4990 O O . GLY A 1 400 ? 116.912 114.542 155.346 1.00 105.88 366 GLY A O 1
ATOM 4994 N N . CYS A 1 401 ? 117.435 114.403 157.555 1.00 106.71 367 CYS A N 1
ATOM 4995 C CA . CYS A 1 401 ? 118.143 115.676 157.648 1.00 106.71 367 CYS A CA 1
ATOM 4996 C C . CYS A 1 401 ? 119.583 115.613 157.149 1.00 106.71 367 CYS A C 1
ATOM 4997 O O . CYS A 1 401 ? 120.323 114.636 157.331 1.00 106.71 367 CYS A O 1
ATOM 5004 N N . LYS A 1 402 ? 119.986 116.719 156.545 1.00 102.78 368 LYS A N 1
ATOM 5005 C CA . LYS A 1 402 ? 121.360 116.933 156.138 1.00 102.78 368 LYS A CA 1
ATOM 5006 C C . LYS A 1 402 ? 121.938 117.934 157.083 1.00 102.78 368 LYS A C 1
ATOM 5007 O O . LYS A 1 402 ? 123.132 117.925 157.397 1.00 102.78 368 LYS A O 1
ATOM 5026 N N . LYS A 1 403 ? 121.066 118.814 157.528 1.00 107.80 369 LYS A N 1
ATOM 5027 C CA . LYS A 1 403 ? 121.423 119.863 158.431 1.00 107.80 369 LYS A CA 1
ATOM 5028 C C . LYS A 1 403 ? 120.359 120.031 159.466 1.00 107.80 369 LYS A C 1
ATOM 5029 O O . LYS A 1 403 ? 119.177 119.922 159.159 1.00 107.80 369 LYS A O 1
ATOM 5048 N N . ILE A 1 404 ? 120.782 120.325 160.677 1.00 104.98 370 ILE A N 1
ATOM 5049 C CA . ILE A 1 404 ? 119.853 120.624 161.745 1.00 104.98 370 ILE A CA 1
ATOM 5050 C C . ILE A 1 404 ? 119.964 122.055 162.217 1.00 104.98 370 ILE A C 1
ATOM 5051 O O . ILE A 1 404 ? 121.016 122.557 162.648 1.00 104.98 370 ILE A O 1
ATOM 5067 N N . PHE A 1 405 ? 118.833 122.722 162.193 1.00 112.38 371 PHE A N 1
ATOM 5068 C CA . PHE A 1 405 ? 118.745 124.092 162.606 1.00 112.38 371 PHE A CA 1
ATOM 5069 C C . PHE A 1 405 ? 118.464 124.142 164.073 1.00 112.38 371 PHE A C 1
ATOM 5070 O O . PHE A 1 405 ? 117.360 124.412 164.516 1.00 112.38 371 PHE A O 1
ATOM 5087 N N . GLY A 1 406 ? 119.488 123.827 164.824 1.00 113.04 372 GLY A N 1
ATOM 5088 C CA . GLY A 1 406 ? 119.470 123.811 166.272 1.00 113.04 372 GLY A CA 1
ATOM 5089 C C . GLY A 1 406 ? 120.514 122.852 166.798 1.00 113.04 372 GLY A C 1
ATOM 5090 O O . GLY A 1 406 ? 121.354 122.357 166.037 1.00 113.04 372 GLY A O 1
ATOM 5094 N N . SER A 1 407 ? 120.468 122.624 168.101 1.00 108.14 373 SER A N 1
ATOM 5095 C CA . SER A 1 407 ? 121.398 121.768 168.822 1.00 108.14 373 SER A CA 1
ATOM 5096 C C . SER A 1 407 ? 120.904 120.337 169.045 1.00 108.14 373 SER A C 1
ATOM 5097 O O . SER A 1 407 ? 119.719 120.027 168.894 1.00 108.14 373 SER A O 1
ATOM 5105 N N . LEU A 1 408 ? 121.811 119.446 169.397 1.00 99.11 374 LEU A N 1
ATOM 5106 C CA . LEU A 1 408 ? 121.463 118.094 169.787 1.00 99.11 374 LEU A CA 1
ATOM 5107 C C . LEU A 1 408 ? 122.046 117.825 171.161 1.00 99.11 374 LEU A C 1
ATOM 5108 O O . LEU A 1 408 ? 123.159 118.263 171.449 1.00 99.11 374 LEU A O 1
ATOM 5124 N N . ALA A 1 409 ? 121.322 117.095 171.997 1.00 107.84 375 ALA A N 1
ATOM 5125 C CA . ALA A 1 409 ? 121.840 116.752 173.307 1.00 107.84 375 ALA A CA 1
ATOM 5126 C C . ALA A 1 409 ? 121.349 115.392 173.735 1.00 107.84 375 ALA A C 1
ATOM 5127 O O . ALA A 1 409 ? 120.163 115.061 173.676 1.00 107.84 375 ALA A O 1
ATOM 5134 N N . PHE A 1 410 ? 122.281 114.610 174.206 1.00 100.75 376 PHE A N 1
ATOM 5135 C CA . PHE A 1 410 ? 122.031 113.263 174.633 1.00 100.75 376 PHE A CA 1
ATOM 5136 C C . PHE A 1 410 ? 122.379 113.153 176.096 1.00 100.75 376 PHE A C 1
ATOM 5137 O O . PHE A 1 410 ? 123.548 113.171 176.481 1.00 100.75 376 PHE A O 1
ATOM 5154 N N . LEU A 1 411 ? 121.360 113.109 176.914 1.00 108.96 377 LEU A N 1
ATOM 5155 C CA . LEU A 1 411 ? 121.546 113.141 178.346 1.00 108.96 377 LEU A CA 1
ATOM 5156 C C . LEU A 1 411 ? 121.281 111.768 178.887 1.00 108.96 377 LEU A C 1
ATOM 5157 O O . LEU A 1 411 ? 120.661 110.972 178.191 1.00 108.96 377 LEU A O 1
ATOM 5173 N N . PRO A 1 412 ? 121.711 111.408 180.095 1.00 112.92 378 PRO A N 1
ATOM 5174 C CA . PRO A 1 412 ? 121.380 110.134 180.689 1.00 112.92 378 PRO A CA 1
ATOM 5175 C C . PRO A 1 412 ? 119.897 109.886 180.562 1.00 112.92 378 PRO A C 1
ATOM 5176 O O . PRO A 1 412 ? 119.478 108.809 180.169 1.00 112.92 378 PRO A O 1
ATOM 5187 N N . GLU A 1 413 ? 119.099 110.935 180.705 1.00 117.73 379 GLU A N 1
ATOM 5188 C CA . GLU A 1 413 ? 117.668 110.803 180.575 1.00 117.73 379 GLU A CA 1
ATOM 5189 C C . GLU A 1 413 ? 117.273 110.313 179.190 1.00 117.73 379 GLU A C 1
ATOM 5190 O O . GLU A 1 413 ? 116.321 109.549 179.039 1.00 117.73 379 GLU A O 1
ATOM 5202 N N . SER A 1 414 ? 118.025 110.695 178.165 1.00 110.74 380 SER A N 1
ATOM 5203 C CA . SER A 1 414 ? 117.697 110.314 176.814 1.00 110.74 380 SER A CA 1
ATOM 5204 C C . SER A 1 414 ? 117.782 108.816 176.730 1.00 110.74 380 SER A C 1
ATOM 5205 O O . SER A 1 414 ? 116.901 108.155 176.173 1.00 110.74 380 SER A O 1
ATOM 5213 N N . PHE A 1 415 ? 118.785 108.262 177.390 1.00 113.48 381 PHE A N 1
ATOM 5214 C CA . PHE A 1 415 ? 118.990 106.832 177.293 1.00 113.48 381 PHE A CA 1
ATOM 5215 C C . PHE A 1 415 ? 118.392 106.040 178.439 1.00 113.48 381 PHE A C 1
ATOM 5216 O O . PHE A 1 415 ? 118.276 104.821 178.347 1.00 113.48 381 PHE A O 1
ATOM 5233 N N . ASP A 1 416 ? 117.985 106.704 179.512 1.00 136.24 382 ASP A N 1
ATOM 5234 C CA . ASP A 1 416 ? 117.359 106.004 180.617 1.00 136.24 382 ASP A CA 1
ATOM 5235 C C . ASP A 1 416 ? 115.860 105.908 180.388 1.00 136.24 382 ASP A C 1
ATOM 5236 O O . ASP A 1 416 ? 115.218 104.940 180.800 1.00 136.24 382 ASP A O 1
ATOM 5245 N N . GLY A 1 417 ? 115.305 106.896 179.694 1.00 138.03 383 GLY A N 1
ATOM 5246 C CA . GLY A 1 417 ? 113.876 106.967 179.436 1.00 138.03 383 GLY A CA 1
ATOM 5247 C C . GLY A 1 417 ? 113.219 107.782 180.534 1.00 138.03 383 GLY A C 1
ATOM 5248 O O . GLY A 1 417 ? 113.902 108.346 181.394 1.00 138.03 383 GLY A O 1
ATOM 5252 N N . ASP A 1 418 ? 111.897 107.889 180.492 1.00 146.73 384 ASP A N 1
ATOM 5253 C CA . ASP A 1 418 ? 111.213 108.703 181.489 1.00 146.73 384 ASP A CA 1
ATOM 5254 C C . ASP A 1 418 ? 109.820 108.157 181.774 1.00 146.73 384 ASP A C 1
ATOM 5255 O O . ASP A 1 418 ? 108.864 108.479 181.048 1.00 146.73 384 ASP A O 1
ATOM 5264 N N . PRO A 1 419 ? 109.670 107.338 182.831 1.00 148.21 385 PRO A N 1
ATOM 5265 C CA . PRO A 1 419 ? 108.466 106.659 183.248 1.00 148.21 385 PRO A CA 1
ATOM 5266 C C . PRO A 1 419 ? 107.327 107.619 183.476 1.00 148.21 385 PRO A C 1
ATOM 5267 O O . PRO A 1 419 ? 106.175 107.222 183.386 1.00 148.21 385 PRO A O 1
ATOM 5278 N N . ALA A 1 420 ? 107.617 108.899 183.696 1.00 152.16 386 ALA A N 1
ATOM 5279 C CA . ALA A 1 420 ? 106.558 109.854 183.951 1.00 152.16 386 ALA A CA 1
ATOM 5280 C C . ALA A 1 420 ? 105.558 109.888 182.809 1.00 152.16 386 ALA A C 1
ATOM 5281 O O . ALA A 1 420 ? 104.372 110.138 183.027 1.00 152.16 386 ALA A O 1
ATOM 5288 N N . SER A 1 421 ? 106.036 109.674 181.583 1.00 158.78 387 SER A N 1
ATOM 5289 C CA . SER A 1 421 ? 105.186 109.690 180.409 1.00 158.78 387 SER A CA 1
ATOM 5290 C C . SER A 1 421 ? 105.254 108.354 179.701 1.00 158.78 387 SER A C 1
ATOM 5291 O O . SER A 1 421 ? 104.894 108.243 178.527 1.00 158.78 387 SER A O 1
ATOM 5299 N N . ASN A 1 422 ? 105.779 107.348 180.398 1.00 164.33 388 ASN A N 1
ATOM 5300 C CA . ASN A 1 422 ? 105.991 106.027 179.834 1.00 164.33 388 ASN A CA 1
ATOM 5301 C C . ASN A 1 422 ? 106.813 106.092 178.550 1.00 164.33 388 ASN A C 1
ATOM 5302 O O . ASN A 1 422 ? 106.524 105.377 177.585 1.00 164.33 388 ASN A O 1
ATOM 5313 N N . THR A 1 423 ? 107.846 106.930 178.538 1.00 146.26 389 THR A N 1
ATOM 5314 C CA . THR A 1 423 ? 108.675 107.055 177.358 1.00 146.26 389 THR A CA 1
ATOM 5315 C C . THR A 1 423 ? 109.854 106.108 177.428 1.00 146.26 389 THR A C 1
ATOM 5316 O O . THR A 1 423 ? 110.642 106.118 178.381 1.00 146.26 389 THR A O 1
ATOM 5327 N N . ALA A 1 424 ? 109.992 105.310 176.380 1.00 133.29 390 ALA A N 1
ATOM 5328 C CA . ALA A 1 424 ? 111.054 104.333 176.269 1.00 133.29 390 ALA A CA 1
ATOM 5329 C C . ALA A 1 424 ? 112.405 105.027 176.172 1.00 133.29 390 ALA A C 1
ATOM 5330 O O . ALA A 1 424 ? 112.486 106.115 175.613 1.00 133.29 390 ALA A O 1
ATOM 5337 N N . PRO A 1 425 ? 113.488 104.418 176.656 1.00 132.53 391 PRO A N 1
ATOM 5338 C CA . PRO A 1 425 ? 114.841 104.912 176.530 1.00 132.53 391 PRO A CA 1
ATOM 5339 C C . PRO A 1 425 ? 115.261 104.917 175.083 1.00 132.53 391 PRO A C 1
ATOM 5340 O O . PRO A 1 425 ? 114.890 104.015 174.323 1.00 132.53 391 PRO A O 1
ATOM 5351 N N . LEU A 1 426 ? 116.084 105.885 174.724 1.00 122.43 392 LEU A N 1
ATOM 5352 C CA . LEU A 1 426 ? 116.627 105.991 173.392 1.00 122.43 392 LEU A CA 1
ATOM 5353 C C . LEU A 1 426 ? 117.575 104.840 173.157 1.00 122.43 392 LEU A C 1
ATOM 5354 O O . LEU A 1 426 ? 118.438 104.547 173.982 1.00 122.43 392 LEU A O 1
ATOM 5370 N N . GLN A 1 427 ? 117.395 104.163 172.041 1.00 134.52 393 GLN A N 1
ATOM 5371 C CA . GLN A 1 427 ? 118.211 103.012 171.726 1.00 134.52 393 GLN A CA 1
ATOM 5372 C C . GLN A 1 427 ? 119.306 103.374 170.752 1.00 134.52 393 GLN A C 1
ATOM 5373 O O . GLN A 1 427 ? 119.120 104.271 169.940 1.00 134.52 393 GLN A O 1
ATOM 5387 N N . PRO A 1 428 ? 120.439 102.663 170.729 1.00 121.89 394 PRO A N 1
ATOM 5388 C CA . PRO A 1 428 ? 121.520 102.912 169.799 1.00 121.89 394 PRO A CA 1
ATOM 5389 C C . PRO A 1 428 ? 121.123 102.801 168.331 1.00 121.89 394 PRO A C 1
ATOM 5390 O O . PRO A 1 428 ? 121.631 103.556 167.504 1.00 121.89 394 PRO A O 1
ATOM 5401 N N . GLU A 1 429 ? 120.111 101.992 168.006 1.00 132.56 395 GLU A N 1
ATOM 5402 C CA . GLU A 1 429 ? 119.699 101.861 166.619 1.00 132.56 395 GLU A CA 1
ATOM 5403 C C . GLU A 1 429 ? 118.917 103.065 166.161 1.00 132.56 395 GLU A C 1
ATOM 5404 O O . GLU A 1 429 ? 118.629 103.219 164.978 1.00 132.56 395 GLU A O 1
ATOM 5416 N N . GLN A 1 430 ? 118.524 103.919 167.085 1.00 130.19 396 GLN A N 1
ATOM 5417 C CA . GLN A 1 430 ? 117.764 105.081 166.719 1.00 130.19 396 GLN A CA 1
ATOM 5418 C C . GLN A 1 430 ? 118.708 106.234 166.435 1.00 130.19 396 GLN A C 1
ATOM 5419 O O . GLN A 1 430 ? 118.322 107.223 165.814 1.00 130.19 396 GLN A O 1
ATOM 5433 N N . LEU A 1 431 ? 119.990 106.071 166.766 1.00 109.43 397 LEU A N 1
ATOM 5434 C CA . LEU A 1 431 ? 120.917 107.165 166.603 1.00 109.43 397 LEU A CA 1
ATOM 5435 C C . LEU A 1 431 ? 121.386 107.215 165.181 1.00 109.43 397 LEU A C 1
ATOM 5436 O O . LEU A 1 431 ? 121.966 108.206 164.748 1.00 109.43 397 LEU A O 1
ATOM 5452 N N . GLN A 1 432 ? 121.005 106.206 164.403 1.00 124.30 398 GLN A N 1
ATOM 5453 C CA . GLN A 1 432 ? 121.376 106.112 162.999 1.00 124.30 398 GLN A CA 1
ATOM 5454 C C . GLN A 1 432 ? 120.725 107.252 162.243 1.00 124.30 398 GLN A C 1
ATOM 5455 O O . GLN A 1 432 ? 121.106 107.591 161.126 1.00 124.30 398 GLN A O 1
ATOM 5469 N N . VAL A 1 433 ? 119.742 107.887 162.861 1.00 112.82 399 VAL A N 1
ATOM 5470 C CA . VAL A 1 433 ? 119.051 108.981 162.246 1.00 112.82 399 VAL A CA 1
ATOM 5471 C C . VAL A 1 433 ? 120.013 110.114 161.912 1.00 112.82 399 VAL A C 1
ATOM 5472 O O . VAL A 1 433 ? 119.734 110.898 161.014 1.00 112.82 399 VAL A O 1
ATOM 5485 N N . PHE A 1 434 ? 121.158 110.192 162.585 1.00 104.45 400 PHE A N 1
ATOM 5486 C CA . PHE A 1 434 ? 122.070 111.278 162.315 1.00 104.45 400 PHE A CA 1
ATOM 5487 C C . PHE A 1 434 ? 123.174 110.903 161.344 1.00 104.45 400 PHE A C 1
ATOM 5488 O O . PHE A 1 434 ? 124.042 111.718 161.060 1.00 104.45 400 PHE A O 1
ATOM 5505 N N . GLU A 1 435 ? 123.126 109.721 160.757 1.00 106.17 401 GLU A N 1
ATOM 5506 C CA . GLU A 1 435 ? 124.188 109.314 159.841 1.00 106.17 401 GLU A CA 1
ATOM 5507 C C . GLU A 1 435 ? 124.224 110.126 158.555 1.00 106.17 401 GLU A C 1
ATOM 5508 O O . GLU A 1 435 ? 125.233 110.152 157.854 1.00 106.17 401 GLU A O 1
ATOM 5520 N N . THR A 1 436 ? 123.128 110.778 158.209 1.00 104.54 402 THR A N 1
ATOM 5521 C CA . THR A 1 436 ? 123.064 111.583 157.008 1.00 104.54 402 THR A CA 1
ATOM 5522 C C . THR A 1 436 ? 123.303 113.047 157.310 1.00 104.54 402 THR A C 1
ATOM 5523 O O . THR A 1 436 ? 123.234 113.887 156.412 1.00 104.54 402 THR A O 1
ATOM 5534 N N . LEU A 1 437 ? 123.584 113.351 158.565 1.00 99.76 403 LEU A N 1
ATOM 5535 C CA . LEU A 1 437 ? 123.775 114.709 158.994 1.00 99.76 403 LEU A CA 1
ATOM 5536 C C . LEU A 1 437 ? 125.154 115.197 158.724 1.00 99.76 403 LEU A C 1
ATOM 5537 O O . LEU A 1 437 ? 126.124 114.666 159.251 1.00 99.76 403 LEU A O 1
ATOM 5553 N N . GLU A 1 438 ? 125.241 116.255 157.950 1.00 106.17 404 GLU A N 1
ATOM 5554 C CA . GLU A 1 438 ? 126.512 116.833 157.631 1.00 106.17 404 GLU A CA 1
ATOM 5555 C C . GLU A 1 438 ? 126.729 118.071 158.462 1.00 106.17 404 GLU A C 1
ATOM 5556 O O . GLU A 1 438 ? 127.868 118.363 158.827 1.00 106.17 404 GLU A O 1
ATOM 5568 N N . GLU A 1 439 ? 125.650 118.787 158.812 1.00 99.91 405 GLU A N 1
ATOM 5569 C CA . GLU A 1 439 ? 125.849 120.023 159.564 1.00 99.91 405 GLU A CA 1
ATOM 5570 C C . GLU A 1 439 ? 124.926 120.325 160.751 1.00 99.91 405 GLU A C 1
ATOM 5571 O O . GLU A 1 439 ? 123.702 120.233 160.674 1.00 99.91 405 GLU A O 1
ATOM 5583 N N . ILE A 1 440 ? 125.540 120.760 161.845 1.00 97.26 406 ILE A N 1
ATOM 5584 C CA . ILE A 1 440 ? 124.806 121.172 163.041 1.00 97.26 406 ILE A CA 1
ATOM 5585 C C . ILE A 1 440 ? 124.940 122.667 163.332 1.00 97.26 406 ILE A C 1
ATOM 5586 O O . ILE A 1 440 ? 126.031 123.164 163.633 1.00 97.26 406 ILE A O 1
ATOM 5602 N N . THR A 1 441 ? 123.812 123.363 163.315 1.00 106.18 407 THR A N 1
ATOM 5603 C CA . THR A 1 441 ? 123.779 124.803 163.532 1.00 106.18 407 THR A CA 1
ATOM 5604 C C . THR A 1 441 ? 124.173 125.139 164.948 1.00 106.18 407 THR A C 1
ATOM 5605 O O . THR A 1 441 ? 124.850 126.143 165.204 1.00 106.18 407 THR A O 1
ATOM 5616 N N . GLY A 1 442 ? 123.701 124.324 165.874 1.00 105.55 408 GLY A N 1
ATOM 5617 C CA . GLY A 1 442 ? 123.939 124.528 167.269 1.00 105.55 408 GLY A CA 1
ATOM 5618 C C . GLY A 1 442 ? 125.034 123.630 167.777 1.00 105.55 408 GLY A C 1
ATOM 5619 O O . GLY A 1 442 ? 126.031 123.391 167.095 1.00 105.55 408 GLY A O 1
ATOM 5623 N N . TYR A 1 443 ? 124.862 123.145 168.977 1.00 104.30 409 TYR A N 1
ATOM 5624 C CA . TYR A 1 443 ? 125.871 122.338 169.615 1.00 104.30 409 TYR A CA 1
ATOM 5625 C C . TYR A 1 443 ? 125.501 120.900 169.654 1.00 104.30 409 TYR A C 1
ATOM 5626 O O . TYR A 1 443 ? 124.330 120.557 169.557 1.00 104.30 409 TYR A O 1
ATOM 5644 N N . LEU A 1 444 ? 126.502 120.062 169.794 1.00 93.80 410 LEU A N 1
ATOM 5645 C CA . LEU A 1 444 ? 126.297 118.656 170.036 1.00 93.80 410 LEU A CA 1
ATOM 5646 C C . LEU A 1 444 ? 126.784 118.292 171.436 1.00 93.80 410 LEU A C 1
ATOM 5647 O O . LEU A 1 444 ? 127.985 118.327 171.721 1.00 93.80 410 LEU A O 1
ATOM 5663 N N . TYR A 1 445 ? 125.854 117.935 172.308 1.00 92.87 411 TYR A N 1
ATOM 5664 C CA . TYR A 1 445 ? 126.204 117.610 173.675 1.00 92.87 411 TYR A CA 1
ATOM 5665 C C . TYR A 1 445 ? 125.914 116.183 174.033 1.00 92.87 411 TYR A C 1
ATOM 5666 O O . TYR A 1 445 ? 124.764 115.784 174.123 1.00 92.87 411 TYR A O 1
ATOM 5684 N N . ILE A 1 446 ? 126.937 115.405 174.277 1.00 91.80 412 ILE A N 1
ATOM 5685 C CA . ILE A 1 446 ? 126.695 114.022 174.596 1.00 91.80 412 ILE A CA 1
ATOM 5686 C C . ILE A 1 446 ? 127.213 113.718 175.987 1.00 91.80 412 ILE A C 1
ATOM 5687 O O . ILE A 1 446 ? 128.421 113.613 176.177 1.00 91.80 412 ILE A O 1
ATOM 5703 N N . SER A 1 447 ? 126.318 113.514 176.937 1.00 97.62 413 SER A N 1
ATOM 5704 C CA . SER A 1 447 ? 126.713 113.230 178.305 1.00 97.62 413 SER A CA 1
ATOM 5705 C C . SER A 1 447 ? 126.277 111.850 178.693 1.00 97.62 413 SER A C 1
ATOM 5706 O O . SER A 1 447 ? 126.265 111.469 179.867 1.00 97.62 413 SER A O 1
ATOM 5714 N N . ALA A 1 448 ? 125.847 111.128 177.688 1.00 102.88 414 ALA A N 1
ATOM 5715 C CA . ALA A 1 448 ? 125.388 109.779 177.815 1.00 102.88 414 ALA A CA 1
ATOM 5716 C C . ALA A 1 448 ? 125.478 109.129 176.470 1.00 102.88 414 ALA A C 1
ATOM 5717 O O . ALA A 1 448 ? 125.443 109.816 175.456 1.00 102.88 414 ALA A O 1
ATOM 5724 N N . TRP A 1 449 ? 125.554 107.819 176.440 1.00 103.10 415 TRP A N 1
ATOM 5725 C CA . TRP A 1 449 ? 125.660 107.142 175.171 1.00 103.10 415 TRP A CA 1
ATOM 5726 C C . TRP A 1 449 ? 125.567 105.661 175.435 1.00 103.10 415 TRP A C 1
ATOM 5727 O O . TRP A 1 449 ? 125.914 105.252 176.537 1.00 103.10 415 TRP A O 1
ATOM 5748 N N . PRO A 1 450 ? 125.045 104.832 174.531 1.00 111.65 416 PRO A N 1
ATOM 5749 C CA . PRO A 1 450 ? 125.069 103.398 174.660 1.00 111.65 416 PRO A CA 1
ATOM 5750 C C . PRO A 1 450 ? 126.515 102.941 174.709 1.00 111.65 416 PRO A C 1
ATOM 5751 O O . PRO A 1 450 ? 127.301 103.312 173.852 1.00 111.65 416 PRO A O 1
ATOM 5762 N N . ASP A 1 451 ? 126.854 101.997 175.570 1.00 124.91 417 ASP A N 1
ATOM 5763 C CA . ASP A 1 451 ? 128.255 101.557 175.604 1.00 124.91 417 ASP A CA 1
ATOM 5764 C C . ASP A 1 451 ? 128.480 100.449 174.602 1.00 124.91 417 ASP A C 1
ATOM 5765 O O . ASP A 1 451 ? 129.577 99.917 174.452 1.00 124.91 417 ASP A O 1
ATOM 5774 N N . SER A 1 452 ? 127.415 100.122 173.896 1.00 117.92 418 SER A N 1
ATOM 5775 C CA . SER A 1 452 ? 127.418 99.140 172.844 1.00 117.92 418 SER A CA 1
ATOM 5776 C C . SER A 1 452 ? 128.025 99.756 171.595 1.00 117.92 418 SER A C 1
ATOM 5777 O O . SER A 1 452 ? 128.328 99.059 170.625 1.00 117.92 418 SER A O 1
ATOM 5785 N N . LEU A 1 453 ? 128.185 101.076 171.614 1.00 111.39 419 LEU A N 1
ATOM 5786 C CA . LEU A 1 453 ? 128.738 101.821 170.514 1.00 111.39 419 LEU A CA 1
ATOM 5787 C C . LEU A 1 453 ? 130.096 102.373 170.942 1.00 111.39 419 LEU A C 1
ATOM 5788 O O . LEU A 1 453 ? 130.138 103.449 171.523 1.00 111.39 419 LEU A O 1
ATOM 5804 N N . PRO A 1 454 ? 131.227 101.731 170.579 1.00 109.41 420 PRO A N 1
ATOM 5805 C CA . PRO A 1 454 ? 132.590 102.018 171.019 1.00 109.41 420 PRO A CA 1
ATOM 5806 C C . PRO A 1 454 ? 133.140 103.314 170.467 1.00 109.41 420 PRO A C 1
ATOM 5807 O O . PRO A 1 454 ? 134.224 103.744 170.864 1.00 109.41 420 PRO A O 1
ATOM 5818 N N . ASP A 1 455 ? 132.431 103.884 169.517 1.00 112.29 421 ASP A N 1
ATOM 5819 C CA . ASP A 1 455 ? 132.825 105.101 168.874 1.00 112.29 421 ASP A CA 1
ATOM 5820 C C . ASP A 1 455 ? 131.602 105.938 168.609 1.00 112.29 421 ASP A C 1
ATOM 5821 O O . ASP A 1 455 ? 130.492 105.614 169.041 1.00 112.29 421 ASP A O 1
ATOM 5830 N N . LEU A 1 456 ? 131.800 107.042 167.912 1.00 105.22 422 LEU A N 1
ATOM 5831 C CA . LEU A 1 456 ? 130.704 107.879 167.542 1.00 105.22 422 LEU A CA 1
ATOM 5832 C C . LEU A 1 456 ? 130.418 107.707 166.062 1.00 105.22 422 LEU A C 1
ATOM 5833 O O . LEU A 1 456 ? 130.296 108.707 165.353 1.00 105.22 422 LEU A O 1
ATOM 5849 N N . SER A 1 457 ? 130.182 106.467 165.590 1.00 101.79 423 SER A N 1
ATOM 5850 C CA . SER A 1 457 ? 129.958 106.210 164.156 1.00 101.79 423 SER A CA 1
ATOM 5851 C C . SER A 1 457 ? 128.758 106.964 163.642 1.00 101.79 423 SER A C 1
ATOM 5852 O O . SER A 1 457 ? 128.685 107.356 162.478 1.00 101.79 423 SER A O 1
ATOM 5860 N N . VAL A 1 458 ? 127.901 107.305 164.556 1.00 102.57 424 VAL A N 1
ATOM 5861 C CA . VAL A 1 458 ? 126.684 108.019 164.320 1.00 102.57 424 VAL A CA 1
ATOM 5862 C C . VAL A 1 458 ? 126.957 109.327 163.622 1.00 102.57 424 VAL A C 1
ATOM 5863 O O . VAL A 1 458 ? 126.181 109.753 162.775 1.00 102.57 424 VAL A O 1
ATOM 5876 N N . PHE A 1 459 ? 128.030 109.990 164.010 1.00 97.33 425 PHE A N 1
ATOM 5877 C CA . PHE A 1 459 ? 128.366 111.271 163.459 1.00 97.33 425 PHE A CA 1
ATOM 5878 C C . PHE A 1 459 ? 129.603 111.194 162.571 1.00 97.33 425 PHE A C 1
ATOM 5879 O O . PHE A 1 459 ? 130.241 112.204 162.293 1.00 97.33 425 PHE A O 1
ATOM 5896 N N . GLN A 1 460 ? 129.932 110.014 162.053 1.00 101.11 426 GLN A N 1
ATOM 5897 C CA . GLN A 1 460 ? 131.129 109.899 161.226 1.00 101.11 426 GLN A CA 1
ATOM 5898 C C . GLN A 1 460 ? 131.018 110.715 159.960 1.00 101.11 426 GLN A C 1
ATOM 5899 O O . GLN A 1 460 ? 132.030 111.110 159.387 1.00 101.11 426 GLN A O 1
ATOM 5913 N N . ASN A 1 461 ? 129.788 111.002 159.530 1.00 95.63 427 ASN A N 1
ATOM 5914 C CA . ASN A 1 461 ? 129.541 111.774 158.331 1.00 95.63 427 ASN A CA 1
ATOM 5915 C C . ASN A 1 461 ? 129.258 113.227 158.639 1.00 95.63 427 ASN A C 1
ATOM 5916 O O . ASN A 1 461 ? 128.890 113.998 157.753 1.00 95.63 427 ASN A O 1
ATOM 5927 N N . LEU A 1 462 ? 129.437 113.607 159.889 1.00 96.21 428 LEU A N 1
ATOM 5928 C CA . LEU A 1 462 ? 129.221 114.970 160.277 1.00 96.21 428 LEU A CA 1
ATOM 5929 C C . LEU A 1 462 ? 130.402 115.748 159.829 1.00 96.21 428 LEU A C 1
ATOM 5930 O O . LEU A 1 462 ? 131.530 115.378 160.122 1.00 96.21 428 LEU A O 1
ATOM 5946 N N . GLN A 1 463 ? 130.175 116.819 159.099 1.00 98.60 429 GLN A N 1
ATOM 5947 C CA . GLN A 1 463 ? 131.274 117.579 158.589 1.00 98.60 429 GLN A CA 1
ATOM 5948 C C . GLN A 1 463 ? 131.446 118.876 159.310 1.00 98.60 429 GLN A C 1
ATOM 5949 O O . GLN A 1 463 ? 132.576 119.302 159.592 1.00 98.60 429 GLN A O 1
ATOM 5963 N N . VAL A 1 464 ? 130.334 119.525 159.599 1.00 98.43 430 VAL A N 1
ATOM 5964 C CA . VAL A 1 464 ? 130.421 120.828 160.184 1.00 98.43 430 VAL A CA 1
ATOM 5965 C C . VAL A 1 464 ? 129.560 121.063 161.396 1.00 98.43 430 VAL A C 1
ATOM 5966 O O . VAL A 1 464 ? 128.358 120.834 161.375 1.00 98.43 430 VAL A O 1
ATOM 5979 N N . ILE A 1 465 ? 130.156 121.601 162.424 1.00 96.25 431 ILE A N 1
ATOM 5980 C CA . ILE A 1 465 ? 129.361 122.047 163.542 1.00 96.25 431 ILE A CA 1
ATOM 5981 C C . ILE A 1 465 ? 129.548 123.541 163.508 1.00 96.25 431 ILE A C 1
ATOM 5982 O O . ILE A 1 465 ? 130.675 124.004 163.641 1.00 96.25 431 ILE A O 1
ATOM 5998 N N . ARG A 1 466 ? 128.488 124.296 163.300 1.00 109.90 432 ARG A N 1
ATOM 5999 C CA . ARG A 1 466 ? 128.625 125.729 163.209 1.00 109.90 432 ARG A CA 1
ATOM 6000 C C . ARG A 1 466 ? 128.727 126.259 164.604 1.00 109.90 432 ARG A C 1
ATOM 6001 O O . ARG A 1 466 ? 129.399 127.254 164.862 1.00 109.90 432 ARG A O 1
ATOM 6022 N N . GLY A 1 467 ? 127.983 125.646 165.506 1.00 112.99 433 GLY A N 1
ATOM 6023 C CA . GLY A 1 467 ? 128.093 126.046 166.907 1.00 112.99 433 GLY A CA 1
ATOM 6024 C C . GLY A 1 467 ? 127.564 127.440 167.160 1.00 112.99 433 GLY A C 1
ATOM 6025 O O . GLY A 1 467 ? 128.037 128.146 168.044 1.00 112.99 433 GLY A O 1
ATOM 6029 N N . ARG A 1 468 ? 126.592 127.877 166.390 1.00 119.44 434 ARG A N 1
ATOM 6030 C CA . ARG A 1 468 ? 126.099 129.218 166.601 1.00 119.44 434 ARG A CA 1
ATOM 6031 C C . ARG A 1 468 ? 125.395 129.225 167.948 1.00 119.44 434 ARG A C 1
ATOM 6032 O O . ARG A 1 468 ? 125.435 130.199 168.700 1.00 119.44 434 ARG A O 1
ATOM 6053 N N . ILE A 1 469 ? 124.786 128.095 168.253 1.00 109.94 435 ILE A N 1
ATOM 6054 C CA . ILE A 1 469 ? 124.162 127.883 169.544 1.00 109.94 435 ILE A CA 1
ATOM 6055 C C . ILE A 1 469 ? 125.094 126.930 170.275 1.00 109.94 435 ILE A C 1
ATOM 6056 O O . ILE A 1 469 ? 125.358 125.838 169.789 1.00 109.94 435 ILE A O 1
ATOM 6072 N N . LEU A 1 470 ? 125.611 127.348 171.415 1.00 106.44 436 LEU A N 1
ATOM 6073 C CA . LEU A 1 470 ? 126.573 126.546 172.168 1.00 106.44 436 LEU A CA 1
ATOM 6074 C C . LEU A 1 470 ? 125.982 125.914 173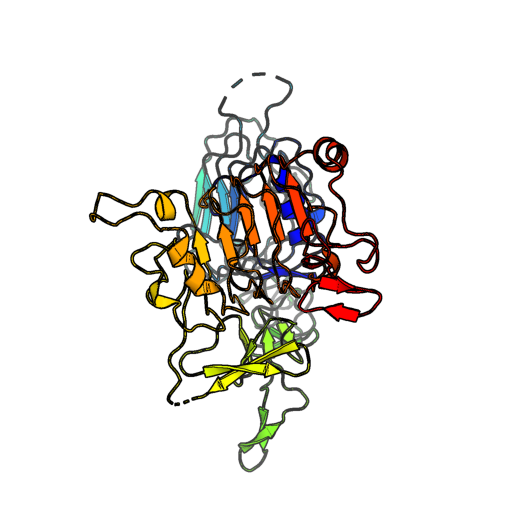.439 1.00 106.44 436 LEU A C 1
ATOM 6075 O O . LEU A 1 470 ? 125.034 126.446 174.024 1.00 106.44 436 LEU A O 1
ATOM 6091 N N . HIS A 1 471 ? 126.532 124.773 173.880 1.00 103.38 437 HIS A N 1
ATOM 6092 C CA . HIS A 1 471 ? 126.027 124.103 175.074 1.00 103.38 437 HIS A CA 1
ATOM 6093 C C . HIS A 1 471 ? 126.432 124.879 176.255 1.00 103.38 437 HIS A C 1
ATOM 6094 O O . HIS A 1 471 ? 127.616 125.187 176.450 1.00 103.38 437 HIS A O 1
ATOM 6108 N N . ASN A 1 472 ? 125.420 125.321 176.984 1.00 115.62 438 ASN A N 1
ATOM 6109 C CA . ASN A 1 472 ? 125.556 126.228 178.104 1.00 115.62 438 ASN A CA 1
ATOM 6110 C C . ASN A 1 472 ? 126.157 127.522 177.568 1.00 115.62 438 ASN A C 1
ATOM 6111 O O . ASN A 1 472 ? 126.768 128.295 178.299 1.00 115.62 438 ASN A O 1
ATOM 6122 N N . GLY A 1 473 ? 126.060 127.716 176.261 1.00 117.90 439 GLY A N 1
ATOM 6123 C CA . GLY A 1 473 ? 126.566 128.849 175.552 1.00 117.90 439 GLY A CA 1
ATOM 6124 C C . GLY A 1 473 ? 128.091 128.788 175.389 1.00 117.90 439 GLY A C 1
ATOM 6125 O O . GLY A 1 473 ? 128.687 129.726 174.889 1.00 117.90 439 GLY A O 1
ATOM 6129 N N . ALA A 1 474 ? 128.735 127.699 175.782 1.00 112.24 440 ALA A N 1
ATOM 6130 C CA . ALA A 1 474 ? 130.187 127.644 175.701 1.00 112.24 440 ALA A CA 1
ATOM 6131 C C . ALA A 1 474 ? 130.740 126.631 174.716 1.00 112.24 440 ALA A C 1
ATOM 6132 O O . ALA A 1 474 ? 131.771 126.886 174.072 1.00 112.24 440 ALA A O 1
ATOM 6139 N N . TYR A 1 475 ? 130.089 125.487 174.595 1.00 104.81 441 TYR A N 1
ATOM 6140 C CA . TYR A 1 475 ? 130.690 124.462 173.769 1.00 104.81 441 TYR A CA 1
ATOM 6141 C C . TYR A 1 475 ? 129.945 124.113 172.522 1.00 104.81 441 TYR A C 1
ATOM 6142 O O . TYR A 1 475 ? 128.734 123.936 172.517 1.00 104.81 441 TYR A O 1
ATOM 6160 N N . SER A 1 476 ? 130.665 123.945 171.432 1.00 99.71 442 SER A N 1
ATOM 6161 C CA . SER A 1 476 ? 129.987 123.526 170.230 1.00 99.71 442 SER A CA 1
ATOM 6162 C C . SER A 1 476 ? 129.899 122.040 170.269 1.00 99.71 442 SER A C 1
ATOM 6163 O O . SER A 1 476 ? 128.946 121.451 169.762 1.00 99.71 442 SER A O 1
ATOM 6171 N N . LEU A 1 477 ? 130.849 121.436 170.967 1.00 90.71 443 LEU A N 1
ATOM 6172 C CA . LEU A 1 477 ? 130.869 120.004 171.110 1.00 90.71 443 LEU A CA 1
ATOM 6173 C C . LEU A 1 477 ? 131.398 119.546 172.446 1.00 90.71 443 LEU A C 1
ATOM 6174 O O . LEU A 1 477 ? 132.561 119.771 172.768 1.00 90.71 443 LEU A O 1
ATOM 6190 N N . THR A 1 478 ? 130.572 118.861 173.200 1.00 97.21 444 THR A N 1
ATOM 6191 C CA . THR A 1 478 ? 131.023 118.324 174.474 1.00 97.21 444 THR A CA 1
ATOM 6192 C C . THR A 1 478 ? 130.649 116.889 174.594 1.00 97.21 444 THR A C 1
ATOM 6193 O O . THR A 1 478 ? 129.535 116.501 174.246 1.00 97.21 444 THR A O 1
ATOM 6204 N N . LEU A 1 479 ? 131.586 116.102 175.066 1.00 91.47 445 LEU A N 1
ATOM 6205 C CA . LEU A 1 479 ? 131.354 114.702 175.272 1.00 91.47 445 LEU A CA 1
ATOM 6206 C C . LEU A 1 479 ? 131.829 114.295 176.650 1.00 91.47 445 LEU A C 1
ATOM 6207 O O . LEU A 1 479 ? 132.987 114.529 177.011 1.00 91.47 445 LEU A O 1
ATOM 6223 N N . GLN A 1 480 ? 130.952 113.682 177.424 1.00 96.16 446 GLN A N 1
ATOM 6224 C CA . GLN A 1 480 ? 131.377 113.280 178.743 1.00 96.16 446 GLN A CA 1
ATOM 6225 C C . GLN A 1 480 ? 130.747 112.009 179.246 1.00 96.16 446 GLN A C 1
ATOM 6226 O O . GLN A 1 480 ? 129.568 111.769 179.024 1.00 96.16 446 GLN A O 1
ATOM 6240 N N . GLY A 1 481 ? 131.500 111.234 180.009 1.00 98.87 447 GLY A N 1
ATOM 6241 C CA . GLY A 1 481 ? 130.937 110.038 180.646 1.00 98.87 447 GLY A CA 1
ATOM 6242 C C . GLY A 1 481 ? 130.623 108.854 179.711 1.00 98.87 447 GLY A C 1
ATOM 6243 O O . GLY A 1 481 ? 129.681 108.100 179.965 1.00 98.87 447 GLY A O 1
ATOM 6247 N N . LEU A 1 482 ? 131.371 108.684 178.631 1.00 97.71 448 LEU A N 1
ATOM 6248 C CA . LEU A 1 482 ? 131.095 107.632 177.662 1.00 97.71 448 LEU A CA 1
ATOM 6249 C C . LEU A 1 482 ? 132.055 106.460 177.692 1.00 97.71 448 LEU A C 1
ATOM 6250 O O . LEU A 1 482 ? 133.229 106.594 178.024 1.00 97.71 448 LEU A O 1
ATOM 6266 N N . GLY A 1 483 ? 131.563 105.308 177.236 1.00 104.70 449 GLY A N 1
ATOM 6267 C CA . GLY A 1 483 ? 132.356 104.086 177.137 1.00 104.70 449 GLY A CA 1
ATOM 6268 C C . GLY A 1 483 ? 133.101 103.955 175.806 1.00 104.70 449 GLY A C 1
ATOM 6269 O O . GLY A 1 483 ? 133.715 102.928 175.520 1.00 104.70 449 GLY A O 1
ATOM 6273 N N . ILE A 1 484 ? 133.033 104.983 174.983 1.00 107.27 450 ILE A N 1
ATOM 6274 C CA . ILE A 1 484 ? 133.665 104.940 173.680 1.00 107.27 450 ILE A CA 1
ATOM 6275 C C . ILE A 1 484 ? 135.179 104.889 173.780 1.00 107.27 450 ILE A C 1
ATOM 6276 O O . ILE A 1 484 ? 135.782 105.571 174.602 1.00 107.27 450 ILE A O 1
ATOM 6292 N N . SER A 1 485 ? 135.789 104.058 172.946 1.00 108.01 451 SER A N 1
ATOM 6293 C CA . SER A 1 485 ? 137.225 103.913 172.921 1.00 108.01 451 SER A CA 1
ATOM 6294 C C . SER A 1 485 ? 137.926 104.896 171.969 1.00 108.01 451 SER A C 1
ATOM 6295 O O . SER A 1 485 ? 139.115 105.191 172.125 1.00 108.01 451 SER A O 1
ATOM 6303 N N . TRP A 1 486 ? 137.207 105.411 170.983 1.00 105.40 452 TRP A N 1
ATOM 6304 C CA . TRP A 1 486 ? 137.770 106.394 170.044 1.00 105.40 452 TRP A CA 1
ATOM 6305 C C . TRP A 1 486 ? 136.625 107.224 169.528 1.00 105.40 452 TRP A C 1
ATOM 6306 O O . TRP A 1 486 ? 135.478 106.836 169.689 1.00 105.40 452 TRP A O 1
ATOM 6327 N N . LEU A 1 487 ? 136.898 108.359 168.912 1.00 101.76 453 LEU A N 1
ATOM 6328 C CA . LEU A 1 487 ? 135.784 109.140 168.416 1.00 101.76 453 LEU A CA 1
ATOM 6329 C C . LEU A 1 487 ? 135.361 108.681 167.046 1.00 101.76 453 LEU A C 1
ATOM 6330 O O . LEU A 1 487 ? 134.203 108.342 166.809 1.00 101.76 453 LEU A O 1
ATOM 6346 N N . GLY A 1 488 ? 136.306 108.610 166.126 1.00 107.25 454 GLY A N 1
ATOM 6347 C CA . GLY A 1 488 ? 135.974 108.161 164.787 1.00 107.25 454 GLY A CA 1
ATOM 6348 C C . GLY A 1 488 ? 135.228 109.173 163.912 1.00 107.25 454 GLY A C 1
ATOM 6349 O O . GLY A 1 488 ? 134.581 108.789 162.935 1.00 107.25 454 GLY A O 1
ATOM 6353 N N . LEU A 1 489 ? 135.336 110.465 164.187 1.00 100.20 455 LEU A N 1
ATOM 6354 C CA . LEU A 1 489 ? 134.592 111.442 163.398 1.00 100.20 455 LEU A CA 1
ATOM 6355 C C . LEU A 1 489 ? 135.349 111.805 162.154 1.00 100.20 455 LEU A C 1
ATOM 6356 O O . LEU A 1 489 ? 135.770 112.938 161.945 1.00 100.20 455 LEU A O 1
ATOM 6372 N N . ARG A 1 490 ? 135.424 110.826 161.285 1.00 101.86 456 ARG A N 1
ATOM 6373 C CA . ARG A 1 490 ? 136.192 110.851 160.069 1.00 101.86 456 ARG A CA 1
ATOM 6374 C C . ARG A 1 490 ? 135.914 112.043 159.198 1.00 101.86 456 ARG A C 1
ATOM 6375 O O . ARG A 1 490 ? 136.845 112.623 158.635 1.00 101.86 456 ARG A O 1
ATOM 6396 N N . SER A 1 491 ? 134.649 112.406 159.066 1.00 98.74 457 SER A N 1
ATOM 6397 C CA . SER A 1 491 ? 134.274 113.468 158.156 1.00 98.74 457 SER A CA 1
ATOM 6398 C C . SER A 1 491 ? 134.329 114.840 158.753 1.00 98.74 457 SER A C 1
ATOM 6399 O O . SER A 1 491 ? 134.112 115.816 158.046 1.00 98.74 457 SER A O 1
ATOM 6407 N N . LEU A 1 492 ? 134.598 114.968 160.033 1.00 96.39 458 LEU A N 1
ATOM 6408 C CA . LEU A 1 492 ? 134.519 116.301 160.564 1.00 96.39 458 LEU A CA 1
ATOM 6409 C C . LEU A 1 492 ? 135.604 117.144 159.929 1.00 96.39 458 LEU A C 1
ATOM 6410 O O . LEU A 1 492 ? 136.763 116.731 159.833 1.00 96.39 458 LEU A O 1
ATOM 6426 N N . ARG A 1 493 ? 135.214 118.302 159.427 1.00 99.53 459 ARG A N 1
ATOM 6427 C CA . ARG A 1 493 ? 136.123 119.213 158.785 1.00 99.53 459 ARG A CA 1
ATOM 6428 C C . ARG A 1 493 ? 136.128 120.547 159.432 1.00 99.53 459 ARG A C 1
ATOM 6429 O O . ARG A 1 493 ? 137.106 121.281 159.295 1.00 99.53 459 ARG A O 1
ATOM 6450 N N . GLU A 1 494 ? 135.023 120.896 160.072 1.00 104.31 460 GLU A N 1
ATOM 6451 C CA . GLU A 1 494 ? 134.929 122.220 160.607 1.00 104.31 460 GLU A CA 1
ATOM 6452 C C . GLU A 1 494 ? 134.123 122.429 161.856 1.00 104.31 460 GLU A C 1
ATOM 6453 O O . GLU A 1 494 ? 133.015 121.910 162.013 1.00 104.31 460 GLU A O 1
ATOM 6465 N N . LEU A 1 495 ? 134.693 123.249 162.712 1.00 102.13 461 LEU A N 1
ATOM 6466 C CA . LEU A 1 495 ? 134.066 123.752 163.901 1.00 102.13 461 LEU A CA 1
ATOM 6467 C C . LEU A 1 495 ? 133.985 125.263 163.754 1.00 102.13 461 LEU A C 1
ATOM 6468 O O . LEU A 1 495 ? 135.000 125.952 163.808 1.00 102.13 461 LEU A O 1
ATOM 6484 N N . GLY A 1 496 ? 132.787 125.783 163.566 1.00 105.83 462 GLY A N 1
ATOM 6485 C CA . GLY A 1 496 ? 132.601 127.203 163.318 1.00 105.83 462 GLY A CA 1
ATOM 6486 C C . GLY A 1 496 ? 132.751 128.067 164.559 1.00 105.83 462 GLY A C 1
ATOM 6487 O O . GLY A 1 496 ? 133.111 129.244 164.464 1.00 105.83 462 GLY A O 1
ATOM 6491 N N . SER A 1 497 ? 132.486 127.507 165.725 1.00 101.59 463 SER A N 1
ATOM 6492 C CA . SER A 1 497 ? 132.560 128.302 166.933 1.00 101.59 463 SER A CA 1
ATOM 6493 C C . SER A 1 497 ? 132.691 127.507 168.194 1.00 101.59 463 SER A C 1
ATOM 6494 O O . SER A 1 497 ? 132.666 126.275 168.194 1.00 101.59 463 SER A O 1
ATOM 6502 N N . GLY A 1 498 ? 132.870 128.243 169.279 1.00 109.92 464 GLY A N 1
ATOM 6503 C CA . GLY A 1 498 ? 132.886 127.708 170.632 1.00 109.92 464 GLY A CA 1
ATOM 6504 C C . GLY A 1 498 ? 134.068 126.820 170.884 1.00 109.92 464 GLY A C 1
ATOM 6505 O O . GLY A 1 498 ? 135.007 126.745 170.093 1.00 109.92 464 GLY A O 1
ATOM 6509 N N . LEU A 1 499 ? 134.027 126.124 171.998 1.00 111.24 465 LEU A N 1
ATOM 6510 C CA . LEU A 1 499 ? 135.081 125.186 172.326 1.00 111.24 465 LEU A CA 1
ATOM 6511 C C . LEU A 1 499 ? 134.588 123.771 172.238 1.00 111.24 465 LEU A C 1
ATOM 6512 O O . LEU A 1 499 ? 133.374 123.528 172.090 1.00 111.24 465 LEU A O 1
ATOM 6528 N N . ALA A 1 500 ? 135.530 122.835 172.260 1.00 98.83 466 ALA A N 1
ATOM 6529 C CA . ALA A 1 500 ? 135.156 121.451 172.381 1.00 98.83 466 ALA A CA 1
ATOM 6530 C C . ALA A 1 500 ? 135.693 120.935 173.711 1.00 98.83 466 ALA A C 1
ATOM 6531 O O . ALA A 1 500 ? 136.790 121.312 174.119 1.00 98.83 466 ALA A O 1
ATOM 6538 N N . LEU A 1 501 ? 134.928 120.090 174.378 1.00 101.48 467 LEU A N 1
ATOM 6539 C CA . LEU A 1 501 ? 135.358 119.481 175.637 1.00 101.48 467 LEU A CA 1
ATOM 6540 C C . LEU A 1 501 ? 135.104 118.004 175.721 1.00 101.48 467 LEU A C 1
ATOM 6541 O O . LEU A 1 501 ? 133.970 117.556 175.576 1.00 101.48 467 LEU A O 1
ATOM 6557 N N . ILE A 1 502 ? 136.138 117.243 176.019 1.00 99.67 468 ILE A N 1
ATOM 6558 C CA . ILE A 1 502 ? 135.950 115.820 176.194 1.00 99.67 468 ILE A CA 1
ATOM 6559 C C . ILE A 1 502 ? 136.444 115.368 177.563 1.00 99.67 468 ILE A C 1
ATOM 6560 O O . ILE A 1 502 ? 137.627 115.549 177.890 1.00 99.67 468 ILE A O 1
ATOM 6576 N N . HIS A 1 503 ? 135.573 114.731 178.346 1.00 100.47 469 HIS A N 1
ATOM 6577 C CA . HIS A 1 503 ? 136.061 114.299 179.643 1.00 100.47 469 HIS A CA 1
ATOM 6578 C C . HIS A 1 503 ? 135.397 113.106 180.295 1.00 100.47 469 HIS A C 1
ATOM 6579 O O . HIS A 1 503 ? 134.247 112.764 180.016 1.00 100.47 469 HIS A O 1
ATOM 6593 N N . HIS A 1 504 ? 136.134 112.501 181.206 1.00 107.03 470 HIS A N 1
ATOM 6594 C CA . HIS A 1 504 ? 135.632 111.373 181.976 1.00 107.03 470 HIS A CA 1
ATOM 6595 C C . HIS A 1 504 ? 135.137 110.288 181.082 1.00 107.03 470 HIS A C 1
ATOM 6596 O O . HIS A 1 504 ? 134.016 109.804 181.203 1.00 107.03 470 HIS A O 1
ATOM 6610 N N . ASN A 1 505 ? 135.999 109.931 180.172 1.00 98.23 471 ASN A N 1
ATOM 6611 C CA . ASN A 1 505 ? 135.758 108.910 179.193 1.00 98.23 471 ASN A CA 1
ATOM 6612 C C . ASN A 1 505 ? 137.031 108.125 179.265 1.00 98.23 471 ASN A C 1
ATOM 6613 O O . ASN A 1 505 ? 137.877 108.210 178.385 1.00 98.23 471 ASN A O 1
ATOM 6624 N N . THR A 1 506 ? 137.171 107.330 180.295 1.00 102.00 472 THR A N 1
ATOM 6625 C CA . THR A 1 506 ? 138.441 106.714 180.636 1.00 102.00 472 THR A CA 1
ATOM 6626 C C . THR A 1 506 ? 138.861 105.597 179.712 1.00 102.00 472 THR A C 1
ATOM 6627 O O . THR A 1 506 ? 139.958 105.053 179.827 1.00 102.00 472 THR A O 1
ATOM 6638 N N . HIS A 1 507 ? 137.984 105.253 178.796 1.00 107.31 473 HIS A N 1
ATOM 6639 C CA . HIS A 1 507 ? 138.248 104.253 177.794 1.00 107.31 473 HIS A CA 1
ATOM 6640 C C . HIS A 1 507 ? 138.647 104.911 176.493 1.00 107.31 473 HIS A C 1
ATOM 6641 O O . HIS A 1 507 ? 139.156 104.250 175.592 1.00 107.31 473 HIS A O 1
ATOM 6655 N N . LEU A 1 508 ? 138.442 106.218 176.405 1.00 106.74 474 LEU A N 1
ATOM 6656 C CA . LEU A 1 508 ? 138.627 106.960 175.175 1.00 106.74 474 LEU A CA 1
ATOM 6657 C C . LEU A 1 508 ? 140.048 107.429 174.920 1.00 106.74 474 LEU A C 1
ATOM 6658 O O . LEU A 1 508 ? 140.649 108.068 175.786 1.00 106.74 474 LEU A O 1
ATOM 6674 N N . CYS A 1 509 ? 140.538 107.203 173.684 1.00 110.80 475 CYS A N 1
ATOM 6675 C CA . CYS A 1 509 ? 141.865 107.558 173.190 1.00 110.80 475 CYS A CA 1
ATOM 6676 C C . CYS A 1 509 ? 141.728 108.159 171.794 1.00 110.80 475 CYS A C 1
ATOM 6677 O O . CYS A 1 509 ? 140.614 108.434 171.329 1.00 110.80 475 CYS A O 1
ATOM 6684 N N . PHE A 1 510 ? 142.843 108.411 171.106 1.00 106.01 476 PHE A N 1
ATOM 6685 C CA . PHE A 1 510 ? 142.828 109.079 169.821 1.00 106.01 476 PHE A CA 1
ATOM 6686 C C . PHE A 1 510 ? 142.320 110.496 170.004 1.00 106.01 476 PHE A C 1
ATOM 6687 O O . PHE A 1 510 ? 141.529 111.033 169.235 1.00 106.01 476 PHE A O 1
ATOM 6704 N N . VAL A 1 511 ? 142.853 111.095 171.070 1.00 103.85 477 VAL A N 1
ATOM 6705 C CA . VAL A 1 511 ? 142.623 112.457 171.523 1.00 103.85 477 VAL A CA 1
ATOM 6706 C C . VAL A 1 511 ? 143.659 113.412 170.946 1.00 103.85 477 VAL A C 1
ATOM 6707 O O . VAL A 1 511 ? 143.367 114.574 170.662 1.00 103.85 477 VAL A O 1
ATOM 6720 N N . HIS A 1 512 ? 144.891 112.944 170.850 1.00 110.23 478 HIS A N 1
ATOM 6721 C CA . HIS A 1 512 ? 145.997 113.762 170.393 1.00 110.23 478 HIS A CA 1
ATOM 6722 C C . HIS A 1 512 ? 146.450 113.344 169.009 1.00 110.23 478 HIS A C 1
ATOM 6723 O O . HIS A 1 512 ? 147.545 113.679 168.563 1.00 110.23 478 HIS A O 1
ATOM 6737 N N . THR A 1 513 ? 145.587 112.605 168.333 1.00 112.34 479 THR A N 1
ATOM 6738 C CA . THR A 1 513 ? 145.846 112.068 167.014 1.00 112.34 479 THR A CA 1
ATOM 6739 C C . THR A 1 513 ? 145.232 112.871 165.877 1.00 112.34 479 THR A C 1
ATOM 6740 O O . THR A 1 513 ? 145.458 112.584 164.701 1.00 112.34 479 THR A O 1
ATOM 6751 N N . VAL A 1 514 ? 144.465 113.881 166.227 1.00 110.51 480 VAL A N 1
ATOM 6752 C CA . VAL A 1 514 ? 143.819 114.763 165.279 1.00 110.51 480 VAL A CA 1
ATOM 6753 C C . VAL A 1 514 ? 144.212 116.167 165.631 1.00 110.51 480 VAL A C 1
ATOM 6754 O O . VAL A 1 514 ? 143.734 116.661 166.634 1.00 110.51 480 VAL A O 1
ATOM 6767 N N . PRO A 1 515 ? 145.116 116.837 164.938 1.00 115.40 481 PRO A N 1
ATOM 6768 C CA . PRO A 1 515 ? 145.419 118.195 165.274 1.00 115.40 481 PRO A CA 1
ATOM 6769 C C . PRO A 1 515 ? 144.077 118.853 165.206 1.00 115.40 481 PRO A C 1
ATOM 6770 O O . PRO A 1 515 ? 143.399 118.733 164.190 1.00 115.40 481 PRO A O 1
ATOM 6781 N N . TRP A 1 516 ? 143.717 119.609 166.208 1.00 112.12 482 TRP A N 1
ATOM 6782 C CA . TRP A 1 516 ? 142.378 120.154 166.216 1.00 112.12 482 TRP A CA 1
ATOM 6783 C C . TRP A 1 516 ? 142.320 121.450 165.456 1.00 112.12 482 TRP A C 1
ATOM 6784 O O . TRP A 1 516 ? 141.256 121.919 165.039 1.00 112.12 482 TRP A O 1
ATOM 6805 N N . ASP A 1 517 ? 143.498 121.926 165.129 1.00 120.84 483 ASP A N 1
ATOM 6806 C CA . ASP A 1 517 ? 143.696 123.157 164.416 1.00 120.84 483 ASP A CA 1
ATOM 6807 C C . ASP A 1 517 ? 143.139 123.050 163.015 1.00 120.84 483 ASP A C 1
ATOM 6808 O O . ASP A 1 517 ? 142.889 124.064 162.372 1.00 120.84 483 ASP A O 1
ATOM 6817 N N . GLN A 1 518 ? 142.984 121.824 162.510 1.00 118.01 484 GLN A N 1
ATOM 6818 C CA . GLN A 1 518 ? 142.466 121.662 161.165 1.00 118.01 484 GLN A CA 1
ATOM 6819 C C . GLN A 1 518 ? 140.963 121.914 161.112 1.00 118.01 484 GLN A C 1
ATOM 6820 O O . GLN A 1 518 ? 140.410 122.128 160.038 1.00 118.01 484 GLN A O 1
ATOM 6834 N N . LEU A 1 519 ? 140.288 121.835 162.255 1.00 103.71 485 LEU A N 1
ATOM 6835 C CA . LEU A 1 519 ? 138.852 121.985 162.276 1.00 103.71 485 LEU A CA 1
ATOM 6836 C C . LEU A 1 519 ? 138.487 123.377 162.717 1.00 103.71 485 LEU A C 1
ATOM 6837 O O . LEU A 1 519 ? 137.441 123.920 162.360 1.00 103.71 485 LEU A O 1
ATOM 6853 N N . PHE A 1 520 ? 139.357 123.970 163.504 1.00 115.99 486 PHE A N 1
ATOM 6854 C CA . PHE A 1 520 ? 139.093 125.278 164.058 1.00 115.99 486 PHE A CA 1
ATOM 6855 C C . PHE A 1 520 ? 139.129 126.341 162.979 1.00 115.99 486 PHE A C 1
ATOM 6856 O O . PHE A 1 520 ? 139.887 126.246 162.011 1.00 115.99 486 PHE A O 1
ATOM 6873 N N . ARG A 1 521 ? 138.276 127.340 163.131 1.00 112.14 487 ARG A N 1
ATOM 6874 C CA . ARG A 1 521 ? 138.222 128.450 162.219 1.00 112.14 487 ARG A CA 1
ATOM 6875 C C . ARG A 1 521 ? 138.545 129.790 162.851 1.00 112.14 487 ARG A C 1
ATOM 6876 O O . ARG A 1 521 ? 138.675 130.777 162.126 1.00 112.14 487 ARG A O 1
ATOM 6897 N N . ASN A 1 522 ? 138.695 129.862 164.172 1.00 116.97 488 ASN A N 1
ATOM 6898 C CA . ASN A 1 522 ? 138.986 131.159 164.732 1.00 116.97 488 ASN A CA 1
ATOM 6899 C C . ASN A 1 522 ? 139.887 131.036 165.971 1.00 116.97 488 ASN A C 1
ATOM 6900 O O . ASN A 1 522 ? 140.001 129.958 166.561 1.00 116.97 488 ASN A O 1
ATOM 6911 N N . PRO A 1 523 ? 140.486 132.145 166.442 1.00 124.74 489 PRO A N 1
ATOM 6912 C CA . PRO A 1 523 ? 141.396 132.242 167.568 1.00 124.74 489 PRO A CA 1
ATOM 6913 C C . PRO A 1 523 ? 140.848 131.824 168.910 1.00 124.74 489 PRO A C 1
ATOM 6914 O O . PRO A 1 523 ? 141.617 131.703 169.858 1.00 124.74 489 PRO A O 1
ATOM 6925 N N . HIS A 1 524 ? 139.540 131.670 169.031 1.00 124.23 490 HIS A N 1
ATOM 6926 C CA . HIS A 1 524 ? 138.987 131.307 170.311 1.00 124.23 490 HIS A CA 1
ATOM 6927 C C . HIS A 1 524 ? 138.627 129.852 170.424 1.00 124.23 490 HIS A C 1
ATOM 6928 O O . HIS A 1 524 ? 137.956 129.449 171.367 1.00 124.23 490 HIS A O 1
ATOM 6942 N N . GLN A 1 525 ? 139.038 129.053 169.459 1.00 113.65 491 GLN A N 1
ATOM 6943 C CA . GLN A 1 525 ? 138.713 127.650 169.543 1.00 113.65 491 GLN A CA 1
ATOM 6944 C C . GLN A 1 525 ? 139.827 126.849 170.190 1.00 113.65 491 GLN A C 1
ATOM 6945 O O . GLN A 1 525 ? 140.997 127.220 170.124 1.00 113.65 491 GLN A O 1
ATOM 6959 N N . ALA A 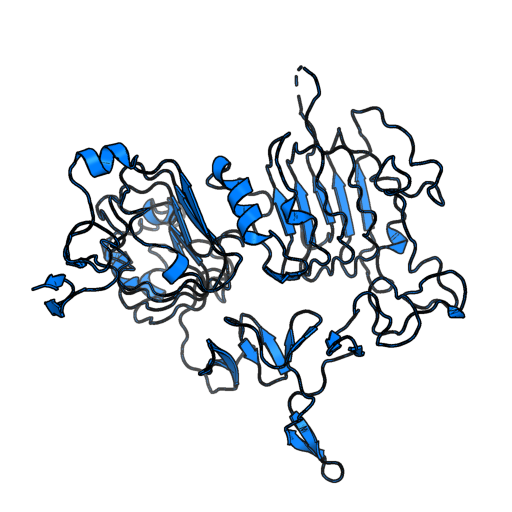1 526 ? 139.448 125.785 170.878 1.00 112.37 492 ALA A N 1
ATOM 6960 C CA . ALA A 1 526 ? 140.382 124.906 171.557 1.00 112.37 492 ALA A CA 1
ATOM 6961 C C . ALA A 1 526 ? 139.718 123.619 171.967 1.00 112.37 492 ALA A C 1
ATOM 6962 O O . ALA A 1 526 ? 138.494 123.573 172.121 1.00 112.37 492 ALA A O 1
ATOM 6969 N N . LEU A 1 527 ? 140.525 122.592 172.198 1.00 109.68 493 LEU A N 1
ATOM 6970 C CA . LEU A 1 527 ? 140.017 121.380 172.812 1.00 109.68 493 LEU A CA 1
ATOM 6971 C C . LEU A 1 527 ? 140.425 121.314 174.256 1.00 109.68 493 LEU A C 1
ATOM 6972 O O . LEU A 1 527 ? 141.609 121.394 174.587 1.00 109.68 493 LEU A O 1
ATOM 6988 N N . LEU A 1 528 ? 139.453 121.140 175.110 1.00 112.55 494 LEU A N 1
ATOM 6989 C CA . LEU A 1 528 ? 139.714 120.999 176.504 1.00 112.55 494 LEU A CA 1
ATOM 6990 C C . LEU A 1 528 ? 139.581 119.521 176.775 1.00 112.55 494 LEU A C 1
ATOM 6991 O O . LEU A 1 528 ? 138.706 118.872 176.193 1.00 112.55 494 LEU A O 1
ATOM 7007 N N . HIS A 1 529 ? 140.404 118.962 177.634 1.00 103.26 495 HIS A N 1
ATOM 7008 C CA . HIS A 1 529 ? 140.227 117.546 177.896 1.00 103.26 495 HIS A CA 1
ATOM 7009 C C . HIS A 1 529 ? 140.755 117.075 179.229 1.00 103.26 495 HIS A C 1
ATOM 7010 O O . HIS A 1 529 ? 141.775 117.566 179.718 1.00 103.26 495 HIS A O 1
ATOM 7024 N N . THR A 1 530 ? 140.087 116.075 179.783 1.00 111.62 496 THR A N 1
ATOM 7025 C CA . THR A 1 530 ? 140.550 115.450 181.019 1.00 111.62 496 THR A CA 1
ATOM 7026 C C . THR A 1 530 ? 139.942 114.098 181.312 1.00 111.62 496 THR A C 1
ATOM 7027 O O . THR A 1 530 ? 138.863 113.775 180.839 1.00 111.62 496 THR A O 1
ATOM 7038 N N . ALA A 1 531 ? 140.618 113.301 182.113 1.00 109.62 497 ALA A N 1
ATOM 7039 C CA . ALA A 1 531 ? 140.051 112.037 182.575 1.00 109.62 497 ALA A CA 1
ATOM 7040 C C . ALA A 1 531 ? 139.596 111.149 181.432 1.00 109.62 497 ALA A C 1
ATOM 7041 O O . ALA A 1 531 ? 138.525 110.544 181.485 1.00 109.62 497 ALA A O 1
ATOM 7048 N N . ASN A 1 532 ? 140.407 111.091 180.411 1.00 107.44 498 ASN A N 1
ATOM 7049 C CA . ASN A 1 532 ? 140.181 110.251 179.268 1.00 107.44 498 ASN A CA 1
ATOM 7050 C C . ASN A 1 532 ? 141.153 109.113 179.428 1.00 107.44 498 ASN A C 1
ATOM 7051 O O . ASN A 1 532 ? 141.838 109.055 180.451 1.00 107.44 498 ASN A O 1
ATOM 7062 N N . ARG A 1 533 ? 141.199 108.164 178.511 1.00 120.09 499 ARG A N 1
ATOM 7063 C CA . ARG A 1 533 ? 142.152 107.093 178.693 1.00 120.09 499 ARG A CA 1
ATOM 7064 C C . ARG A 1 533 ? 143.522 107.732 178.709 1.00 120.09 499 ARG A C 1
ATOM 7065 O O . ARG A 1 533 ? 143.815 108.530 177.822 1.00 120.09 499 ARG A O 1
ATOM 7086 N N . PRO A 1 534 ? 144.397 107.454 179.675 1.00 125.15 500 PRO A N 1
ATOM 7087 C CA . PRO A 1 534 ? 145.717 108.004 179.698 1.00 125.15 500 PRO A CA 1
ATOM 7088 C C . PRO A 1 534 ? 146.383 107.651 178.400 1.00 125.15 500 PRO A C 1
ATOM 7089 O O . PRO A 1 534 ? 146.244 106.522 177.912 1.00 125.15 500 PRO A O 1
ATOM 7100 N N . GLU A 1 535 ? 147.149 108.587 177.870 1.00 141.24 501 GLU A N 1
ATOM 7101 C CA . GLU A 1 535 ? 147.808 108.372 176.599 1.00 141.24 501 GLU A CA 1
ATOM 7102 C C . GLU A 1 535 ? 148.801 107.247 176.713 1.00 141.24 501 GLU A C 1
ATOM 7103 O O . GLU A 1 535 ? 148.931 106.438 175.799 1.00 141.24 501 GLU A O 1
ATOM 7115 N N . ASP A 1 536 ? 149.477 107.164 177.854 1.00 142.56 502 ASP A N 1
ATOM 7116 C CA . ASP A 1 536 ? 150.501 106.155 178.024 1.00 142.56 502 ASP A CA 1
ATOM 7117 C C . ASP A 1 536 ? 149.888 104.774 178.040 1.00 142.56 502 ASP A C 1
ATOM 7118 O O . ASP A 1 536 ? 150.427 103.830 177.459 1.00 142.56 502 ASP A O 1
ATOM 7127 N N . GLU A 1 537 ? 148.737 104.658 178.679 1.00 134.62 503 GLU A N 1
ATOM 7128 C CA . GLU A 1 537 ? 148.083 103.362 178.737 1.00 134.62 503 GLU A CA 1
ATOM 7129 C C . GLU A 1 537 ? 147.613 102.886 177.361 1.00 134.62 503 GLU A C 1
ATOM 7130 O O . GLU A 1 537 ? 147.767 101.704 177.044 1.00 134.62 503 GLU A O 1
ATOM 7142 N N . CYS A 1 538 ? 147.089 103.818 176.524 1.00 128.33 504 CYS A N 1
ATOM 7143 C CA . CYS A 1 538 ? 146.617 103.566 175.169 1.00 128.33 504 CYS A CA 1
ATOM 7144 C C . CYS A 1 538 ? 147.774 103.130 174.253 1.00 128.33 504 CYS A C 1
ATOM 7145 O O . CYS A 1 538 ? 147.720 102.087 173.581 1.00 128.33 504 CYS A O 1
ATOM 7152 N N . VAL A 1 539 ? 148.862 103.883 174.272 1.00 131.85 505 VAL A N 1
ATOM 7153 C CA . VAL A 1 539 ? 149.959 103.523 173.389 1.00 131.85 505 VAL A CA 1
ATOM 7154 C C . VAL A 1 539 ? 150.600 102.236 173.865 1.00 131.85 505 VAL A C 1
ATOM 7155 O O . VAL A 1 539 ? 151.128 101.466 173.062 1.00 131.85 505 VAL A O 1
ATOM 7168 N N . GLY A 1 540 ? 150.481 101.939 175.156 1.00 138.42 506 GLY A N 1
ATOM 7169 C CA . GLY A 1 540 ? 150.976 100.708 175.728 1.00 138.42 506 GLY A CA 1
ATOM 7170 C C . GLY A 1 540 ? 150.269 99.474 175.152 1.00 138.42 506 GLY A C 1
ATOM 7171 O O . GLY A 1 540 ? 150.770 98.357 175.292 1.00 138.42 506 GLY A O 1
ATOM 7175 N N . GLU A 1 541 ? 149.105 99.657 174.511 1.00 138.45 507 GLU A N 1
ATOM 7176 C CA . GLU A 1 541 ? 148.378 98.561 173.889 1.00 138.45 507 GLU A CA 1
ATOM 7177 C C . GLU A 1 541 ? 148.745 98.489 172.423 1.00 138.45 507 GLU A C 1
ATOM 7178 O O . GLU A 1 541 ? 148.220 97.662 171.676 1.00 138.45 507 GLU A O 1
ATOM 7190 N N . GLY A 1 542 ? 149.608 99.395 171.991 1.00 123.51 508 GLY A N 1
ATOM 7191 C CA . GLY A 1 542 ? 149.967 99.491 170.604 1.00 123.51 508 GLY A CA 1
ATOM 7192 C C . GLY A 1 542 ? 148.978 100.352 169.840 1.00 123.51 508 GLY A C 1
ATOM 7193 O O . GLY A 1 542 ? 148.883 100.246 168.616 1.00 123.51 508 GLY A O 1
ATOM 7197 N N . LEU A 1 543 ? 148.209 101.193 170.531 1.00 120.68 509 LEU A N 1
ATOM 7198 C CA . LEU A 1 543 ? 147.265 102.011 169.820 1.00 120.68 509 LEU A CA 1
ATOM 7199 C C . LEU A 1 543 ? 147.904 103.290 169.395 1.00 120.68 509 LEU A C 1
ATOM 7200 O O . LEU A 1 543 ? 148.409 104.081 170.191 1.00 120.68 509 LEU A O 1
ATOM 7216 N N . ALA A 1 544 ? 147.911 103.458 168.104 1.00 114.38 510 ALA A N 1
ATOM 7217 C CA . ALA A 1 544 ? 148.531 104.564 167.439 1.00 114.38 510 ALA A CA 1
ATOM 7218 C C . ALA A 1 544 ? 147.916 104.643 166.062 1.00 114.38 510 ALA A C 1
ATOM 7219 O O . ALA A 1 544 ? 147.265 103.681 165.643 1.00 114.38 510 ALA A O 1
ATOM 7226 N N . CYS A 1 545 ? 148.112 105.772 165.364 1.00 115.86 511 CYS A N 1
ATOM 7227 C CA . CYS A 1 545 ? 147.655 105.960 163.989 1.00 115.86 511 CYS A CA 1
ATOM 7228 C C . CYS A 1 545 ? 148.477 105.124 163.035 1.00 115.86 511 CYS A C 1
ATOM 7229 O O . CYS A 1 545 ? 149.695 104.991 163.162 1.00 115.86 511 CYS A O 1
ATOM 7236 N N . HIS A 1 546 ? 147.807 104.627 162.035 1.00 110.71 512 HIS A N 1
ATOM 7237 C CA . HIS A 1 546 ? 148.464 103.810 161.059 1.00 110.71 512 HIS A CA 1
ATOM 7238 C C . HIS A 1 546 ? 149.544 104.656 160.380 1.00 110.71 512 HIS A C 1
ATOM 7239 O O . HIS A 1 546 ? 149.338 105.836 160.084 1.00 110.71 512 HIS A O 1
ATOM 7253 N N . GLN A 1 547 ? 150.699 104.058 160.094 1.00 109.58 513 GLN A N 1
ATOM 7254 C CA . GLN A 1 547 ? 151.823 104.770 159.474 1.00 109.58 513 GLN A CA 1
ATOM 7255 C C . GLN A 1 547 ? 151.501 105.248 158.071 1.00 109.58 513 GLN A C 1
ATOM 7256 O O . GLN A 1 547 ? 152.183 106.103 157.513 1.00 109.58 513 GLN A O 1
ATOM 7270 N N . LEU A 1 548 ? 150.450 104.695 157.513 1.00 115.32 514 LEU A N 1
ATOM 7271 C CA . LEU A 1 548 ? 149.932 105.021 156.197 1.00 115.32 514 LEU A CA 1
ATOM 7272 C C . LEU A 1 548 ? 149.117 106.359 156.163 1.00 115.32 514 LEU A C 1
ATOM 7273 O O . LEU A 1 548 ? 148.831 106.864 155.066 1.00 115.32 514 LEU A O 1
ATOM 7289 N N . CYS A 1 549 ? 148.745 106.913 157.358 1.00 117.44 515 CYS A N 1
ATOM 7290 C CA . CYS A 1 549 ? 147.993 108.147 157.533 1.00 117.44 515 CYS A CA 1
ATOM 7291 C C . CYS A 1 549 ? 148.894 109.342 157.282 1.00 117.44 515 CYS A C 1
ATOM 7292 O O . CYS A 1 549 ? 150.060 109.373 157.700 1.00 117.44 515 CYS A O 1
ATOM 7299 N N . ALA A 1 550 ? 148.361 110.359 156.648 1.00 110.04 516 ALA A N 1
ATOM 7300 C CA . ALA A 1 550 ? 149.155 111.534 156.475 1.00 110.04 516 ALA A CA 1
ATOM 7301 C C . ALA A 1 550 ? 149.536 112.005 157.846 1.00 110.04 516 ALA A C 1
ATOM 7302 O O . ALA A 1 550 ? 148.684 112.075 158.734 1.00 110.04 516 ALA A O 1
ATOM 7309 N N . ARG A 1 551 ? 150.823 112.282 158.023 1.00 115.70 517 ARG A N 1
ATOM 7310 C CA . ARG A 1 551 ? 151.428 112.774 159.259 1.00 115.70 517 ARG A CA 1
ATOM 7311 C C . ARG A 1 551 ? 151.234 111.869 160.461 1.00 115.70 517 ARG A C 1
ATOM 7312 O O . ARG A 1 551 ? 151.602 112.244 161.573 1.00 115.70 517 ARG A O 1
ATOM 7333 N N . GLY A 1 552 ? 150.693 110.673 160.248 1.00 109.74 518 GLY A N 1
ATOM 7334 C CA . GLY A 1 552 ? 150.413 109.788 161.347 1.00 109.74 518 GLY A CA 1
ATOM 7335 C C . GLY A 1 552 ? 149.223 110.325 162.119 1.00 109.74 518 GLY A C 1
ATOM 7336 O O . GLY A 1 552 ? 149.130 110.105 163.319 1.00 109.74 518 GLY A O 1
ATOM 7340 N N . HIS A 1 553 ? 148.339 111.073 161.462 1.00 106.74 519 HIS A N 1
ATOM 7341 C CA . HIS A 1 553 ? 147.194 111.655 162.143 1.00 106.74 519 HIS A CA 1
ATOM 7342 C C . HIS A 1 553 ? 145.896 110.938 161.751 1.00 106.74 519 HIS A C 1
ATOM 7343 O O . HIS A 1 553 ? 145.639 110.705 160.563 1.00 106.74 519 HIS A O 1
ATOM 7357 N N . CYS A 1 554 ? 145.062 110.623 162.764 1.00 111.63 520 CYS A N 1
ATOM 7358 C CA . CYS A 1 554 ? 143.823 109.843 162.669 1.00 111.63 520 CYS A CA 1
ATOM 7359 C C . CYS A 1 554 ? 142.816 110.167 163.772 1.00 111.63 520 CYS A C 1
ATOM 7360 O O . CYS A 1 554 ? 143.137 110.773 164.788 1.00 111.63 520 CYS A O 1
ATOM 7367 N N . TRP A 1 555 ? 141.603 109.680 163.567 1.00 106.08 521 TRP A N 1
ATOM 7368 C CA . TRP A 1 555 ? 140.469 109.771 164.475 1.00 106.08 521 TRP A CA 1
ATOM 7369 C C . TRP A 1 555 ? 140.229 108.572 165.369 1.00 106.08 521 TRP A C 1
ATOM 7370 O O . TRP A 1 555 ? 139.278 108.560 166.168 1.00 106.08 521 TRP A O 1
ATOM 7391 N N . GLY A 1 556 ? 141.018 107.543 165.178 1.00 108.31 522 GLY A N 1
ATOM 7392 C CA . GLY A 1 556 ? 140.812 106.283 165.848 1.00 108.31 522 GLY A CA 1
ATOM 7393 C C . GLY A 1 556 ? 141.789 105.294 165.268 1.00 108.31 522 GLY A C 1
ATOM 7394 O O . GLY A 1 556 ? 142.591 105.658 164.417 1.00 108.31 522 GLY A O 1
ATOM 7398 N N . PRO A 1 557 ? 141.774 104.057 165.712 1.00 112.28 523 PRO A N 1
ATOM 7399 C CA . PRO A 1 557 ? 142.649 103.018 165.247 1.00 112.28 523 PRO A CA 1
ATOM 7400 C C . PRO A 1 557 ? 142.220 102.587 163.851 1.00 112.28 523 PRO A C 1
ATOM 7401 O O . PRO A 1 557 ? 141.019 102.554 163.576 1.00 112.28 523 PRO A O 1
ATOM 7412 N N . GLY A 1 558 ? 143.179 102.142 163.046 1.00 109.88 524 GLY A N 1
ATOM 7413 C CA . GLY A 1 558 ? 142.941 101.590 161.720 1.00 109.88 524 GLY A CA 1
ATOM 7414 C C . GLY A 1 558 ? 143.098 102.660 160.632 1.00 109.88 524 GLY A C 1
ATOM 7415 O O . GLY A 1 558 ? 142.781 103.823 160.859 1.00 109.88 524 GLY A O 1
ATOM 7419 N N . PRO A 1 559 ? 143.457 102.273 159.392 1.00 113.48 525 PRO A N 1
ATOM 7420 C CA . PRO A 1 559 ? 143.701 103.132 158.232 1.00 113.48 525 PRO A CA 1
ATOM 7421 C C . PRO A 1 559 ? 142.447 103.869 157.784 1.00 113.48 525 PRO A C 1
ATOM 7422 O O . PRO A 1 559 ? 142.512 104.886 157.097 1.00 113.48 525 PRO A O 1
ATOM 7433 N N . THR A 1 560 ? 141.310 103.354 158.215 1.00 107.38 526 THR A N 1
ATOM 7434 C CA . THR A 1 560 ? 139.991 103.882 157.936 1.00 107.38 526 THR A CA 1
ATOM 7435 C C . THR A 1 560 ? 139.780 105.193 158.659 1.00 107.38 526 THR A C 1
ATOM 7436 O O . THR A 1 560 ? 138.915 105.991 158.297 1.00 107.38 526 THR A O 1
ATOM 7447 N N . GLN A 1 561 ? 140.539 105.398 159.727 1.00 109.05 527 GLN A N 1
ATOM 7448 C CA . GLN A 1 561 ? 140.406 106.583 160.544 1.00 109.05 527 GLN A CA 1
ATOM 7449 C C . GLN A 1 561 ? 141.374 107.731 160.233 1.00 109.05 527 GLN A C 1
ATOM 7450 O O . GLN A 1 561 ? 141.368 108.719 160.970 1.00 109.05 527 GLN A O 1
ATOM 7464 N N . CYS A 1 562 ? 142.209 107.644 159.166 1.00 116.70 528 CYS A N 1
ATOM 7465 C CA . CYS A 1 562 ? 143.228 108.655 158.837 1.00 116.70 528 CYS A CA 1
ATOM 7466 C C . CYS A 1 562 ? 142.600 110.031 158.554 1.00 116.70 528 CYS A C 1
ATOM 7467 O O . CYS A 1 562 ? 141.584 110.145 157.863 1.00 116.70 528 CYS A O 1
ATOM 7474 N N . VAL A 1 563 ? 143.226 111.104 159.062 1.00 111.32 529 VAL A N 1
ATOM 7475 C CA . VAL A 1 563 ? 142.649 112.430 158.800 1.00 111.32 529 VAL A CA 1
ATOM 7476 C C . VAL A 1 563 ? 142.779 112.742 157.315 1.00 111.32 529 VAL A C 1
ATOM 7477 O O . VAL A 1 563 ? 141.915 113.393 156.733 1.00 111.32 529 VAL A O 1
ATOM 7490 N N . ASN A 1 564 ? 143.855 112.253 156.716 1.00 118.03 530 ASN A N 1
ATOM 7491 C CA . ASN A 1 564 ? 144.129 112.365 155.300 1.00 118.03 530 ASN A CA 1
ATOM 7492 C C . ASN A 1 564 ? 145.021 111.175 154.939 1.00 118.03 530 ASN A C 1
ATOM 7493 O O . ASN A 1 564 ? 145.684 110.624 155.819 1.00 118.03 530 ASN A O 1
ATOM 7504 N N . CYS A 1 565 ? 145.045 110.784 153.661 1.00 128.67 531 CYS A N 1
ATOM 7505 C CA . CYS A 1 565 ? 145.810 109.656 153.127 1.00 128.67 531 CYS A CA 1
ATOM 7506 C C . CYS A 1 565 ? 147.059 110.128 152.397 1.00 128.67 531 CYS A C 1
ATOM 7507 O O . CYS A 1 565 ? 146.998 111.024 151.555 1.00 128.67 531 CYS A O 1
ATOM 7514 N N . SER A 1 566 ? 148.195 109.496 152.695 1.00 116.34 532 SER A N 1
ATOM 7515 C CA . SER A 1 566 ? 149.411 109.867 151.996 1.00 116.34 532 SER A CA 1
ATOM 7516 C C . SER A 1 566 ? 149.433 109.363 150.544 1.00 116.34 532 SER A C 1
ATOM 7517 O O . SER A 1 566 ? 150.032 109.989 149.668 1.00 116.34 532 SER A O 1
ATOM 7525 N N . GLN A 1 567 ? 148.779 108.242 150.293 1.00 112.99 533 GLN A N 1
ATOM 7526 C CA . GLN A 1 567 ? 148.722 107.607 148.990 1.00 112.99 533 GLN A CA 1
ATOM 7527 C C . GLN A 1 567 ? 147.345 107.717 148.378 1.00 112.99 533 GLN A C 1
ATOM 7528 O O . GLN A 1 567 ? 146.982 108.759 147.830 1.00 112.99 533 GLN A O 1
ATOM 7542 N N . PHE A 1 568 ? 146.572 106.639 148.428 1.00 128.34 534 PHE A N 1
ATOM 7543 C CA . PHE A 1 568 ? 145.243 106.689 147.854 1.00 128.34 534 PHE A CA 1
ATOM 7544 C C . PHE A 1 568 ? 144.327 105.872 148.720 1.00 128.34 534 PHE A C 1
ATOM 7545 O O . PHE A 1 568 ? 144.796 105.107 149.552 1.00 128.34 534 PHE A O 1
ATOM 7562 N N . LEU A 1 569 ? 143.030 106.066 148.583 1.00 129.88 535 LEU A N 1
ATOM 7563 C CA . LEU A 1 569 ? 142.119 105.304 149.409 1.00 129.88 535 LEU A CA 1
ATOM 7564 C C . LEU A 1 569 ? 141.511 104.090 148.748 1.00 129.88 535 LEU A C 1
ATOM 7565 O O . LEU A 1 569 ? 141.321 104.041 147.529 1.00 129.88 535 LEU A O 1
ATOM 7581 N N . ARG A 1 570 ? 141.165 103.134 149.593 1.00 127.83 536 ARG A N 1
ATOM 7582 C CA . ARG A 1 570 ? 140.399 101.960 149.256 1.00 127.83 536 ARG A CA 1
ATOM 7583 C C . ARG A 1 570 ? 139.146 102.102 150.097 1.00 127.83 536 ARG A C 1
ATOM 7584 O O . ARG A 1 570 ? 139.149 101.770 151.289 1.00 127.83 536 ARG A O 1
ATOM 7605 N N . GLY A 1 571 ? 138.065 102.587 149.515 1.00 132.70 537 GLY A N 1
ATOM 7606 C CA . GLY A 1 571 ? 136.954 102.924 150.381 1.00 132.70 537 GLY A CA 1
ATOM 7607 C C . GLY A 1 571 ? 137.498 104.037 151.259 1.00 132.70 537 GLY A C 1
ATOM 7608 O O . GLY A 1 571 ? 137.995 105.027 150.738 1.00 132.70 537 GLY A O 1
ATOM 7612 N N . GLN A 1 572 ? 137.397 103.912 152.574 1.00 124.12 538 GLN A N 1
ATOM 7613 C CA . GLN A 1 572 ? 137.933 104.971 153.418 1.00 124.12 538 GLN A CA 1
ATOM 7614 C C . GLN A 1 572 ? 139.313 104.665 153.949 1.00 124.12 538 GLN A C 1
ATOM 7615 O O . GLN A 1 572 ? 139.875 105.462 154.694 1.00 124.12 538 GLN A O 1
ATOM 7629 N N . GLU A 1 573 ? 139.859 103.508 153.632 1.00 124.95 539 GLU A N 1
ATOM 7630 C CA . GLU A 1 573 ? 141.154 103.185 154.196 1.00 124.95 539 GLU A CA 1
ATOM 7631 C C . GLU A 1 573 ? 142.258 103.745 153.351 1.00 124.95 539 GLU A C 1
ATOM 7632 O O . GLU A 1 573 ? 142.198 103.614 152.129 1.00 124.95 539 GLU A O 1
ATOM 7644 N N . CYS A 1 574 ? 143.318 104.310 153.973 1.00 122.45 540 CYS A N 1
ATOM 7645 C CA . CYS A 1 574 ? 144.487 104.743 153.210 1.00 122.45 540 CYS A CA 1
ATOM 7646 C C . CYS A 1 574 ? 145.268 103.487 152.888 1.00 122.45 540 CYS A C 1
ATOM 7647 O O . CYS A 1 574 ? 145.499 102.636 153.748 1.00 122.45 540 CYS A O 1
ATOM 7654 N N . VAL A 1 575 ? 145.578 103.333 151.622 1.00 118.57 541 VAL A N 1
ATOM 7655 C CA . VAL A 1 575 ? 146.285 102.181 151.132 1.00 118.57 541 VAL A CA 1
ATOM 7656 C C . VAL A 1 575 ? 147.471 102.535 150.234 1.00 118.57 541 VAL A C 1
ATOM 7657 O O . VAL A 1 575 ? 147.562 103.642 149.693 1.00 118.57 541 VAL A O 1
ATOM 7670 N N . GLU A 1 576 ? 148.355 101.541 150.039 1.00 113.83 542 GLU A N 1
ATOM 7671 C CA . GLU A 1 576 ? 149.476 101.560 149.128 1.00 113.83 542 GLU A CA 1
ATOM 7672 C C . GLU A 1 576 ? 149.732 100.090 148.785 1.00 113.83 542 GLU A C 1
ATOM 7673 O O . GLU A 1 576 ? 149.891 99.752 147.609 1.00 113.83 542 GLU A O 1
#